Protein AF-0000000071357448 (afdb_homodimer)

InterPro domains:
  IPR003680 Flavodoxin-like fold [PF02525] (2-203)
  IPR023048 NADH:quinone oxidoreductase, FMN-dependent [MF_01216] (2-208)
  IPR029039 Flavoprotein-like superfamily [G3DSA:3.40.50.360] (1-208)
  IPR029039 Flavoprotein-like superfamily [SSF52218] (1-209)
  IPR050104 FMN-dependent NADH:quinone oxidoreductase, azoreductase type 1 [PTHR43741] (1-207)

Foldseek 3Di:
DFEEEEEEAALDDPPAPLVVLSVLLCVLCCVQPVVYYYDYHYQNVDPQDAQDPLLVQLQPDDPVRDDPVSNVSLVVLVVLLVVLQRGAEYEYRFEQDQLATDPSVVRSLNSPPGDPRLKHAPVRDPDPHMDADSANHAYEYEYEYQADQCDPPGPNVVSNRYVVVVQVSNVSSHHNHYDYQYQYNNNPDDPVSVVSVVVSSVVSSPCNVPCPPD/DFEEEEEEAALDDPPAPLVVLSVLLCVLCCVQPVVYYYDYHYQNVDPQDAQDPLLVQLQPDDPVRDDPVSNVSLVVLVVLLVVLQRGAEYEYRFEQDQLATDPSVVRSLNSPPGDPRLKHAPVNDPDPHMDADSANHAYEYEYEYQADQCDPPGPNVVSNHYVVVVQVSNVSSHHNHYDYQYQYNNNPDDPVSVVSVVVSSVVSSPCNVPCPPD

Secondary structure (DSSP, 8-state):
--EEEEEE--S-STT-HHHHHHHHHHHHHHHH-TT-EEEEEE-SSS--PPP-HHHHHHHTS-GGG--TGGGGGGHHHHHHHHHHHT-SEEEEEEE-BTTB--HHHHHHHHHH--BTTTEEETTSSSSS-EEES--S-EEEEEEE-SSS--STTSTTGGG--SHHHHHHHHHHTT--EEEEEEE--TTT-HHHHHHHHHHHHHHHHT--S-----/--EEEEEE--S-STT-HHHHHHHHHHHHHHHH-TT-EEEEEE-SSS--PPP-HHHHHHHTS-GGG--TGGGGGGHHHHHHHHHHHH-SEEEEEEE-BTTB--HHHHHHHHHH--BTTTEEETTSSSSS-EEES--S-EEEEEEE-SSS--STTSTTGGG--SHHHHHHHHHHTT--EEEEEEE--TTT-HHHHHHHHHHHHHHHHT--S-----

Sequence (428 aa):
MKKILIINASVRNERSHSRKLTKLFQENWQERFPLDSFSFREIGLDCIPAIDENWIASAFIAPELRTEKNQEGLRLSNVLVKELREHDIFVLGTPMYNWSIPSGLKAYIDQVMRINETWKFRSGKPDGDYIGLLSNKKLYLLSSRGDTGYGKDEKNEHMNFQTTYLKFVFSMMGVKDTIILSLDNEEFGGDLFEKSIQEIHKKINSIDGESQPMMKKILIINASVRNERSHSRKLTKLFQENWQERFPLDSFSFREIGLDCIPAIDENWIASAFIAPELRTEKNQEGLRLSNVLVKELREHDIFVLGTPMYNWSIPSGLKAYIDQVMRINETWKFRSGKPDGDYIGLLSNKKLYLLSSRGDTGYGKDEKNEHMNFQTTYLKFVFSMMGVKDTIILSLDNEEFGGDLFEKSIQEIHKKINSIDGESQPM

Radius of gyration: 22.07 Å; Cα contacts (8 Å, |Δi|>4): 791; chains: 2; bounding box: 60×62×52 Å

Nearest PDB structures (foldseek):
  3r6w-assembly1_A-2  TM=9.434E-01  e=1.675E-24  Pseudomonas aeruginosa
  3lt5-assembly1_A-2  TM=9.367E-01  e=4.317E-24  Pseudomonas aeruginosa PAO1
  3keg-assembly1_B  TM=9.362E-01  e=1.903E-22  Pseudomonas aeruginosa PAO1
  7n2x-assembly1_A  TM=9.030E-01  e=2.740E-20  Escherichia coli O157:H7
  4c0w-assembly1_A  TM=8.867E-01  e=6.717E-18  Pseudomonas putida

Solvent-accessible surface area (backbone atoms only — not comparable to full-atom values): 22412 Å² total; per-residue (Å²): 122,50,32,32,37,39,34,39,29,38,43,43,66,93,81,25,63,16,52,51,50,48,49,51,44,49,55,52,45,41,71,74,40,70,76,43,45,80,46,80,44,68,28,26,79,38,88,44,70,59,74,37,53,57,26,54,63,23,55,73,50,51,80,91,70,63,44,74,75,59,38,56,49,35,55,66,31,51,53,54,38,49,55,57,71,70,32,41,32,39,37,39,14,28,46,52,45,92,48,16,58,38,28,34,43,44,11,46,50,61,45,41,68,30,68,78,67,25,22,35,41,70,84,71,47,86,74,85,48,74,40,37,58,40,61,89,26,38,36,39,40,34,34,26,31,43,61,67,45,49,49,89,94,33,89,35,30,91,56,37,50,29,66,57,47,50,54,49,57,40,34,51,26,24,32,71,49,68,47,81,48,68,38,38,28,58,62,67,36,69,68,64,20,53,52,32,50,52,53,44,50,52,54,52,66,60,61,70,89,67,75,60,83,126,124,52,32,32,37,38,35,38,28,37,42,44,67,93,82,26,64,18,52,51,50,49,49,50,42,50,55,53,46,41,71,75,41,68,74,42,44,79,47,79,43,68,28,26,79,37,88,44,69,61,74,38,53,57,28,55,63,23,56,72,50,51,78,92,72,63,43,75,76,60,38,55,47,35,56,66,32,51,52,52,40,48,53,57,71,70,32,41,33,38,36,39,14,27,44,51,45,92,48,17,58,38,28,32,42,44,11,45,49,60,45,42,68,30,67,78,66,24,23,36,41,71,83,70,48,85,73,86,47,73,38,39,58,39,61,88,28,36,36,39,40,34,34,24,31,43,59,66,44,48,49,90,93,32,90,35,29,90,55,37,49,30,66,57,47,52,54,49,57,41,33,52,26,23,33,70,48,68,45,80,46,67,38,39,29,58,64,67,36,68,67,65,20,51,52,33,50,53,52,43,49,53,55,53,65,60,62,71,89,66,77,59,83,127

pLDDT: mean 94.09, std 9.24, range [27.72, 98.88]

Structure (mmCIF, N/CA/C/O backbone):
data_AF-0000000071357448-model_v1
#
loop_
_entity.id
_entity.type
_entity.pdbx_description
1 polymer 'FMN dependent NADH:quinone oxidoreductase'
#
loop_
_atom_site.group_PDB
_atom_site.id
_atom_site.type_symbol
_atom_site.label_atom_id
_atom_site.label_alt_id
_atom_site.label_comp_id
_atom_site.label_asym_id
_atom_site.label_entity_id
_atom_site.label_seq_id
_atom_site.pdbx_PDB_ins_code
_atom_site.Cartn_x
_atom_site.Cartn_y
_atom_site.Cartn_z
_atom_site.occupancy
_atom_site.B_iso_or_equiv
_atom_site.auth_seq_id
_atom_site.auth_comp_id
_atom_site.auth_asym_id
_atom_site.auth_atom_id
_atom_site.pdbx_PDB_model_num
ATOM 1 N N . MET A 1 1 ? 8.859 30.406 13.641 1 92.75 1 MET A N 1
ATOM 2 C CA . MET A 1 1 ? 9.516 29.109 13.789 1 92.75 1 MET A CA 1
ATOM 3 C C . MET A 1 1 ? 8.641 27.984 13.266 1 92.75 1 MET A C 1
ATOM 5 O O . MET A 1 1 ? 7.461 27.891 13.625 1 92.75 1 MET A O 1
ATOM 9 N N . LYS A 1 2 ? 9.203 27.156 12.359 1 96.38 2 LYS A N 1
ATOM 10 C CA . LYS A 1 2 ? 8.438 26.062 11.781 1 96.38 2 LYS A CA 1
ATOM 11 C C . LYS A 1 2 ? 8.727 24.75 12.508 1 96.38 2 LYS A C 1
ATOM 13 O O . LYS A 1 2 ? 9.812 24.562 13.047 1 96.38 2 LYS A O 1
ATOM 18 N N . LYS A 1 3 ? 7.715 24 12.586 1 98.38 3 LYS A N 1
ATOM 19 C CA . LYS A 1 3 ? 7.836 22.641 13.094 1 98.38 3 LYS A CA 1
ATOM 20 C C . LYS A 1 3 ? 7.863 21.625 11.953 1 98.38 3 LYS A C 1
ATOM 22 O O . LYS A 1 3 ? 6.93 21.562 11.148 1 98.38 3 LYS A O 1
ATOM 27 N N . ILE A 1 4 ? 8.914 20.797 11.898 1 98.56 4 ILE A N 1
ATOM 28 C CA . ILE A 1 4 ? 9.109 19.859 10.805 1 98.56 4 ILE A CA 1
ATOM 29 C C . ILE A 1 4 ? 9.008 18.422 11.336 1 98.56 4 ILE A C 1
ATOM 31 O O . ILE A 1 4 ? 9.664 18.062 12.312 1 98.56 4 ILE A O 1
ATOM 35 N N . LEU A 1 5 ? 8.156 17.656 10.719 1 98.88 5 LEU A N 1
ATOM 36 C CA . LEU A 1 5 ? 8.016 16.25 11.047 1 98.88 5 LEU A CA 1
ATOM 37 C C . LEU A 1 5 ? 8.719 15.375 10.008 1 98.88 5 LEU A C 1
ATOM 39 O O . LEU A 1 5 ? 8.328 15.367 8.836 1 98.88 5 LEU A O 1
ATOM 43 N N . ILE A 1 6 ? 9.758 14.672 10.414 1 98.81 6 ILE A N 1
ATOM 44 C CA . ILE A 1 6 ? 10.453 13.719 9.547 1 98.81 6 ILE A CA 1
ATOM 45 C C . ILE A 1 6 ? 9.883 12.312 9.766 1 98.81 6 ILE A C 1
ATOM 47 O O . ILE A 1 6 ? 9.867 11.812 10.898 1 98.81 6 ILE A O 1
ATOM 51 N N . ILE A 1 7 ? 9.43 11.742 8.711 1 98.81 7 ILE A N 1
ATOM 52 C CA . ILE A 1 7 ? 8.852 10.398 8.734 1 98.81 7 ILE A CA 1
ATOM 53 C C . ILE A 1 7 ? 9.703 9.453 7.891 1 98.81 7 ILE A C 1
ATOM 55 O O . ILE A 1 7 ? 9.883 9.672 6.691 1 98.81 7 ILE A O 1
ATOM 59 N N . ASN A 1 8 ? 10.242 8.383 8.477 1 98.56 8 ASN A N 1
ATOM 60 C CA . ASN A 1 8 ? 11.039 7.391 7.77 1 98.56 8 ASN A CA 1
ATOM 61 C C . ASN A 1 8 ? 10.281 6.078 7.602 1 98.56 8 ASN A C 1
ATOM 63 O O . ASN A 1 8 ? 9.859 5.469 8.586 1 98.56 8 ASN A O 1
ATOM 67 N N . ALA A 1 9 ? 10.227 5.605 6.359 1 98.31 9 ALA A N 1
ATOM 68 C CA . ALA A 1 9 ? 9.352 4.469 6.086 1 98.31 9 ALA A CA 1
ATOM 69 C C . ALA A 1 9 ? 10.156 3.242 5.68 1 98.31 9 ALA A C 1
ATOM 71 O O . ALA A 1 9 ? 9.602 2.158 5.488 1 98.31 9 ALA A O 1
ATOM 72 N N . SER A 1 10 ? 11.461 3.326 5.566 1 97.38 10 SER A N 1
ATOM 73 C CA . SER A 1 10 ? 12.281 2.199 5.129 1 97.38 10 SER A CA 1
ATOM 74 C C . SER A 1 10 ? 12.375 1.134 6.215 1 97.38 10 SER A C 1
ATOM 76 O O . SER A 1 10 ? 12.539 1.456 7.395 1 97.38 10 SER A O 1
ATOM 78 N N . VAL A 1 11 ? 12.367 -0.101 5.77 1 96.19 11 VAL A N 1
ATOM 79 C CA . VAL A 1 11 ? 12.5 -1.21 6.711 1 96.19 11 VAL A CA 1
ATOM 80 C C . VAL A 1 11 ? 13.977 -1.49 6.973 1 96.19 11 VAL A C 1
ATOM 82 O O . VAL A 1 11 ? 14.32 -2.365 7.77 1 96.19 11 VAL A O 1
ATOM 85 N N . ARG A 1 12 ? 14.828 -0.71 6.246 1 93.75 12 ARG A N 1
ATOM 86 C CA . ARG A 1 12 ? 16.281 -0.763 6.465 1 93.75 12 ARG A CA 1
ATOM 87 C C . ARG A 1 12 ? 16.75 0.43 7.285 1 93.75 12 ARG A C 1
ATOM 89 O O . ARG A 1 12 ? 16.172 1.521 7.191 1 93.75 12 ARG A O 1
ATOM 96 N N . ASN A 1 13 ? 17.781 0.192 8.016 1 91.94 13 ASN A N 1
ATOM 97 C CA . ASN A 1 13 ? 18.312 1.287 8.82 1 91.94 13 ASN A CA 1
ATOM 98 C C . ASN A 1 13 ? 19.484 1.969 8.125 1 91.94 13 ASN A C 1
ATOM 100 O O . ASN A 1 13 ? 19.297 2.824 7.262 1 91.94 13 ASN A O 1
ATOM 104 N N . GLU A 1 14 ? 20.734 1.418 8.305 1 84.56 14 GLU A N 1
ATOM 105 C CA . GLU A 1 14 ? 21.953 2.057 7.82 1 84.56 14 GLU A CA 1
ATOM 106 C C . GLU A 1 14 ? 22.047 1.989 6.301 1 84.56 14 GLU A C 1
ATOM 108 O O . GLU A 1 14 ? 22.641 2.859 5.668 1 84.56 14 GLU A O 1
ATOM 113 N N . ARG A 1 15 ? 21.438 1.076 5.73 1 88.38 15 ARG A N 1
ATOM 114 C CA . ARG A 1 15 ? 21.562 0.839 4.301 1 88.38 15 ARG A CA 1
ATOM 115 C C . ARG A 1 15 ? 20.453 1.521 3.521 1 88.38 15 ARG A C 1
ATOM 117 O O . ARG A 1 15 ? 20.359 1.373 2.301 1 88.38 15 ARG A O 1
ATOM 124 N N . SER A 1 16 ? 19.641 2.268 4.246 1 94.38 16 SER A N 1
ATOM 125 C CA . SER A 1 16 ? 18.5 2.91 3.6 1 94.38 16 SER A CA 1
ATOM 126 C C . SER A 1 16 ? 18.922 4.219 2.93 1 94.38 16 SER A C 1
ATOM 128 O O . SER A 1 16 ? 19.344 5.156 3.602 1 94.38 16 SER A O 1
ATOM 130 N N . HIS A 1 17 ? 18.688 4.297 1.628 1 96.06 17 HIS A N 1
ATOM 131 C CA . HIS A 1 17 ? 18.984 5.512 0.878 1 96.06 17 HIS A CA 1
ATOM 132 C C . HIS A 1 17 ? 17.984 6.617 1.204 1 96.06 17 HIS A C 1
ATOM 134 O O . HIS A 1 17 ? 18.344 7.789 1.28 1 96.06 17 HIS A O 1
ATOM 140 N N . SER A 1 18 ? 16.719 6.266 1.415 1 97.5 18 SER A N 1
ATOM 141 C CA . SER A 1 18 ? 15.719 7.273 1.738 1 97.5 18 SER A CA 1
ATOM 142 C C . SER A 1 18 ? 16 7.922 3.09 1 97.5 18 SER A C 1
ATOM 144 O O . SER A 1 18 ? 15.805 9.125 3.262 1 97.5 18 SER A O 1
ATOM 146 N N . ARG A 1 19 ? 16.516 7.184 4.051 1 97.5 19 ARG A N 1
ATOM 147 C CA . ARG A 1 19 ? 16.875 7.734 5.352 1 97.5 19 ARG A CA 1
ATOM 148 C C . ARG A 1 19 ? 18.047 8.711 5.227 1 97.5 19 ARG A C 1
ATOM 150 O O . ARG A 1 19 ? 18.094 9.719 5.93 1 97.5 19 ARG A O 1
ATOM 157 N N . LYS A 1 20 ? 18.953 8.344 4.355 1 97.44 20 LYS A N 1
ATOM 158 C CA . LYS A 1 20 ? 20.078 9.25 4.121 1 97.44 20 LYS A CA 1
ATOM 159 C C . LYS A 1 20 ? 19.594 10.578 3.547 1 97.44 20 LYS A C 1
ATOM 161 O O . LYS A 1 20 ? 20.141 11.641 3.883 1 97.44 20 LYS A O 1
ATOM 166 N N . LEU A 1 21 ? 18.609 10.484 2.713 1 98.06 21 LEU A N 1
ATOM 167 C CA . LEU A 1 21 ? 18.062 11.703 2.123 1 98.06 21 LEU A CA 1
ATOM 168 C C . LEU A 1 21 ? 17.391 12.57 3.186 1 98.06 21 LEU A C 1
ATOM 170 O O . LEU A 1 21 ? 17.547 13.789 3.189 1 98.06 21 LEU A O 1
ATOM 174 N N . THR A 1 22 ? 16.594 11.977 4.121 1 98.31 22 THR A N 1
ATOM 175 C CA . THR A 1 22 ? 15.93 12.758 5.156 1 98.31 22 THR A CA 1
ATOM 176 C C . THR A 1 22 ? 16.953 13.383 6.102 1 98.31 22 THR A C 1
ATOM 178 O O . THR A 1 22 ? 16.766 14.508 6.574 1 98.31 22 THR A O 1
ATOM 181 N N . LYS A 1 23 ? 18.016 12.641 6.344 1 97.88 23 LYS A N 1
ATOM 182 C CA . LYS A 1 23 ? 19.078 13.172 7.18 1 97.88 23 LYS A CA 1
ATOM 183 C C . LYS A 1 23 ? 19.734 14.383 6.52 1 97.88 23 LYS A C 1
ATOM 185 O O . LYS A 1 23 ? 19.969 15.406 7.168 1 97.88 23 LYS A O 1
ATOM 190 N N . LEU A 1 24 ? 20.031 14.211 5.266 1 97.56 24 LEU A N 1
ATOM 191 C CA . LEU A 1 24 ? 20.625 15.312 4.512 1 97.56 24 LEU A CA 1
ATOM 192 C C . LEU A 1 24 ? 19.703 16.531 4.52 1 97.56 24 LEU A C 1
ATOM 194 O O . LEU A 1 24 ? 20.172 17.656 4.703 1 97.56 24 LEU A O 1
ATOM 198 N N . PHE A 1 25 ? 18.438 16.328 4.297 1 98.06 25 PHE A N 1
ATOM 199 C CA . PHE A 1 25 ? 17.438 17.406 4.344 1 98.06 25 PHE A CA 1
ATOM 200 C C . PHE A 1 25 ? 17.484 18.125 5.688 1 98.06 25 PHE A C 1
ATOM 202 O O . PHE A 1 25 ? 17.547 19.359 5.734 1 98.06 25 PHE A O 1
ATOM 209 N N . GLN A 1 26 ? 17.438 17.344 6.738 1 97.94 26 GLN A N 1
ATOM 210 C CA . GLN A 1 26 ? 17.422 17.891 8.086 1 97.94 26 GLN A CA 1
ATOM 211 C C . GLN A 1 26 ? 18.656 18.75 8.336 1 97.94 26 GLN A C 1
ATOM 213 O O . GLN A 1 26 ? 18.547 19.875 8.859 1 97.94 26 GLN A O 1
ATOM 218 N N . GLU A 1 27 ? 19.797 18.219 8 1 97.12 27 GLU A N 1
ATOM 219 C CA . GLU A 1 27 ? 21.062 18.922 8.234 1 97.12 27 GLU A CA 1
ATOM 220 C C . GLU A 1 27 ? 21.094 20.25 7.469 1 97.12 27 GLU A C 1
ATOM 222 O O . GLU A 1 27 ? 21.438 21.297 8.039 1 97.12 27 GLU A O 1
ATOM 227 N N . ASN A 1 28 ? 20.734 20.172 6.25 1 96.12 28 ASN A N 1
ATOM 228 C CA . ASN A 1 28 ? 20.719 21.359 5.422 1 96.12 28 ASN A CA 1
ATOM 229 C C . ASN A 1 28 ? 19.719 22.391 5.949 1 96.12 28 ASN A C 1
ATOM 231 O O . ASN A 1 28 ? 20.047 23.578 6.051 1 96.12 28 ASN A O 1
ATOM 235 N N . TRP A 1 29 ? 18.547 21.953 6.297 1 96.56 29 TRP A N 1
ATOM 236 C CA . TRP A 1 29 ? 17.5 22.844 6.793 1 96.56 29 TRP A CA 1
ATOM 237 C C . TRP A 1 29 ? 17.906 23.469 8.117 1 96.56 29 TRP A C 1
ATOM 239 O O . TRP A 1 29 ? 17.703 24.672 8.328 1 96.56 29 TRP A O 1
ATOM 249 N N . GLN A 1 30 ? 18.469 22.656 8.961 1 95.5 30 GLN A N 1
ATOM 250 C CA . GLN A 1 30 ? 18.875 23.125 10.289 1 95.5 30 GLN A CA 1
ATOM 251 C C . GLN A 1 30 ? 19.953 24.203 10.195 1 95.5 30 GLN A C 1
ATOM 253 O O . GLN A 1 30 ? 19.984 25.125 11 1 95.5 30 GLN A O 1
ATOM 258 N N . GLU A 1 31 ? 20.781 24.047 9.289 1 94.62 31 GLU A N 1
ATOM 259 C CA . GLU A 1 31 ? 21.828 25.047 9.07 1 94.62 31 GLU A CA 1
ATOM 260 C C . GLU A 1 31 ? 21.234 26.375 8.617 1 94.62 31 GLU A C 1
ATOM 262 O O . GLU A 1 31 ? 21.703 27.438 9.039 1 94.62 31 GLU A O 1
ATOM 267 N N . ARG A 1 32 ? 20.25 26.328 7.879 1 93.5 32 ARG A N 1
ATOM 268 C CA . ARG A 1 32 ? 19.656 27.531 7.285 1 93.5 32 ARG A CA 1
ATOM 269 C C . ARG A 1 32 ? 18.609 28.141 8.211 1 93.5 32 ARG A C 1
ATOM 271 O O . ARG A 1 32 ? 18.453 29.359 8.258 1 93.5 32 ARG A O 1
ATOM 278 N N . PHE A 1 33 ? 17.922 27.297 8.844 1 95.06 33 PHE A N 1
ATOM 279 C CA . PHE A 1 33 ? 16.844 27.719 9.734 1 95.06 33 PHE A CA 1
ATOM 280 C C . PHE A 1 33 ? 17.031 27.109 11.125 1 95.06 33 PHE A C 1
ATOM 282 O O . PHE A 1 33 ? 16.234 26.281 11.555 1 95.06 33 PHE A O 1
ATOM 289 N N . PRO A 1 34 ? 17.906 27.625 11.875 1 95.19 34 PRO A N 1
ATOM 290 C CA . PRO A 1 34 ? 18.312 27 13.141 1 95.19 34 PRO A CA 1
ATOM 291 C C . PRO A 1 34 ? 17.234 27.062 14.211 1 95.19 34 PRO A C 1
ATOM 293 O O . PRO A 1 34 ? 17.281 26.328 15.195 1 95.19 34 PRO A O 1
ATOM 296 N N . LEU A 1 35 ? 16.25 27.906 14.023 1 96.69 35 LEU A N 1
ATOM 297 C CA . LEU A 1 35 ? 15.234 28.062 15.047 1 96.69 35 LEU A CA 1
ATOM 298 C C . LEU A 1 35 ? 14.086 27.094 14.836 1 96.69 35 LEU A C 1
ATOM 300 O O . LEU A 1 35 ? 13.25 26.891 15.727 1 96.69 35 LEU A O 1
ATOM 304 N N . ASP A 1 36 ? 14 26.484 13.656 1 97.12 36 ASP A N 1
ATOM 305 C CA . ASP A 1 36 ? 12.961 25.5 13.375 1 97.12 36 ASP A CA 1
ATOM 306 C C . ASP A 1 36 ? 13.203 24.219 14.172 1 97.12 36 ASP A C 1
ATOM 308 O O . ASP A 1 36 ? 14.328 23.922 14.57 1 97.12 36 ASP A O 1
ATOM 312 N N . SER A 1 37 ? 12.172 23.578 14.484 1 98 37 SER A N 1
ATOM 313 C CA . SER A 1 37 ? 12.281 22.359 15.297 1 98 37 SER A CA 1
ATOM 314 C C . SER A 1 37 ? 11.906 21.125 14.492 1 98 37 SER A C 1
ATOM 316 O O . SER A 1 37 ? 11.141 21.203 13.531 1 98 37 SER A O 1
ATOM 318 N N . PHE A 1 38 ? 12.484 20.016 14.938 1 98.25 38 PHE A N 1
ATOM 319 C CA . PHE A 1 38 ? 12.273 18.75 14.258 1 98.25 38 PHE A CA 1
ATOM 320 C C . PHE A 1 38 ? 11.656 17.734 15.203 1 98.25 38 PHE A C 1
ATOM 322 O O . PHE A 1 38 ? 12 17.688 16.391 1 98.25 38 PHE A O 1
ATOM 329 N N . SER A 1 39 ? 10.727 16.984 14.719 1 98.56 39 SER A N 1
ATOM 330 C CA . SER A 1 39 ? 10.219 15.75 15.312 1 98.56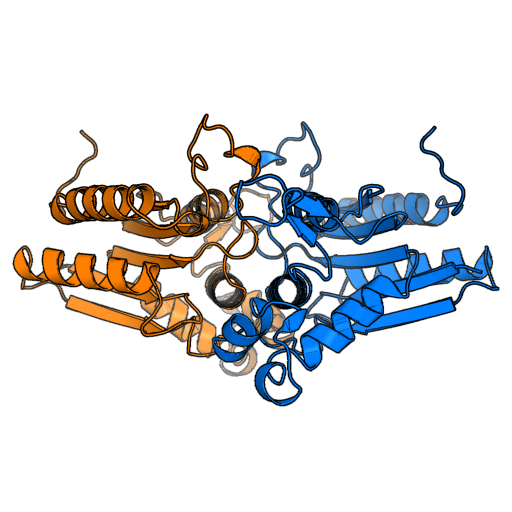 39 SER A CA 1
ATOM 331 C C . SER A 1 39 ? 10.391 14.562 14.367 1 98.56 39 SER A C 1
ATOM 333 O O . SER A 1 39 ? 10.523 14.75 13.148 1 98.56 39 SER A O 1
ATOM 335 N N . PHE A 1 40 ? 10.43 13.375 14.984 1 98.25 40 PHE A N 1
ATOM 336 C CA . PHE A 1 40 ? 10.727 12.18 14.195 1 98.25 40 PHE A CA 1
ATOM 337 C C . PHE A 1 40 ? 9.672 11.102 14.422 1 98.25 40 PHE A C 1
ATOM 339 O O . PHE A 1 40 ? 9.234 10.875 15.547 1 98.25 40 PHE A O 1
ATOM 346 N N . ARG A 1 41 ? 9.195 10.578 13.344 1 98.31 41 ARG A N 1
ATOM 347 C CA . ARG A 1 41 ? 8.297 9.43 13.359 1 98.31 41 ARG A CA 1
ATOM 348 C C . ARG A 1 41 ? 8.867 8.273 12.555 1 98.31 41 ARG A C 1
ATOM 350 O O . ARG A 1 41 ? 9.141 8.414 11.359 1 98.31 41 ARG A O 1
ATOM 357 N N . GLU A 1 42 ? 9.133 7.16 13.312 1 97.75 42 GLU A N 1
ATOM 358 C CA . GLU A 1 42 ? 9.625 5.941 12.672 1 97.75 42 GLU A CA 1
ATOM 359 C C . GLU A 1 42 ? 8.477 5 12.32 1 97.75 42 GLU A C 1
ATOM 361 O O . GLU A 1 42 ? 7.754 4.535 13.203 1 97.75 42 GLU A O 1
ATOM 366 N N . ILE A 1 43 ? 8.391 4.68 10.953 1 97 43 ILE A N 1
ATOM 367 C CA . ILE A 1 43 ? 7.285 3.787 10.617 1 97 43 ILE A CA 1
ATOM 368 C C . ILE A 1 43 ? 7.801 2.621 9.781 1 97 43 ILE A C 1
ATOM 370 O O . ILE A 1 43 ? 7.02 1.792 9.305 1 97 43 ILE A O 1
ATOM 374 N N . GLY A 1 44 ? 9.047 2.572 9.516 1 96.12 44 GLY A N 1
ATOM 375 C CA . GLY A 1 44 ? 9.672 1.449 8.844 1 96.12 44 GLY A CA 1
ATOM 376 C C . GLY A 1 44 ? 10.242 0.418 9.797 1 96.12 44 GLY A C 1
ATOM 377 O O . GLY A 1 44 ? 9.969 -0.777 9.664 1 96.12 44 GLY A O 1
ATOM 378 N N . LEU A 1 45 ? 10.953 0.92 10.812 1 94.56 45 LEU A N 1
ATOM 379 C CA . LEU A 1 45 ? 11.602 0.05 11.789 1 94.56 45 LEU A CA 1
ATOM 380 C C . LEU A 1 45 ? 10.672 -0.228 12.969 1 94.56 45 LEU A C 1
ATOM 382 O O . LEU A 1 45 ? 10.805 -1.255 13.641 1 94.56 45 LEU A O 1
ATOM 386 N N . ASP A 1 46 ? 9.758 0.697 13.25 1 93.56 46 ASP A N 1
ATOM 387 C CA . ASP A 1 46 ? 8.711 0.507 14.25 1 93.56 46 ASP A CA 1
ATOM 388 C C . ASP A 1 46 ? 7.391 0.105 13.602 1 93.56 46 ASP A C 1
ATOM 390 O O . ASP A 1 46 ? 6.98 0.696 12.602 1 93.56 46 ASP A O 1
ATOM 394 N N . CYS A 1 47 ? 6.797 -0.792 14.172 1 91.12 47 CYS A N 1
ATOM 395 C CA . CYS A 1 47 ? 5.562 -1.319 13.602 1 91.12 47 CYS A CA 1
ATOM 396 C C . CYS A 1 47 ? 4.406 -0.35 13.812 1 91.12 47 CYS A C 1
ATOM 398 O O . CYS A 1 47 ? 4.148 0.08 14.938 1 91.12 47 CYS A O 1
ATOM 400 N N . ILE A 1 48 ? 3.756 0.071 12.773 1 95.62 48 ILE A N 1
ATOM 401 C CA . ILE A 1 48 ? 2.418 0.655 12.805 1 95.62 48 ILE A CA 1
ATOM 402 C C . ILE A 1 48 ? 1.377 -0.429 12.531 1 95.62 48 ILE A C 1
ATOM 404 O O . ILE A 1 48 ? 1.357 -1.023 11.453 1 95.62 48 ILE A O 1
ATOM 408 N N . PRO A 1 49 ? 0.577 -0.656 13.523 1 95.12 49 PRO A N 1
ATOM 409 C CA . PRO A 1 49 ? -0.41 -1.713 13.281 1 95.12 49 PRO A CA 1
ATOM 410 C C . PRO A 1 49 ? -1.399 -1.356 12.18 1 95.12 49 PRO A C 1
ATOM 412 O O . PRO A 1 49 ? -1.787 -0.193 12.039 1 95.12 49 PRO A O 1
ATOM 415 N N . ALA A 1 50 ? -1.762 -2.371 11.406 1 95.69 50 ALA A N 1
ATOM 416 C CA . ALA A 1 50 ? -2.883 -2.191 10.492 1 95.69 50 ALA A CA 1
ATOM 417 C C . ALA A 1 50 ? -4.148 -1.791 11.242 1 95.69 50 ALA A C 1
ATOM 419 O O . ALA A 1 50 ? -4.324 -2.146 12.406 1 95.69 50 ALA A O 1
ATOM 420 N N . ILE A 1 51 ? -5 -1.04 10.562 1 96.69 51 ILE A N 1
ATOM 421 C CA . ILE A 1 51 ? -6.293 -0.773 11.18 1 96.69 51 ILE A CA 1
ATOM 422 C C . ILE A 1 51 ? -7.082 -2.074 11.312 1 96.69 51 ILE A C 1
ATOM 424 O O . ILE A 1 51 ? -6.797 -3.053 10.617 1 96.69 51 ILE A O 1
ATOM 428 N N . ASP A 1 52 ? -7.969 -2.086 12.242 1 95.06 52 ASP A N 1
ATOM 429 C CA . ASP A 1 52 ? -8.789 -3.268 12.477 1 95.06 52 ASP A CA 1
ATOM 430 C C . ASP A 1 52 ? -10.258 -2.885 12.688 1 95.06 52 ASP A C 1
ATOM 432 O O . ASP A 1 52 ? -10.633 -1.727 12.5 1 95.06 52 ASP A O 1
ATOM 436 N N . GLU A 1 53 ? -11.008 -3.834 12.984 1 93.31 53 GLU A N 1
ATOM 437 C CA . GLU A 1 53 ? -12.438 -3.604 13.133 1 93.31 53 GLU A CA 1
ATOM 438 C C . GLU A 1 53 ? -12.719 -2.584 14.234 1 93.31 53 GLU A C 1
ATOM 440 O O . GLU A 1 53 ? -13.625 -1.755 14.102 1 93.31 53 GLU A O 1
ATOM 445 N N . ASN A 1 54 ? -11.984 -2.682 15.312 1 94.69 54 ASN A N 1
ATOM 446 C CA . ASN A 1 54 ? -12.156 -1.731 16.406 1 94.69 54 ASN A CA 1
ATOM 447 C C . ASN A 1 54 ? -11.828 -0.307 15.961 1 94.69 54 ASN A C 1
ATOM 449 O O . ASN A 1 54 ? -12.539 0.635 16.328 1 94.69 54 ASN A O 1
ATOM 453 N N . TRP A 1 55 ? -10.773 -0.178 15.227 1 97.31 55 TRP A N 1
ATOM 454 C CA . TRP A 1 55 ? -10.406 1.116 14.656 1 97.31 55 TRP A CA 1
ATOM 455 C C . TRP A 1 55 ? -11.531 1.668 13.789 1 97.31 55 TRP A C 1
ATOM 457 O O . TRP A 1 55 ? -11.945 2.816 13.953 1 97.31 55 TRP A O 1
ATOM 467 N N . ILE A 1 56 ? -12.023 0.877 12.898 1 95.12 56 ILE A N 1
ATOM 468 C CA . ILE A 1 56 ? -13.055 1.294 11.945 1 95.12 56 ILE A CA 1
ATOM 469 C C . ILE A 1 56 ? -14.32 1.703 12.703 1 95.12 56 ILE A C 1
ATOM 471 O O . ILE A 1 56 ? -14.906 2.744 12.414 1 95.12 56 ILE A O 1
ATOM 475 N N . ALA A 1 57 ? -14.711 0.897 13.664 1 93 57 ALA A N 1
ATOM 476 C CA . ALA A 1 57 ? -15.906 1.189 14.445 1 93 57 ALA A CA 1
ATOM 477 C C . ALA A 1 57 ? -15.773 2.527 15.172 1 93 57 ALA A C 1
ATOM 479 O O . ALA A 1 57 ? -16.75 3.275 15.289 1 93 57 ALA A O 1
ATOM 480 N N . SER A 1 58 ? -14.602 2.812 15.617 1 96.5 58 SER A N 1
ATOM 481 C CA . SER A 1 58 ? -14.352 4.039 16.375 1 96.5 58 SER A CA 1
ATOM 482 C C . SER A 1 58 ? -14.25 5.242 15.438 1 96.5 58 SER A C 1
ATOM 484 O O . SER A 1 58 ? -14.742 6.324 15.758 1 96.5 58 SER A O 1
ATOM 486 N N . ALA A 1 59 ? -13.703 5.082 14.297 1 95.31 59 ALA A N 1
ATOM 487 C CA . ALA A 1 59 ? -13.328 6.168 13.398 1 95.31 59 ALA A CA 1
ATOM 488 C C . ALA A 1 59 ? -14.555 6.844 12.805 1 95.31 59 ALA A C 1
ATOM 490 O O . ALA A 1 59 ? -14.531 8.039 12.5 1 95.31 59 ALA A O 1
ATOM 491 N N . PHE A 1 60 ? -15.633 6.109 12.703 1 90.81 60 PHE A N 1
ATOM 492 C CA . PHE A 1 60 ? -16.781 6.621 11.961 1 90.81 60 PHE A CA 1
ATOM 493 C C . PHE A 1 60 ? -17.859 7.113 12.906 1 90.81 60 PHE A C 1
ATOM 495 O O . PHE A 1 60 ? -18.953 7.492 12.469 1 90.81 60 PHE A O 1
ATOM 502 N N . ILE A 1 61 ? -17.562 7.145 14.211 1 91.5 61 ILE A N 1
ATOM 503 C CA . ILE A 1 61 ? -18.484 7.715 15.18 1 91.5 61 ILE A CA 1
ATOM 504 C C . ILE A 1 61 ? -18.5 9.234 15.055 1 91.5 61 ILE A C 1
ATOM 506 O O . ILE A 1 61 ? -17.438 9.867 15.031 1 91.5 61 ILE A O 1
ATOM 510 N N . ALA A 1 62 ? -19.672 9.773 15 1 88.56 62 ALA A N 1
ATOM 511 C CA . ALA A 1 62 ? -19.812 11.227 14.891 1 88.56 62 ALA A CA 1
ATOM 512 C C . ALA A 1 62 ? -19.219 11.93 16.094 1 88.56 62 ALA A C 1
ATOM 514 O O . ALA A 1 62 ? -19.312 11.445 17.234 1 88.56 62 ALA A O 1
ATOM 515 N N . PRO A 1 63 ? -18.641 13.078 15.805 1 88.62 63 PRO A N 1
ATOM 516 C CA . PRO A 1 63 ? -17.969 13.789 16.891 1 88.62 63 PRO A CA 1
ATOM 517 C C . PRO A 1 63 ? -18.844 13.984 18.125 1 88.62 63 PRO A C 1
ATOM 519 O O . PRO A 1 63 ? -18.391 13.812 19.25 1 88.62 63 PRO A O 1
ATOM 522 N N . GLU A 1 64 ? -20.094 14.258 17.938 1 91.62 64 GLU A N 1
ATOM 523 C CA . GLU A 1 64 ? -21 14.57 19.031 1 91.62 64 GLU A CA 1
ATOM 524 C C . GLU A 1 64 ? -21.344 13.312 19.844 1 91.62 64 GLU A C 1
ATOM 526 O O . GLU A 1 64 ? -21.859 13.406 20.953 1 91.62 64 GLU A O 1
ATOM 531 N N . LEU A 1 65 ? -21.031 12.133 19.312 1 94.75 65 LEU A N 1
ATOM 532 C CA . LEU A 1 65 ? -21.406 10.875 19.953 1 94.75 65 LEU A CA 1
ATOM 533 C C . LEU A 1 65 ? -20.172 10.18 20.531 1 94.75 65 LEU A C 1
ATOM 535 O O . LEU A 1 65 ? -20.281 9.102 21.125 1 94.75 65 LEU A O 1
ATOM 539 N N . ARG A 1 66 ? -19.047 10.812 20.438 1 93.69 66 ARG A N 1
ATOM 540 C CA . ARG A 1 66 ? -17.797 10.172 20.844 1 93.69 66 ARG A CA 1
ATOM 541 C C . ARG A 1 66 ? -17.641 10.18 22.375 1 93.69 66 ARG A C 1
ATOM 543 O O . ARG A 1 66 ? -17.953 11.172 23.031 1 93.69 66 ARG A O 1
ATOM 550 N N . THR A 1 67 ? -17.281 9.062 22.891 1 95.81 67 THR A N 1
ATOM 551 C CA . THR A 1 67 ? -16.922 8.867 24.281 1 95.81 67 THR A CA 1
ATOM 552 C C . THR A 1 67 ? -15.523 8.25 24.391 1 95.81 67 THR A C 1
ATOM 554 O O . THR A 1 67 ? -14.992 7.723 23.422 1 95.81 67 THR A O 1
ATOM 557 N N . GLU A 1 68 ? -15.008 8.344 25.531 1 93.38 68 GLU A N 1
ATOM 558 C CA . GLU A 1 68 ? -13.703 7.723 25.734 1 93.38 68 GLU A CA 1
ATOM 559 C C . GLU A 1 68 ? -13.734 6.238 25.391 1 93.38 68 GLU A C 1
ATOM 561 O O . GLU A 1 68 ? -12.82 5.727 24.734 1 93.38 68 GLU A O 1
ATOM 566 N N . LYS A 1 69 ? -14.781 5.656 25.75 1 94.12 69 LYS A N 1
ATOM 567 C CA . LYS A 1 69 ? -14.922 4.215 25.562 1 94.12 69 LYS A CA 1
ATOM 568 C C . LYS A 1 69 ? -15.008 3.859 24.078 1 94.12 69 LYS A C 1
ATOM 570 O O . LYS A 1 69 ? -14.305 2.959 23.609 1 94.12 69 LYS A O 1
ATOM 575 N N . ASN A 1 70 ? -15.742 4.555 23.312 1 94.56 70 ASN A N 1
ATOM 576 C CA . ASN A 1 70 ? -15.961 4.16 21.922 1 94.56 70 ASN A CA 1
ATOM 577 C C . ASN A 1 70 ? -14.867 4.707 21.016 1 94.56 70 ASN A C 1
ATOM 579 O O . ASN A 1 70 ? -14.883 4.465 19.812 1 94.56 70 ASN A O 1
ATOM 583 N N . GLN A 1 71 ? -13.906 5.43 21.672 1 95.12 71 GLN A N 1
ATOM 584 C CA . GLN A 1 71 ? -12.789 5.965 20.891 1 95.12 71 GLN A CA 1
ATOM 585 C C . GLN A 1 71 ? -11.492 5.223 21.203 1 95.12 71 GLN A C 1
ATOM 587 O O . GLN A 1 71 ? -10.422 5.609 20.734 1 95.12 71 GLN A O 1
ATOM 592 N N . GLU A 1 72 ? -11.617 4.184 21.922 1 95.06 72 GLU A N 1
ATOM 593 C CA . GLU A 1 72 ? -10.445 3.436 22.344 1 95.06 72 GLU A CA 1
ATOM 594 C C . GLU A 1 72 ? -9.664 2.893 21.156 1 95.06 72 GLU A C 1
ATOM 596 O O . GLU A 1 72 ? -8.43 2.811 21.203 1 95.06 72 GLU A O 1
ATOM 601 N N . GLY A 1 73 ? -10.32 2.57 20.125 1 96.12 73 GLY A N 1
ATOM 602 C CA . GLY A 1 73 ? -9.688 2.014 18.938 1 96.12 73 GLY A CA 1
ATOM 603 C C . GLY A 1 73 ? -8.82 3.014 18.188 1 96.12 73 GLY A C 1
ATOM 604 O O . GLY A 1 73 ? -8.023 2.637 17.328 1 96.12 73 GLY A O 1
ATOM 605 N N . LEU A 1 74 ? -8.875 4.285 18.578 1 97.81 74 LEU A N 1
ATOM 606 C CA . LEU A 1 74 ? -8.211 5.344 17.828 1 97.81 74 LEU A CA 1
ATOM 607 C C . LEU A 1 74 ? -7.039 5.918 18.609 1 97.81 74 LEU A C 1
ATOM 609 O O . LEU A 1 74 ? -6.508 6.973 18.25 1 97.81 74 LEU A O 1
ATOM 613 N N . ARG A 1 75 ? -6.617 5.246 19.672 1 97 75 ARG A N 1
ATOM 614 C CA . ARG A 1 75 ? -5.59 5.789 20.547 1 97 75 ARG A CA 1
ATOM 615 C C . ARG A 1 75 ? -4.332 6.152 19.766 1 97 75 ARG A C 1
ATOM 617 O O . ARG A 1 75 ? -3.879 7.301 19.797 1 97 75 ARG A O 1
ATOM 624 N N . LEU A 1 76 ? -3.801 5.234 19.031 1 97.75 76 LEU A N 1
ATOM 625 C CA . LEU A 1 76 ? -2.607 5.512 18.234 1 97.75 76 LEU A CA 1
ATOM 626 C C . LEU A 1 76 ? -2.914 6.516 17.125 1 97.75 76 LEU A C 1
ATOM 628 O O . LEU A 1 76 ? -2.143 7.449 16.906 1 97.75 76 LEU A O 1
ATOM 632 N N . SER A 1 77 ? -4.016 6.289 16.453 1 98.44 77 SER A N 1
ATOM 633 C CA . SER A 1 77 ? -4.438 7.191 15.383 1 98.44 77 SER A CA 1
ATOM 634 C C . SER A 1 77 ? -4.496 8.633 15.867 1 98.44 77 SER A C 1
ATOM 636 O O . SER A 1 77 ? -4.035 9.547 15.18 1 98.44 77 SER A O 1
ATOM 638 N N . ASN A 1 78 ? -5.039 8.82 17.062 1 97.94 78 ASN A N 1
ATOM 639 C CA . ASN A 1 78 ? -5.121 10.156 17.641 1 97.94 78 ASN A CA 1
ATOM 640 C C . ASN A 1 78 ? -3.738 10.781 17.812 1 97.94 78 ASN A C 1
ATOM 642 O O . ASN A 1 78 ? -3.549 11.969 17.547 1 97.94 78 ASN A O 1
ATOM 646 N N . VAL A 1 79 ? -2.807 9.992 18.234 1 98.19 79 VAL A N 1
ATOM 647 C CA . VAL A 1 79 ? -1.438 10.469 18.422 1 98.19 79 VAL A CA 1
ATOM 648 C C . VAL A 1 79 ? -0.849 10.875 17.062 1 98.19 79 VAL A C 1
ATOM 650 O O . VAL A 1 79 ? -0.272 11.961 16.938 1 98.19 79 VAL A O 1
ATOM 653 N N . LEU A 1 80 ? -1.009 10.094 16.109 1 98.62 80 LEU A N 1
ATOM 654 C CA . LEU A 1 80 ? -0.432 10.328 14.789 1 98.62 80 LEU A CA 1
ATOM 655 C C . LEU A 1 80 ? -1.088 11.531 14.117 1 98.62 80 LEU A C 1
ATOM 657 O O . LEU A 1 80 ? -0.404 12.352 13.5 1 98.62 80 LEU A O 1
ATOM 661 N N . VAL A 1 81 ? -2.371 11.641 14.211 1 98.62 81 VAL A N 1
ATOM 662 C CA . VAL A 1 81 ? -3.104 12.758 13.633 1 98.62 81 VAL A CA 1
ATOM 663 C C . VAL A 1 81 ? -2.67 14.062 14.305 1 98.62 81 VAL A C 1
ATOM 665 O O . VAL A 1 81 ? -2.479 15.078 13.633 1 98.62 81 VAL A O 1
ATOM 668 N N . LYS A 1 82 ? -2.547 14.016 15.594 1 98.5 82 LYS A N 1
ATOM 669 C CA . LYS A 1 82 ? -2.08 15.188 16.328 1 98.5 82 LYS A CA 1
ATOM 670 C C . LYS A 1 82 ? -0.697 15.625 15.859 1 98.5 82 LYS A C 1
ATOM 672 O O . LYS A 1 82 ? -0.434 16.812 15.711 1 98.5 82 LYS A O 1
ATOM 677 N N . GLU A 1 83 ? 0.165 14.664 15.641 1 98.62 83 GLU A N 1
ATOM 678 C CA . GLU A 1 83 ? 1.499 14.945 15.125 1 98.62 83 GLU A CA 1
ATOM 679 C C . GLU A 1 83 ? 1.427 15.711 13.805 1 98.62 83 GLU A C 1
ATOM 681 O O . GLU A 1 83 ? 2.135 16.703 13.609 1 98.62 83 GLU A O 1
ATOM 686 N N . LEU A 1 84 ? 0.575 15.281 12.938 1 98.75 84 LEU A N 1
ATOM 687 C CA . LEU A 1 84 ? 0.423 15.945 11.648 1 98.75 84 LEU A CA 1
ATOM 688 C C . LEU A 1 84 ? -0.127 17.359 11.812 1 98.75 84 LEU A C 1
ATOM 690 O O . LEU A 1 84 ? 0.378 18.297 11.203 1 98.75 84 LEU A O 1
ATOM 694 N N . ARG A 1 85 ? -1.09 17.5 12.664 1 98.38 85 ARG A N 1
ATOM 695 C CA . ARG A 1 85 ? -1.744 18.781 12.867 1 98.38 85 ARG A CA 1
ATOM 696 C C . ARG A 1 85 ? -0.77 19.797 13.438 1 98.38 85 ARG A C 1
ATOM 698 O O . ARG A 1 85 ? -0.833 20.984 13.102 1 98.38 85 ARG A O 1
ATOM 705 N N . GLU A 1 86 ? 0.144 19.344 14.219 1 98.19 86 GLU A N 1
ATOM 706 C CA . GLU A 1 86 ? 0.997 20.234 15 1 98.19 86 GLU A CA 1
ATOM 707 C C . GLU A 1 86 ? 2.242 20.625 14.211 1 98.19 86 GLU A C 1
ATOM 709 O O . GLU A 1 86 ? 3.037 21.453 14.672 1 98.19 86 GLU A O 1
ATOM 714 N N . HIS A 1 87 ? 2.43 20.109 13.055 1 98.69 87 HIS A N 1
ATOM 715 C CA . HIS A 1 87 ? 3.631 20.391 12.281 1 98.69 87 HIS A CA 1
ATOM 716 C C . HIS A 1 87 ? 3.293 21.156 11.008 1 98.69 87 HIS A C 1
ATOM 718 O O . HIS A 1 87 ? 2.178 21.062 10.492 1 98.69 87 HIS A O 1
ATOM 724 N N . ASP A 1 88 ? 4.254 21.922 10.5 1 98.31 88 ASP A N 1
ATOM 725 C CA . ASP A 1 88 ? 4.074 22.781 9.336 1 98.31 88 ASP A CA 1
ATOM 726 C C . ASP A 1 88 ? 4.586 22.109 8.062 1 98.31 88 ASP A C 1
ATOM 728 O O . ASP A 1 88 ? 4.078 22.359 6.973 1 98.31 88 ASP A O 1
ATOM 732 N N . ILE A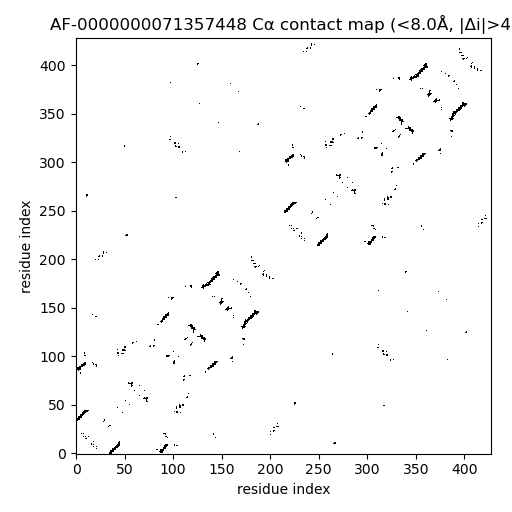 1 89 ? 5.625 21.344 8.219 1 98.44 89 ILE A N 1
ATOM 733 C CA . ILE A 1 89 ? 6.305 20.688 7.102 1 98.44 89 ILE A CA 1
ATOM 734 C C . ILE A 1 89 ? 6.461 19.188 7.395 1 98.44 89 ILE A C 1
ATOM 736 O O . ILE A 1 89 ? 6.832 18.812 8.508 1 98.44 89 ILE A O 1
ATOM 740 N N . PHE A 1 90 ? 6.066 18.438 6.441 1 98.81 90 PHE A N 1
ATOM 741 C CA . PHE A 1 90 ? 6.316 17 6.48 1 98.81 90 PHE A CA 1
ATOM 742 C C . PHE A 1 90 ? 7.457 16.625 5.543 1 98.81 90 PHE A C 1
ATOM 744 O O . PHE A 1 90 ? 7.508 17.094 4.402 1 98.81 90 PHE A O 1
ATOM 751 N N . VAL A 1 91 ? 8.398 15.859 6.023 1 98.81 91 VAL A N 1
ATOM 752 C CA . VAL A 1 91 ? 9.445 15.234 5.215 1 98.81 91 VAL A CA 1
ATOM 753 C C . VAL A 1 91 ? 9.32 13.719 5.289 1 98.81 91 VAL A C 1
ATOM 755 O O . VAL A 1 91 ? 9.641 13.109 6.312 1 98.81 91 VAL A O 1
ATOM 758 N N . LEU A 1 92 ? 8.867 13.18 4.23 1 98.88 92 LEU A N 1
ATOM 759 C CA . LEU A 1 92 ? 8.633 11.742 4.18 1 98.88 92 LEU A CA 1
ATOM 760 C C . LEU A 1 92 ? 9.695 11.047 3.33 1 98.88 92 LEU A C 1
ATOM 762 O O . LEU A 1 92 ? 9.75 11.242 2.115 1 98.88 92 LEU A O 1
ATOM 766 N N . GLY A 1 93 ? 10.609 10.289 3.98 1 98.75 93 GLY A N 1
ATOM 767 C CA . GLY A 1 93 ? 11.555 9.414 3.297 1 98.75 93 GLY A CA 1
ATOM 768 C C . GLY A 1 93 ? 11.023 8.008 3.088 1 98.75 93 GLY A C 1
ATOM 769 O O . GLY A 1 93 ? 10.688 7.316 4.055 1 98.75 93 GLY A O 1
ATOM 770 N N . THR A 1 94 ? 10.977 7.574 1.828 1 98.75 94 THR A N 1
ATOM 771 C CA . THR A 1 94 ? 10.391 6.258 1.605 1 98.75 94 THR A CA 1
ATOM 772 C C . THR A 1 94 ? 11.031 5.582 0.395 1 98.75 94 THR A C 1
ATOM 774 O O . THR A 1 94 ? 11.219 6.211 -0.647 1 98.75 94 THR A O 1
ATOM 777 N N . PRO A 1 95 ? 11.391 4.305 0.529 1 98.19 95 PRO A N 1
ATOM 778 C CA . PRO A 1 95 ? 11.727 3.52 -0.66 1 98.19 95 PRO A CA 1
ATOM 779 C C . PRO A 1 95 ? 10.492 3.102 -1.459 1 98.19 95 PRO A C 1
ATOM 781 O O . PRO A 1 95 ? 9.367 3.211 -0.966 1 98.19 95 PRO A O 1
ATOM 784 N N . MET A 1 96 ? 10.742 2.771 -2.721 1 98 96 MET A N 1
ATOM 785 C CA . MET A 1 96 ? 9.742 2.088 -3.533 1 98 96 MET A CA 1
ATOM 786 C C . MET A 1 96 ? 9.875 0.574 -3.402 1 98 96 MET A C 1
ATOM 788 O O . MET A 1 96 ? 10.914 0.008 -3.752 1 98 96 MET A O 1
ATOM 792 N N . TYR A 1 97 ? 8.875 -0.081 -2.812 1 97.56 97 TYR A N 1
ATOM 793 C CA . TYR A 1 97 ?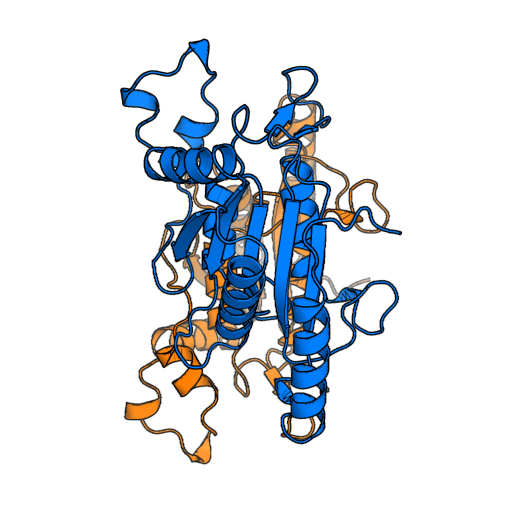 8.812 -1.537 -2.764 1 97.56 97 TYR A CA 1
ATOM 794 C C . TYR A 1 97 ? 7.746 -2.066 -3.715 1 97.56 97 TYR A C 1
ATOM 796 O O . TYR A 1 97 ? 6.562 -1.755 -3.566 1 97.56 97 TYR A O 1
ATOM 804 N N . ASN A 1 98 ? 8.273 -2.777 -4.715 1 97.81 98 ASN A N 1
ATOM 805 C CA . ASN A 1 98 ? 7.363 -3.387 -5.68 1 97.81 98 ASN A CA 1
ATOM 806 C C . ASN A 1 98 ? 6.406 -2.359 -6.281 1 97.81 98 ASN A C 1
ATOM 808 O O . ASN A 1 98 ? 5.191 -2.559 -6.273 1 97.81 98 ASN A O 1
ATOM 812 N N . TRP A 1 99 ? 6.977 -1.239 -6.742 1 98.06 99 TRP A N 1
ATOM 813 C CA . TRP A 1 99 ? 6.398 -0.137 -7.504 1 98.06 99 TRP A CA 1
ATOM 814 C C . TRP A 1 99 ? 5.402 0.649 -6.656 1 98.06 99 TRP A C 1
ATOM 816 O O . TRP A 1 99 ? 4.684 1.51 -7.172 1 98.06 99 TRP A O 1
ATOM 826 N N . SER A 1 100 ? 5.316 0.403 -5.34 1 98.56 100 SER A N 1
ATOM 827 C CA . SER A 1 100 ? 4.422 1.082 -4.41 1 98.56 100 SER A CA 1
ATOM 828 C C . SER A 1 100 ? 5.129 1.398 -3.096 1 98.56 100 SER A C 1
ATOM 830 O O . SER A 1 100 ? 6.359 1.377 -3.025 1 98.56 100 SER A O 1
ATOM 832 N N . ILE A 1 101 ? 4.371 1.807 -2.105 1 98.69 101 ILE A N 1
ATOM 833 C CA . ILE A 1 101 ? 4.906 2.211 -0.812 1 98.69 101 ILE A CA 1
ATOM 834 C C . ILE A 1 101 ? 5.074 0.987 0.084 1 98.69 101 ILE A C 1
ATOM 836 O O . ILE A 1 101 ? 4.422 -0.04 -0.131 1 98.69 101 ILE A O 1
ATOM 840 N N . PRO A 1 102 ? 5.992 1.095 1.08 1 98.31 102 PRO A N 1
ATOM 841 C CA . PRO A 1 102 ? 6.09 0.021 2.072 1 98.31 102 PRO A CA 1
ATOM 842 C C . PRO A 1 102 ? 4.777 -0.217 2.816 1 98.31 102 PRO A C 1
ATOM 844 O O . PRO A 1 102 ? 4 0.719 3.02 1 98.31 102 PRO A O 1
ATOM 847 N N . SER A 1 103 ? 4.574 -1.457 3.271 1 98.06 103 SER A N 1
ATOM 848 C CA . SER A 1 103 ? 3.34 -1.805 3.965 1 98.06 103 SER A CA 1
ATOM 849 C C . SER A 1 103 ? 3.176 -0.991 5.246 1 98.06 103 SER A C 1
ATOM 851 O O . SER A 1 103 ? 2.059 -0.619 5.609 1 98.06 103 SER A O 1
ATOM 853 N N . GLY A 1 104 ? 4.301 -0.755 5.914 1 97.75 104 GLY A N 1
ATOM 854 C CA . GLY A 1 104 ? 4.227 0.064 7.113 1 97.75 104 GLY A CA 1
ATOM 855 C C . GLY A 1 104 ? 3.729 1.472 6.844 1 97.75 104 GLY A C 1
ATOM 856 O O . GLY A 1 104 ? 2.975 2.031 7.641 1 97.75 104 GLY A O 1
ATOM 857 N N . LEU A 1 105 ? 4.184 2.043 5.777 1 98.75 105 LEU A N 1
ATOM 858 C CA . LEU A 1 105 ? 3.713 3.369 5.387 1 98.75 105 LEU A CA 1
ATOM 859 C C . LEU A 1 105 ? 2.229 3.338 5.039 1 98.75 105 LEU A C 1
ATOM 861 O O . LEU A 1 105 ? 1.495 4.281 5.348 1 98.75 105 LEU A O 1
ATOM 865 N N . LYS A 1 106 ? 1.76 2.279 4.383 1 98.69 106 LYS A N 1
ATOM 866 C CA . LYS A 1 106 ? 0.333 2.162 4.094 1 98.69 106 LYS A CA 1
ATOM 867 C C . LYS A 1 106 ? -0.484 2.084 5.379 1 98.69 106 LYS A C 1
ATOM 869 O O . LYS A 1 106 ? -1.577 2.648 5.461 1 98.69 106 LYS A O 1
ATOM 874 N N . ALA A 1 107 ? 0.014 1.334 6.332 1 98.44 107 ALA A N 1
ATOM 875 C CA . ALA A 1 107 ? -0.66 1.271 7.625 1 98.44 107 ALA A CA 1
ATOM 876 C C . ALA A 1 107 ? -0.742 2.652 8.266 1 98.44 107 ALA A C 1
ATOM 878 O O . ALA A 1 107 ? -1.778 3.023 8.828 1 98.44 107 ALA A O 1
ATOM 879 N N . TYR A 1 108 ? 0.341 3.41 8.203 1 98.81 108 TYR A N 1
ATOM 880 C CA . TYR A 1 108 ? 0.393 4.773 8.719 1 98.81 108 TYR A CA 1
ATOM 881 C C . TYR A 1 108 ? -0.663 5.648 8.055 1 98.81 108 TYR A C 1
ATOM 883 O O . TYR A 1 108 ? -1.415 6.352 8.734 1 98.81 108 TYR A O 1
ATOM 891 N N . ILE A 1 109 ? -0.738 5.57 6.711 1 98.81 109 ILE A N 1
ATOM 892 C CA . ILE A 1 109 ? -1.705 6.355 5.953 1 98.81 109 ILE A CA 1
ATOM 893 C C . ILE A 1 109 ? -3.123 5.984 6.383 1 98.81 109 ILE A C 1
ATOM 895 O O . ILE A 1 109 ? -3.965 6.863 6.59 1 98.81 109 ILE A O 1
ATOM 899 N N . ASP A 1 110 ? -3.369 4.719 6.578 1 98.56 110 ASP A N 1
ATOM 900 C CA . ASP A 1 110 ? -4.699 4.277 6.992 1 98.56 110 ASP A CA 1
ATOM 901 C C . ASP A 1 110 ? -5.035 4.785 8.391 1 98.56 110 ASP A C 1
ATOM 903 O O . ASP A 1 110 ? -6.203 5.047 8.695 1 98.56 110 ASP A O 1
ATOM 907 N N . GLN A 1 111 ? -4.043 4.914 9.203 1 98.56 111 GLN A N 1
ATOM 908 C CA . GLN A 1 111 ? -4.242 5.438 10.547 1 98.56 111 GLN A CA 1
ATOM 909 C C . GLN A 1 111 ? -4.605 6.918 10.516 1 98.56 111 GLN A C 1
ATOM 911 O O . GLN A 1 111 ? -5.426 7.379 11.312 1 98.56 111 GLN A O 1
ATOM 916 N N . VAL A 1 112 ? -4.055 7.684 9.562 1 98.75 112 VAL A N 1
ATOM 917 C CA . VAL A 1 112 ? -4.152 9.133 9.688 1 98.75 112 VAL A CA 1
ATOM 918 C C . VAL A 1 112 ? -5.238 9.656 8.742 1 98.75 112 VAL A C 1
ATOM 920 O O . VAL A 1 112 ? -5.652 10.812 8.852 1 98.75 112 VAL A O 1
ATOM 923 N N . MET A 1 113 ? -5.668 8.82 7.781 1 98.31 113 MET A N 1
ATOM 924 C CA . MET A 1 113 ? -6.844 9.172 6.988 1 98.31 113 MET A CA 1
ATOM 925 C C . MET A 1 113 ? -8.117 9.055 7.816 1 98.31 113 MET A C 1
ATOM 927 O O . MET A 1 113 ? -8.805 8.031 7.758 1 98.31 113 MET A O 1
ATOM 931 N N . ARG A 1 114 ? -8.438 10.109 8.555 1 97.44 114 ARG A N 1
ATOM 932 C CA . ARG A 1 114 ? -9.484 10.109 9.562 1 97.44 114 ARG A CA 1
ATOM 933 C C . ARG A 1 114 ? -10.586 11.109 9.211 1 97.44 114 ARG A C 1
ATOM 935 O O . ARG A 1 114 ? -10.336 12.312 9.164 1 97.44 114 ARG A O 1
ATOM 942 N N . ILE A 1 115 ? -11.766 10.609 9.039 1 95.62 115 ILE A N 1
ATOM 943 C CA . ILE A 1 115 ? -12.898 11.477 8.742 1 95.62 115 ILE A CA 1
ATOM 944 C C . ILE A 1 115 ? -13.102 12.469 9.883 1 95.62 115 ILE A C 1
ATOM 946 O O . ILE A 1 115 ? -13.016 12.102 11.055 1 95.62 115 ILE A O 1
ATOM 950 N N . ASN A 1 116 ? -13.266 13.688 9.578 1 95.19 116 ASN A N 1
ATOM 951 C CA . ASN A 1 116 ? -13.5 14.82 10.469 1 95.19 116 ASN A CA 1
ATOM 952 C C . ASN A 1 116 ? -12.242 15.188 11.242 1 95.19 116 ASN A C 1
ATOM 954 O O . ASN A 1 116 ? -12.297 16 12.172 1 95.19 116 ASN A O 1
ATOM 958 N N . GLU A 1 117 ? -11.148 14.539 10.977 1 97 117 GLU A N 1
ATOM 959 C CA . GLU A 1 117 ? -9.867 14.883 11.594 1 97 117 GLU A CA 1
ATOM 960 C C . GLU A 1 117 ? -8.875 15.383 10.555 1 97 117 GLU A C 1
ATOM 962 O O . GLU A 1 117 ? -8.32 16.484 10.688 1 97 117 GLU A O 1
ATOM 967 N N . THR A 1 118 ? -8.656 14.617 9.492 1 98.44 118 THR A N 1
ATOM 968 C CA . THR A 1 118 ? -7.719 15.031 8.453 1 98.44 118 THR A CA 1
ATOM 969 C C . THR A 1 118 ? -8.453 15.312 7.148 1 98.44 118 THR A C 1
ATOM 971 O O . THR A 1 118 ? -7.902 15.945 6.242 1 98.44 118 THR A O 1
ATOM 974 N N . TRP A 1 119 ? -9.633 14.852 7.02 1 97.44 119 TRP A N 1
ATOM 975 C CA . TRP A 1 119 ? -10.516 15.156 5.898 1 97.44 119 TRP A CA 1
ATOM 976 C C . TRP A 1 119 ? -11.977 15.086 6.32 1 97.44 119 TRP A C 1
ATOM 978 O O . TRP A 1 119 ? -12.289 14.633 7.426 1 97.44 119 TRP A O 1
ATOM 988 N N . LYS A 1 120 ? -12.898 15.547 5.496 1 95.81 120 LYS A N 1
ATOM 989 C CA . LYS A 1 120 ? -14.336 15.414 5.703 1 95.81 120 LYS A CA 1
ATOM 990 C C . LYS A 1 120 ? -15.102 15.578 4.391 1 95.81 120 LYS A C 1
ATOM 992 O O . LYS A 1 120 ? -14.531 16.016 3.387 1 95.81 120 LYS A O 1
ATOM 997 N N . PHE A 1 121 ? -16.375 15.188 4.426 1 92.81 121 PHE A N 1
ATOM 998 C CA . PHE A 1 121 ? -17.281 15.562 3.346 1 92.81 121 PHE A CA 1
ATOM 999 C C . PHE A 1 121 ? -17.672 17.031 3.447 1 92.81 121 PHE A C 1
ATOM 1001 O O . PHE A 1 121 ? -18.078 17.5 4.508 1 92.81 121 PHE A O 1
ATOM 1008 N N . ARG A 1 122 ? -17.5 17.703 2.354 1 93.56 122 ARG A N 1
ATOM 1009 C CA . ARG A 1 122 ? -17.812 19.125 2.373 1 93.56 122 ARG A CA 1
ATOM 1010 C C . ARG A 1 122 ? -19.234 19.375 2.873 1 93.56 122 ARG A C 1
ATOM 1012 O O . ARG A 1 122 ? -19.469 20.281 3.674 1 93.56 122 ARG A O 1
ATOM 1019 N N . SER A 1 123 ? -20.172 18.531 2.416 1 91.75 123 SER A N 1
ATOM 1020 C CA . SER A 1 123 ? -21.578 18.672 2.771 1 91.75 123 SER A CA 1
ATOM 1021 C C . SER A 1 123 ? -21.859 18.125 4.164 1 91.75 123 SER A C 1
ATOM 1023 O O . SER A 1 123 ? -22.922 18.391 4.742 1 91.75 123 SER A O 1
ATOM 1025 N N . GLY A 1 124 ? -20.953 17.297 4.633 1 86.94 124 GLY A N 1
ATOM 1026 C CA . GLY A 1 124 ? -21.172 16.625 5.902 1 86.94 124 GLY A CA 1
ATOM 1027 C C . GLY A 1 124 ? -21.812 15.25 5.754 1 86.94 124 GLY A C 1
ATOM 1028 O O . GLY A 1 124 ? -21.984 14.531 6.738 1 86.94 124 GLY A O 1
ATOM 1029 N N . LYS A 1 125 ? -22.141 14.953 4.547 1 85.94 125 LYS A N 1
ATOM 1030 C CA . LYS A 1 125 ? -22.703 13.641 4.234 1 85.94 125 LYS A CA 1
ATOM 1031 C C . LYS A 1 125 ? -21.953 12.969 3.094 1 85.94 125 LYS A C 1
ATOM 1033 O O . LYS A 1 125 ? -21.328 13.648 2.271 1 85.94 125 LYS A O 1
ATOM 1038 N N . PRO A 1 126 ? -22.016 11.68 3.062 1 83.88 126 PRO A N 1
ATOM 1039 C CA . PRO A 1 126 ? -21.297 10.969 1.996 1 83.88 126 PRO A CA 1
ATOM 1040 C C . PRO A 1 126 ? -21.844 11.305 0.605 1 83.88 126 PRO A C 1
ATOM 1042 O O . PRO A 1 126 ? -22.938 10.883 0.25 1 83.88 126 PRO A O 1
ATOM 1045 N N . ASP A 1 127 ? -21.094 12.172 -0.143 1 84.75 127 ASP A N 1
ATOM 1046 C CA . ASP A 1 127 ? -21.547 12.562 -1.476 1 84.75 127 ASP A CA 1
ATOM 1047 C C . ASP A 1 127 ? -20.375 12.555 -2.469 1 84.75 127 ASP A C 1
ATOM 1049 O O . ASP A 1 127 ? -20.531 12.992 -3.613 1 84.75 127 ASP A O 1
ATOM 1053 N N . GLY A 1 128 ? -19.25 12.18 -1.965 1 82.81 128 GLY A N 1
ATOM 1054 C CA . GLY A 1 128 ? -18.094 12.078 -2.84 1 82.81 128 GLY A CA 1
ATOM 1055 C C . GLY A 1 128 ? -17.328 13.383 -2.953 1 82.81 128 GLY A C 1
ATOM 1056 O O . GLY A 1 128 ? -16.312 13.453 -3.66 1 82.81 128 GLY A O 1
ATOM 1057 N N . ASP A 1 129 ? -17.797 14.383 -2.27 1 90.5 129 ASP A N 1
ATOM 1058 C CA . ASP A 1 129 ? -17.109 15.672 -2.27 1 90.5 129 ASP A CA 1
ATOM 1059 C C . ASP A 1 129 ? -16.281 15.859 -0.995 1 90.5 129 ASP A C 1
ATOM 1061 O O . ASP A 1 129 ? -16.812 16.281 0.034 1 90.5 129 ASP A O 1
ATOM 1065 N N . TYR A 1 130 ? -14.984 15.648 -1.129 1 92.56 130 TYR A N 1
ATOM 1066 C CA . TYR A 1 130 ? -14.078 15.633 0.011 1 92.56 130 TYR A CA 1
ATOM 1067 C C . TYR A 1 130 ? -13.359 16.969 0.162 1 92.56 130 TYR A C 1
ATOM 1069 O O . TYR A 1 130 ? -13.094 17.656 -0.83 1 92.56 130 TYR A O 1
ATOM 1077 N N . ILE A 1 131 ? -13.086 17.359 1.354 1 96.56 131 ILE A N 1
ATOM 1078 C CA . ILE A 1 131 ? -12.227 18.5 1.649 1 96.56 131 ILE A CA 1
ATOM 1079 C C . ILE A 1 131 ? -11.172 18.094 2.678 1 96.56 131 ILE A C 1
ATOM 1081 O O . ILE A 1 131 ? -11.484 17.422 3.67 1 96.56 131 ILE A O 1
ATOM 1085 N N . GLY A 1 132 ? -9.922 18.406 2.383 1 98.12 132 GLY A N 1
ATOM 1086 C CA . GLY A 1 132 ? -8.836 18.172 3.318 1 98.12 132 GLY A CA 1
ATOM 1087 C C . GLY A 1 132 ? -8.781 19.172 4.449 1 98.12 132 GLY A C 1
ATOM 1088 O O . GLY A 1 132 ? -9.125 20.344 4.262 1 98.12 132 GLY A O 1
ATOM 1089 N N . LEU A 1 133 ? -8.305 18.734 5.605 1 98.12 133 LEU A N 1
ATOM 1090 C CA . LEU A 1 133 ? -8.352 19.578 6.785 1 98.12 133 LEU A CA 1
ATOM 1091 C C . LEU A 1 133 ? -6.941 19.984 7.223 1 98.12 133 LEU A C 1
ATOM 1093 O O . LEU A 1 133 ? -6.777 20.766 8.156 1 98.12 133 LEU A O 1
ATOM 1097 N N . LEU A 1 134 ? -5.906 19.453 6.609 1 98.19 134 LEU A N 1
ATOM 1098 C CA . LEU A 1 134 ? -4.523 19.828 6.871 1 98.19 134 LEU A CA 1
ATOM 1099 C C . LEU A 1 134 ? -4.051 20.891 5.891 1 98.19 134 LEU A C 1
ATOM 1101 O O . LEU A 1 134 ? -3.135 20.656 5.102 1 98.19 134 LEU A O 1
ATOM 1105 N N . SER A 1 135 ? -4.574 22.047 6.047 1 94.81 135 SER A N 1
ATOM 1106 C CA . SER A 1 135 ? -4.25 23.141 5.133 1 94.81 135 SER A CA 1
ATOM 1107 C C . SER A 1 135 ? -2.943 23.828 5.523 1 94.81 135 SER A C 1
ATOM 1109 O O . SER A 1 135 ? -2.482 23.688 6.66 1 94.81 135 SER A O 1
ATOM 1111 N N . ASN A 1 136 ? -2.326 24.469 4.641 1 95.56 136 ASN A N 1
ATOM 1112 C CA . ASN A 1 136 ? -1.138 25.281 4.848 1 95.56 136 ASN A CA 1
ATOM 1113 C C . ASN A 1 136 ? 0.048 24.453 5.316 1 95.56 136 ASN A C 1
ATOM 1115 O O . ASN A 1 136 ? 0.79 24.859 6.211 1 95.56 136 ASN A O 1
ATOM 1119 N N . LYS A 1 137 ? 0.051 23.25 4.891 1 97.81 137 LYS A N 1
ATOM 1120 C CA . LYS A 1 137 ? 1.183 22.375 5.164 1 97.81 137 LYS A CA 1
ATOM 1121 C C . LYS A 1 137 ? 1.982 22.094 3.895 1 97.81 137 LYS A C 1
ATOM 1123 O O . LYS A 1 137 ? 1.451 22.188 2.785 1 97.81 137 LYS A O 1
ATOM 1128 N N . LYS A 1 138 ? 3.213 21.844 4.086 1 97.94 138 LYS A N 1
ATOM 1129 C CA . LYS A 1 138 ? 4.098 21.5 2.984 1 97.94 138 LYS A CA 1
ATOM 1130 C C . LYS A 1 138 ? 4.637 20.078 3.148 1 97.94 138 LYS A C 1
ATOM 1132 O O . LYS A 1 138 ? 4.961 19.656 4.262 1 97.94 138 LYS A O 1
ATOM 1137 N N . LEU A 1 139 ? 4.723 19.359 2.021 1 98.56 139 LEU A N 1
ATOM 1138 C CA . LEU A 1 139 ? 5.227 17.984 2.023 1 98.56 139 LEU A CA 1
ATOM 1139 C C . LEU A 1 139 ? 6.434 17.844 1.1 1 98.56 139 LEU A C 1
ATOM 1141 O O . LEU A 1 139 ? 6.359 18.203 -0.08 1 98.56 139 LEU A O 1
ATOM 1145 N N . TYR A 1 140 ? 7.559 17.438 1.612 1 98.44 140 TYR A N 1
ATOM 1146 C CA . TYR A 1 140 ? 8.688 16.938 0.832 1 98.44 140 TYR A CA 1
ATOM 1147 C C . TYR A 1 140 ? 8.695 15.422 0.787 1 98.44 140 TYR A C 1
ATOM 1149 O O . TYR A 1 140 ? 8.859 14.766 1.816 1 98.44 140 TYR A O 1
ATOM 1157 N N . LEU A 1 141 ? 8.469 14.891 -0.391 1 98.56 141 LEU A N 1
ATOM 1158 C CA . LEU A 1 141 ? 8.57 13.453 -0.604 1 98.56 141 LEU A CA 1
ATOM 1159 C C . LEU A 1 141 ? 9.961 13.078 -1.102 1 98.56 141 LEU A C 1
ATOM 1161 O O . LEU A 1 141 ? 10.312 13.367 -2.246 1 98.56 141 LEU A O 1
ATOM 1165 N N . LEU A 1 142 ? 10.711 12.453 -0.255 1 98.5 142 LEU A N 1
ATOM 1166 C CA . LEU A 1 142 ? 12.055 11.977 -0.589 1 98.5 142 LEU A CA 1
ATOM 1167 C C . LEU A 1 142 ? 12.039 10.477 -0.869 1 98.5 142 LEU A C 1
ATOM 1169 O O . LEU A 1 142 ? 12.102 9.672 0.059 1 98.5 142 LEU A O 1
ATOM 1173 N N . SER A 1 143 ? 11.992 10.141 -2.143 1 97.94 143 SER A N 1
ATOM 1174 C CA . SER A 1 143 ? 11.789 8.766 -2.586 1 97.94 143 SER A CA 1
ATOM 1175 C C . SER A 1 143 ? 13.086 8.148 -3.1 1 97.94 143 SER A C 1
ATOM 1177 O O . SER A 1 143 ? 13.906 8.836 -3.709 1 97.94 143 SER A O 1
ATOM 1179 N N . SER A 1 144 ? 13.336 6.891 -2.777 1 97.31 144 SER A N 1
ATOM 1180 C CA . SER A 1 144 ? 14.406 6.105 -3.373 1 97.31 144 SER A CA 1
ATOM 1181 C C . SER A 1 144 ? 13.852 4.953 -4.207 1 97.31 144 SER A C 1
ATOM 1183 O O . SER A 1 144 ? 12.945 4.242 -3.768 1 97.31 144 SER A O 1
ATOM 1185 N N . ARG A 1 145 ? 14.414 4.801 -5.426 1 96.31 145 ARG A N 1
ATOM 1186 C CA . ARG A 1 145 ? 13.844 3.84 -6.367 1 96.31 145 ARG A CA 1
ATOM 1187 C C . ARG A 1 145 ? 14.945 3.064 -7.09 1 96.31 145 ARG A C 1
ATOM 1189 O O . ARG A 1 145 ? 16.031 3.59 -7.316 1 96.31 145 ARG A O 1
ATOM 1196 N N . GLY A 1 146 ? 14.57 1.855 -7.426 1 92.38 146 GLY A N 1
ATOM 1197 C CA . GLY A 1 146 ? 15.523 1.02 -8.148 1 92.38 146 GLY A CA 1
ATOM 1198 C C . GLY A 1 146 ? 15.75 1.469 -9.578 1 92.38 146 GLY A C 1
ATOM 1199 O O . GLY A 1 146 ? 16.891 1.655 -10 1 92.38 146 GLY A O 1
ATOM 1200 N N . ASP A 1 147 ? 14.695 1.616 -10.258 1 92.25 147 ASP A N 1
ATOM 1201 C CA . ASP A 1 147 ? 14.75 2.051 -11.648 1 92.25 147 ASP A CA 1
ATOM 1202 C C . ASP A 1 147 ? 14.477 3.551 -11.766 1 92.25 147 ASP A C 1
ATOM 1204 O O . ASP A 1 147 ? 14.547 4.277 -10.773 1 92.25 147 ASP A O 1
ATOM 1208 N N . THR A 1 148 ? 14.344 4.074 -13.016 1 92.25 148 THR A N 1
ATOM 1209 C CA . THR A 1 148 ? 14.211 5.508 -13.266 1 92.25 148 THR A CA 1
ATOM 1210 C C . THR A 1 148 ? 13 5.789 -14.156 1 92.25 148 THR A C 1
ATOM 1212 O O . THR A 1 148 ? 12.32 4.863 -14.602 1 92.25 148 THR A O 1
ATOM 1215 N N . GLY A 1 149 ? 12.672 7.039 -14.25 1 93.31 149 GLY A N 1
ATOM 1216 C CA . GLY A 1 149 ? 11.688 7.449 -15.234 1 93.31 149 GLY A CA 1
ATOM 1217 C C . GLY A 1 149 ? 10.258 7.336 -14.727 1 93.31 149 GLY A C 1
ATOM 1218 O O . GLY A 1 149 ? 9.336 7.098 -15.508 1 93.31 149 GLY A O 1
ATOM 1219 N N . TYR A 1 150 ? 10.047 7.48 -13.477 1 95.06 150 TYR A N 1
ATOM 1220 C CA . TYR A 1 150 ? 8.727 7.297 -12.891 1 95.06 150 TYR A CA 1
ATOM 1221 C C . TYR A 1 150 ? 7.957 8.609 -12.852 1 95.06 150 TYR A C 1
ATOM 1223 O O . TYR A 1 150 ? 6.793 8.648 -12.453 1 95.06 150 TYR A O 1
ATOM 1231 N N . GLY A 1 151 ? 8.57 9.742 -13.219 1 93.06 151 GLY A N 1
ATOM 1232 C CA . GLY A 1 151 ? 7.918 11.039 -13.195 1 93.06 151 GLY A CA 1
ATOM 1233 C C . GLY A 1 151 ? 6.871 11.203 -14.281 1 93.06 151 GLY A C 1
ATOM 1234 O O . GLY A 1 151 ? 6.684 10.312 -15.109 1 93.06 151 GLY A O 1
ATOM 1235 N N . LYS A 1 152 ? 6.164 12.312 -14.219 1 90.44 152 LYS A N 1
ATOM 1236 C CA . LYS A 1 152 ? 5.117 12.617 -15.195 1 90.44 152 LYS A CA 1
ATOM 1237 C C . LYS A 1 152 ? 5.668 12.594 -16.609 1 90.44 152 LYS A C 1
ATOM 1239 O O . LYS A 1 152 ? 6.73 13.156 -16.891 1 90.44 152 LYS A O 1
ATOM 1244 N N . ASP A 1 153 ? 5.043 11.891 -17.516 1 91.81 153 ASP A N 1
ATOM 1245 C CA . ASP A 1 153 ? 5.324 11.812 -18.938 1 91.81 153 ASP A CA 1
ATOM 1246 C C . ASP A 1 153 ? 6.609 11.023 -19.203 1 91.81 153 ASP A C 1
ATOM 1248 O O . ASP A 1 153 ? 7.156 11.062 -20.297 1 91.81 153 ASP A O 1
ATOM 1252 N N . GLU A 1 154 ? 7.086 10.359 -18.156 1 94.62 154 GLU A N 1
ATOM 1253 C CA . GLU A 1 154 ? 8.266 9.523 -18.344 1 94.62 154 GLU A CA 1
ATOM 1254 C C . GLU A 1 154 ? 7.871 8.07 -18.625 1 94.62 154 GLU A C 1
ATOM 1256 O O . GLU A 1 154 ? 6.703 7.703 -18.484 1 94.62 154 GLU A O 1
ATOM 1261 N N . LYS A 1 155 ? 8.852 7.281 -19.047 1 92.69 155 LYS A N 1
ATOM 1262 C CA . LYS A 1 155 ? 8.641 5.934 -19.578 1 92.69 155 LYS A CA 1
ATOM 1263 C C . LYS A 1 155 ? 7.93 5.055 -18.547 1 92.69 155 LYS A C 1
ATOM 1265 O O . LYS A 1 155 ? 7.082 4.234 -18.906 1 92.69 155 LYS A O 1
ATOM 1270 N N . ASN A 1 156 ? 8.227 5.191 -17.297 1 94.19 156 ASN A N 1
ATOM 1271 C CA . ASN A 1 156 ? 7.723 4.285 -16.266 1 94.19 156 ASN A CA 1
ATOM 1272 C C . ASN A 1 156 ? 6.656 4.957 -15.414 1 94.19 156 ASN A C 1
ATOM 1274 O O . ASN A 1 156 ? 6.348 4.48 -14.32 1 94.19 156 ASN A O 1
ATOM 1278 N N . GLU A 1 157 ? 6.051 6.047 -15.938 1 94.56 157 GLU A N 1
ATOM 1279 C CA . GLU A 1 157 ? 5.039 6.781 -15.188 1 94.56 157 GLU A CA 1
ATOM 1280 C C . GLU A 1 157 ? 3.863 5.879 -14.812 1 94.56 157 GLU A C 1
ATOM 1282 O O . GLU A 1 157 ? 3.348 5.949 -13.695 1 94.56 157 GLU A O 1
ATOM 1287 N N . HIS A 1 158 ? 3.486 4.973 -15.719 1 92.25 158 HIS A N 1
ATOM 1288 C CA . HIS A 1 158 ? 2.291 4.148 -15.57 1 92.25 158 HIS A CA 1
ATOM 1289 C C . HIS A 1 158 ? 2.461 3.131 -14.453 1 92.25 158 HIS A C 1
ATOM 1291 O O . HIS A 1 158 ? 1.479 2.555 -13.977 1 92.25 158 HIS A O 1
ATOM 1297 N N . MET A 1 159 ? 3.707 2.955 -14.008 1 95 159 MET A N 1
ATOM 1298 C CA . MET A 1 159 ? 3.986 1.955 -12.984 1 95 159 MET A CA 1
ATOM 1299 C C . MET A 1 159 ? 4.309 2.619 -11.648 1 95 159 MET A C 1
ATOM 1301 O O . MET A 1 159 ? 4.723 1.95 -10.703 1 95 159 MET A O 1
ATOM 1305 N N . ASN A 1 160 ? 4.184 4.004 -11.617 1 97.69 160 ASN A N 1
ATOM 1306 C CA . ASN A 1 160 ? 4.504 4.73 -10.391 1 97.69 160 ASN A CA 1
ATOM 1307 C C . ASN A 1 160 ? 3.33 4.727 -9.422 1 97.69 160 ASN A C 1
ATOM 1309 O O . ASN A 1 160 ? 2.57 5.691 -9.352 1 97.69 160 ASN A O 1
ATOM 1313 N N . PHE A 1 161 ? 3.277 3.676 -8.594 1 98.25 161 PHE A N 1
ATOM 1314 C CA . PHE A 1 161 ? 2.244 3.568 -7.57 1 98.25 161 PHE A CA 1
ATOM 1315 C C . PHE A 1 161 ? 2.754 4.082 -6.23 1 98.25 161 PHE A C 1
ATOM 1317 O O . PHE A 1 161 ? 2.182 3.771 -5.184 1 98.25 161 PHE A O 1
ATOM 1324 N N . GLN A 1 162 ? 3.873 4.758 -6.238 1 98.44 162 GLN A N 1
ATOM 1325 C CA . GLN A 1 162 ? 4.465 5.262 -5.004 1 98.44 162 GLN A CA 1
ATOM 1326 C C . GLN A 1 162 ? 4.16 6.742 -4.816 1 98.44 162 GLN A C 1
ATOM 1328 O O . GLN A 1 162 ? 3.203 7.102 -4.125 1 98.44 162 GLN A O 1
ATOM 1333 N N . THR A 1 163 ? 4.859 7.633 -5.59 1 98.31 163 THR A N 1
ATOM 1334 C CA . THR A 1 163 ? 4.738 9.062 -5.332 1 98.31 163 THR A CA 1
ATOM 1335 C C . THR A 1 163 ? 3.402 9.594 -5.848 1 98.31 163 THR A C 1
ATOM 1337 O O . THR A 1 163 ? 2.846 10.539 -5.285 1 98.31 163 THR A O 1
ATOM 1340 N N . THR A 1 164 ? 2.83 8.977 -6.887 1 97.88 164 THR A N 1
ATOM 1341 C CA . THR A 1 164 ? 1.517 9.383 -7.375 1 97.88 164 THR A CA 1
ATOM 1342 C C . THR A 1 164 ? 0.45 9.156 -6.309 1 97.88 164 THR A C 1
ATOM 1344 O O . THR A 1 164 ? -0.383 10.023 -6.059 1 97.88 164 THR A O 1
ATOM 1347 N N . TYR A 1 165 ? 0.547 8.023 -5.699 1 98.62 165 TYR A N 1
ATOM 1348 C CA . TYR A 1 165 ? -0.398 7.73 -4.629 1 98.62 165 TYR A CA 1
ATOM 1349 C C . TYR A 1 165 ? -0.196 8.672 -3.449 1 98.62 165 TYR A C 1
ATOM 1351 O O . TYR A 1 165 ? -1.162 9.219 -2.906 1 98.62 165 TYR A O 1
ATOM 1359 N N . LEU A 1 166 ? 1.045 8.852 -3.033 1 98.81 166 LEU A N 1
ATOM 1360 C CA . LEU A 1 166 ? 1.343 9.664 -1.861 1 98.81 166 LEU A CA 1
ATOM 1361 C C . LEU A 1 166 ? 0.904 11.109 -2.08 1 98.81 166 LEU A C 1
ATOM 1363 O O . LEU A 1 166 ? 0.303 11.719 -1.193 1 98.81 166 LEU A O 1
ATOM 1367 N N . LYS A 1 167 ? 1.255 11.617 -3.238 1 98.31 167 LYS A N 1
ATOM 1368 C CA . LYS A 1 167 ? 0.801 12.977 -3.545 1 98.31 167 LYS A CA 1
ATOM 1369 C C . LYS A 1 167 ? -0.721 13.07 -3.492 1 98.31 167 LYS A C 1
ATOM 1371 O O . LYS A 1 167 ? -1.269 14.023 -2.934 1 98.31 167 LYS A O 1
ATOM 1376 N N . PHE A 1 168 ? -1.375 12.102 -4.031 1 98.06 168 PHE A N 1
ATOM 1377 C CA . PHE A 1 168 ? -2.832 12.07 -4.078 1 98.06 168 PHE A CA 1
ATOM 1378 C C . PHE A 1 168 ? -3.418 12.047 -2.672 1 98.06 168 PHE A C 1
ATOM 1380 O O . PHE A 1 168 ? -4.234 12.898 -2.32 1 98.06 168 PHE A O 1
ATOM 1387 N N . VAL A 1 169 ? -2.98 11.109 -1.831 1 98.5 169 VAL A N 1
ATOM 1388 C CA . VAL A 1 169 ? -3.629 10.883 -0.543 1 98.5 169 VAL A CA 1
ATOM 1389 C C . VAL A 1 169 ? -3.346 12.055 0.391 1 98.5 169 VAL A C 1
ATOM 1391 O O . VAL A 1 169 ? -4.211 12.461 1.172 1 98.5 169 VAL A O 1
ATOM 1394 N N . PHE A 1 170 ? -2.152 12.656 0.335 1 98.75 170 PHE A N 1
ATOM 1395 C CA . PHE A 1 170 ? -1.87 13.836 1.153 1 98.75 170 PHE A CA 1
ATOM 1396 C C . PHE A 1 170 ? -2.676 15.031 0.672 1 98.75 170 PHE A C 1
ATOM 1398 O O . PHE A 1 170 ? -3.111 15.859 1.479 1 98.75 170 PHE A O 1
ATOM 1405 N N . SER A 1 171 ? -2.844 15.109 -0.651 1 98.25 171 SER A N 1
ATOM 1406 C CA . SER A 1 171 ? -3.693 16.172 -1.172 1 98.25 171 SER A CA 1
ATOM 1407 C C . SER A 1 171 ? -5.129 16.031 -0.681 1 98.25 171 SER A C 1
ATOM 1409 O O . SER A 1 171 ? -5.801 17.031 -0.404 1 98.25 171 SER A O 1
ATOM 1411 N N . MET A 1 172 ? -5.598 14.836 -0.559 1 97.44 172 MET A N 1
ATOM 1412 C CA . MET A 1 172 ? -6.941 14.562 -0.054 1 97.44 172 MET A CA 1
ATOM 1413 C C . MET A 1 172 ? -7.082 15.023 1.396 1 97.44 172 MET A C 1
ATOM 1415 O O . MET A 1 172 ? -8.172 15.398 1.828 1 97.44 172 MET A O 1
ATOM 1419 N N . MET A 1 173 ? -5.965 14.992 2.102 1 98.56 173 MET A N 1
ATOM 1420 C CA . MET A 1 173 ? -5.992 15.438 3.492 1 98.56 173 MET A CA 1
ATOM 1421 C C . MET A 1 173 ? -5.789 16.953 3.58 1 98.56 173 MET A C 1
ATOM 1423 O O . MET A 1 173 ? -5.844 17.516 4.668 1 98.56 173 MET A O 1
ATOM 1427 N N . GLY A 1 174 ? -5.488 17.625 2.42 1 98.38 174 GLY A N 1
ATOM 1428 C CA . GLY A 1 174 ? -5.395 19.062 2.395 1 98.38 174 GLY A CA 1
ATOM 1429 C C . GLY A 1 174 ? -3.982 19.578 2.158 1 98.38 174 GLY A C 1
ATOM 1430 O O . GLY A 1 174 ? -3.754 20.781 2.072 1 98.38 174 GLY A O 1
ATOM 1431 N N . VAL A 1 175 ? -3.02 18.672 2.055 1 98.5 175 VAL A N 1
ATOM 1432 C CA . VAL A 1 175 ? -1.628 19.031 1.812 1 98.5 175 VAL A CA 1
ATOM 1433 C C . VAL A 1 175 ? -1.376 19.141 0.31 1 98.5 175 VAL A C 1
ATOM 1435 O O . VAL A 1 175 ? -1.058 18.141 -0.346 1 98.5 175 VAL A O 1
ATOM 1438 N N . LYS A 1 176 ? -1.437 20.328 -0.19 1 96.81 176 LYS A N 1
ATOM 1439 C CA . LYS A 1 176 ? -1.422 20.531 -1.636 1 96.81 176 LYS A CA 1
ATOM 1440 C C . LYS A 1 176 ? -0.04 20.953 -2.117 1 96.81 176 LYS A C 1
ATOM 1442 O O . LYS A 1 176 ? 0.271 20.859 -3.305 1 96.81 176 LYS A O 1
ATOM 1447 N N . ASP A 1 177 ? 0.735 21.516 -1.273 1 97.56 177 ASP A N 1
ATOM 1448 C CA . ASP A 1 177 ? 2.098 21.922 -1.599 1 97.56 177 ASP A CA 1
ATOM 1449 C C . ASP A 1 177 ? 3.078 20.766 -1.402 1 97.56 177 ASP A C 1
ATOM 1451 O O . ASP A 1 177 ? 3.576 20.547 -0.296 1 97.56 177 ASP A O 1
ATOM 1455 N N . THR A 1 178 ? 3.346 20.062 -2.479 1 97.69 178 THR A N 1
ATOM 1456 C CA . THR A 1 178 ? 4.184 18.875 -2.416 1 97.69 178 THR A CA 1
ATOM 1457 C C . THR A 1 178 ? 5.371 19 -3.367 1 97.69 178 THR A C 1
ATOM 1459 O O . THR A 1 178 ? 5.207 19.391 -4.527 1 97.69 178 THR A O 1
ATOM 1462 N N . ILE A 1 179 ? 6.539 18.75 -2.871 1 97.31 179 ILE A N 1
ATOM 1463 C CA . ILE A 1 179 ? 7.75 18.656 -3.678 1 97.31 179 ILE A CA 1
ATOM 1464 C C . ILE A 1 179 ? 8.273 17.219 -3.643 1 97.31 179 ILE A C 1
ATOM 1466 O O . ILE A 1 179 ? 8.477 16.656 -2.566 1 97.31 179 ILE A O 1
ATOM 1470 N N . ILE A 1 180 ? 8.445 16.688 -4.77 1 97.5 180 ILE A N 1
ATOM 1471 C CA . ILE A 1 180 ? 8.922 15.32 -4.887 1 97.5 180 ILE A CA 1
ATOM 1472 C C . ILE A 1 180 ? 10.383 15.32 -5.332 1 97.5 180 ILE A C 1
ATOM 1474 O O . ILE A 1 180 ? 10.727 15.922 -6.352 1 97.5 180 ILE A O 1
ATOM 1478 N N . LEU A 1 181 ? 11.227 14.68 -4.586 1 97.31 181 LEU A N 1
ATOM 1479 C CA . LEU A 1 181 ? 12.641 14.469 -4.898 1 97.31 181 LEU A CA 1
ATOM 1480 C C . LEU A 1 181 ? 12.992 12.984 -4.848 1 97.31 181 LEU A C 1
ATOM 1482 O O . LEU A 1 181 ? 12.945 12.375 -3.779 1 97.31 181 LEU A O 1
ATOM 1486 N N . SER A 1 182 ? 13.398 12.477 -5.984 1 96.81 182 SER A N 1
ATOM 1487 C CA . SER A 1 182 ? 13.594 11.031 -6.051 1 96.81 182 SER A CA 1
ATOM 1488 C C . SER A 1 182 ? 15.039 10.68 -6.395 1 96.81 182 SER A C 1
ATOM 1490 O O . SER A 1 182 ? 15.641 11.297 -7.273 1 96.81 182 SER A O 1
ATOM 1492 N N . LEU A 1 183 ? 15.586 9.758 -5.617 1 96.81 183 LEU A N 1
ATOM 1493 C CA . LEU A 1 183 ? 16.844 9.102 -5.953 1 96.81 183 LEU A CA 1
ATOM 1494 C C . LEU A 1 183 ? 16.594 7.828 -6.754 1 96.81 183 LEU A C 1
ATOM 1496 O O . LEU A 1 183 ? 16.078 6.84 -6.219 1 96.81 183 LEU A O 1
ATOM 1500 N N . ASP A 1 184 ? 17.016 7.809 -7.992 1 95.12 184 ASP A N 1
ATOM 1501 C CA . ASP A 1 184 ? 16.75 6.699 -8.906 1 95.12 184 ASP A CA 1
ATOM 1502 C C . ASP A 1 184 ? 18.016 5.859 -9.125 1 95.12 184 ASP A C 1
ATOM 1504 O O . ASP A 1 184 ? 19.094 6.203 -8.633 1 95.12 184 ASP A O 1
ATOM 1508 N N . ASN A 1 185 ? 17.875 4.727 -9.766 1 91.94 185 ASN A N 1
ATOM 1509 C CA . ASN A 1 185 ? 18.922 3.912 -10.359 1 91.94 185 ASN A CA 1
ATOM 1510 C C . ASN A 1 185 ? 19.688 3.115 -9.297 1 91.94 185 ASN A C 1
ATOM 1512 O O . ASN A 1 185 ? 20.828 2.725 -9.516 1 91.94 185 ASN A O 1
ATOM 1516 N N . GLU A 1 186 ? 19.047 2.893 -8.18 1 89.31 186 GLU A N 1
ATOM 1517 C CA . GLU A 1 186 ? 19.688 2.09 -7.145 1 89.31 186 GLU A CA 1
ATOM 1518 C C . GLU A 1 186 ? 20.016 0.692 -7.656 1 89.31 186 GLU A C 1
ATOM 1520 O O . GLU A 1 186 ? 21.062 0.133 -7.316 1 89.31 186 GLU A O 1
ATOM 1525 N N . GLU A 1 187 ? 19.156 0.153 -8.453 1 85.19 187 GLU A N 1
ATOM 1526 C CA . GLU A 1 187 ? 19.266 -1.221 -8.93 1 85.19 187 GLU A CA 1
ATOM 1527 C C . GLU A 1 187 ? 20.469 -1.391 -9.852 1 85.19 187 GLU A C 1
ATOM 1529 O O . GLU A 1 187 ? 21 -2.494 -9.992 1 85.19 187 GLU A O 1
ATOM 1534 N N . PHE A 1 188 ? 20.922 -0.373 -10.445 1 83.75 188 PHE A N 1
ATOM 1535 C CA . PHE A 1 188 ? 21.969 -0.466 -11.453 1 83.75 188 PHE A CA 1
ATOM 1536 C C . PHE A 1 188 ? 23.344 -0.262 -10.82 1 83.75 188 PHE A C 1
ATOM 1538 O O . PHE A 1 188 ? 24.344 -0.765 -11.328 1 83.75 188 PHE A O 1
ATOM 1545 N N . GLY A 1 189 ? 23.375 0.465 -9.773 1 86.56 189 GLY A N 1
ATOM 1546 C CA . GLY A 1 189 ? 24.625 0.75 -9.086 1 86.56 189 GLY A CA 1
ATOM 1547 C C . GLY A 1 189 ? 25.609 1.513 -9.945 1 86.56 189 GLY A C 1
ATOM 1548 O O . GLY A 1 189 ? 25.219 2.262 -10.844 1 86.56 189 GLY A O 1
ATOM 1549 N N . GLY A 1 190 ? 26.906 1.59 -9.492 1 89.56 190 GLY A N 1
ATOM 1550 C CA . GLY A 1 190 ? 27.984 2.133 -10.289 1 89.56 190 GLY A CA 1
ATOM 1551 C C . GLY A 1 190 ? 27.906 3.639 -10.453 1 89.56 190 GLY A C 1
ATOM 1552 O O . GLY A 1 190 ? 27.406 4.34 -9.578 1 89.56 190 GLY A O 1
ATOM 1553 N N . ASP A 1 191 ? 28.406 4.043 -11.648 1 91.12 191 ASP A N 1
ATOM 1554 C CA . ASP A 1 191 ? 28.531 5.469 -11.93 1 91.12 191 ASP A CA 1
ATOM 1555 C C . ASP A 1 191 ? 27.156 6.117 -12.07 1 91.12 191 ASP A C 1
ATOM 1557 O O . ASP A 1 191 ? 26.953 7.262 -11.648 1 91.12 191 ASP A O 1
ATOM 1561 N N . LEU A 1 192 ? 26.359 5.359 -12.617 1 90.06 192 LEU A N 1
ATOM 1562 C CA . LEU A 1 192 ? 25.016 5.887 -12.828 1 90.06 192 LEU A CA 1
ATOM 1563 C C . LEU A 1 192 ? 24.359 6.223 -11.5 1 90.06 192 LEU A C 1
ATOM 1565 O O . LEU A 1 192 ? 23.766 7.293 -11.352 1 90.06 192 LEU A O 1
ATOM 1569 N N . PHE A 1 193 ? 24.438 5.391 -10.609 1 92.69 193 PHE A N 1
ATOM 1570 C CA . PHE A 1 193 ? 23.844 5.605 -9.297 1 92.69 193 PHE A CA 1
ATOM 1571 C C . PHE A 1 193 ? 24.578 6.73 -8.555 1 92.69 193 PHE A C 1
ATOM 1573 O O . PHE A 1 193 ? 23.938 7.57 -7.922 1 92.69 193 PHE A O 1
ATOM 1580 N N . GLU A 1 194 ? 25.844 6.75 -8.633 1 93.94 194 GLU A N 1
ATOM 1581 C CA . GLU A 1 194 ? 26.625 7.812 -8 1 93.94 194 GLU A CA 1
ATOM 1582 C C . GLU A 1 194 ? 26.234 9.18 -8.547 1 93.94 194 GLU A C 1
ATOM 1584 O O . GLU A 1 194 ? 26.125 10.148 -7.793 1 93.94 194 GLU A O 1
ATOM 1589 N N . LYS A 1 195 ? 26.109 9.242 -9.797 1 94.25 195 LYS A N 1
ATOM 1590 C CA . LYS A 1 195 ? 25.656 10.484 -10.414 1 94.25 195 LYS A CA 1
ATOM 1591 C C . LYS A 1 195 ? 24.281 10.883 -9.898 1 94.25 195 LYS A C 1
ATOM 1593 O O . LYS A 1 195 ? 24.031 12.062 -9.641 1 94.25 195 LYS A O 1
ATOM 1598 N N . SER A 1 196 ? 23.391 9.906 -9.773 1 94.5 196 SER A N 1
ATOM 1599 C CA . SER A 1 196 ? 22.062 10.148 -9.234 1 94.5 196 SER A CA 1
ATOM 1600 C C . SER A 1 196 ? 22.125 10.703 -7.816 1 94.5 196 SER A C 1
ATOM 1602 O O . SER A 1 196 ? 21.344 11.586 -7.445 1 94.5 196 SER A O 1
ATOM 1604 N N . ILE A 1 197 ? 23.016 10.219 -7.051 1 95.12 197 ILE A N 1
ATOM 1605 C CA . ILE A 1 197 ? 23.219 10.672 -5.676 1 95.12 197 ILE A CA 1
ATOM 1606 C C . ILE A 1 197 ? 23.641 12.141 -5.672 1 95.12 197 ILE A C 1
ATOM 1608 O O . ILE A 1 197 ? 23.094 12.953 -4.922 1 95.12 197 ILE A O 1
ATOM 1612 N N . GLN A 1 198 ? 24.562 12.445 -6.488 1 95.38 198 GLN A N 1
ATOM 1613 C CA . GLN A 1 198 ? 25.047 13.812 -6.559 1 95.38 198 GLN A CA 1
ATOM 1614 C C . GLN A 1 198 ? 23.938 14.773 -6.965 1 95.38 198 GLN A C 1
ATOM 1616 O O . GLN A 1 198 ? 23.812 15.859 -6.395 1 95.38 198 GLN A O 1
ATOM 1621 N N . GLU A 1 199 ? 23.203 14.359 -7.883 1 95 199 GLU A N 1
ATOM 1622 C CA . GLU A 1 199 ? 22.125 15.203 -8.383 1 95 199 GLU A CA 1
ATOM 1623 C C . GLU A 1 199 ? 21.078 15.461 -7.301 1 95 199 GLU A C 1
ATOM 1625 O O . GLU A 1 199 ? 20.625 16.594 -7.129 1 95 199 GLU A O 1
ATOM 1630 N N . ILE A 1 200 ? 20.688 14.461 -6.625 1 95.31 200 ILE A N 1
ATOM 1631 C CA . ILE A 1 200 ? 19.656 14.625 -5.617 1 95.31 200 ILE A CA 1
ATOM 1632 C C . ILE A 1 200 ? 20.188 15.43 -4.441 1 95.31 200 ILE A C 1
ATOM 1634 O O . ILE A 1 200 ? 19.453 16.203 -3.816 1 95.31 200 ILE A O 1
ATOM 1638 N N . HIS A 1 201 ? 21.438 15.258 -4.109 1 95.31 201 HIS A N 1
ATOM 1639 C CA . HIS A 1 201 ? 22.062 16.062 -3.064 1 95.31 201 HIS A CA 1
ATOM 1640 C C . HIS A 1 201 ? 22.016 17.547 -3.414 1 95.31 201 HIS A C 1
ATOM 1642 O O . HIS A 1 201 ? 21.703 18.375 -2.562 1 95.31 201 HIS A O 1
ATOM 1648 N N . LYS A 1 202 ? 22.328 17.828 -4.617 1 95.44 202 LYS A N 1
ATOM 1649 C CA . LYS A 1 202 ? 22.281 19.219 -5.07 1 95.44 202 LYS A CA 1
ATOM 1650 C C . LYS A 1 202 ? 20.875 19.781 -4.934 1 95.44 202 LYS A C 1
ATOM 1652 O O . LYS A 1 202 ? 20.703 20.922 -4.488 1 95.44 202 LYS A O 1
ATOM 1657 N N . LYS A 1 203 ? 19.922 19.016 -5.32 1 95.19 203 LYS A N 1
ATOM 1658 C CA . LYS A 1 203 ? 18.531 19.453 -5.242 1 95.19 203 LYS A CA 1
ATOM 1659 C C . LYS A 1 203 ? 18.125 19.719 -3.795 1 95.19 203 LYS A C 1
ATOM 1661 O O . LYS A 1 203 ? 17.5 20.75 -3.5 1 95.19 203 LYS A O 1
ATOM 1666 N N . ILE A 1 204 ? 18.469 18.859 -2.945 1 95.06 204 ILE A N 1
ATOM 1667 C CA . ILE A 1 204 ? 18.094 19 -1.539 1 95.06 204 ILE A CA 1
ATOM 1668 C C . ILE A 1 204 ? 18.828 20.188 -0.936 1 95.06 204 ILE A C 1
ATOM 1670 O O . ILE A 1 204 ? 18.234 20.969 -0.179 1 95.06 204 ILE A O 1
ATOM 1674 N N . ASN A 1 205 ? 20.047 20.359 -1.297 1 92.94 205 ASN A N 1
ATOM 1675 C CA . ASN A 1 205 ? 20.844 21.469 -0.793 1 92.94 205 ASN A CA 1
ATOM 1676 C C . ASN A 1 205 ? 20.312 22.812 -1.29 1 92.94 205 ASN A C 1
ATOM 1678 O O . ASN A 1 205 ? 20.578 23.844 -0.688 1 92.94 205 ASN A O 1
ATOM 1682 N N . SER A 1 206 ? 19.578 22.766 -2.318 1 91.75 206 SER A N 1
ATOM 1683 C CA . SER A 1 206 ? 19.078 24 -2.906 1 91.75 206 SER A CA 1
ATOM 1684 C C . SER A 1 206 ? 17.75 24.406 -2.277 1 91.75 206 SER A C 1
ATOM 1686 O O . SER A 1 206 ? 17.234 25.5 -2.535 1 91.75 206 SER A O 1
ATOM 1688 N N . ILE A 1 207 ? 17.188 23.562 -1.467 1 89.69 207 ILE A N 1
ATOM 1689 C CA . ILE A 1 207 ? 15.922 23.891 -0.818 1 89.69 207 ILE A CA 1
ATOM 1690 C C . ILE A 1 207 ? 16.109 25.078 0.119 1 89.69 207 ILE A C 1
ATOM 1692 O O . ILE A 1 207 ? 16.969 25.062 0.995 1 89.69 207 ILE A O 1
ATOM 1696 N N . ASP A 1 208 ? 15.547 26.25 -0.195 1 76.81 208 ASP A N 1
ATOM 1697 C CA . ASP A 1 208 ? 15.727 27.469 0.579 1 76.81 208 ASP A CA 1
ATOM 1698 C C . ASP A 1 208 ? 14.477 27.797 1.397 1 76.81 208 ASP A C 1
ATOM 1700 O O . ASP A 1 208 ? 14.398 28.844 2.033 1 76.81 208 ASP A O 1
ATOM 1704 N N . GLY A 1 209 ? 13.703 26.766 1.684 1 65.19 209 GLY A N 1
ATOM 1705 C CA . GLY A 1 209 ? 12.562 26.969 2.566 1 65.19 209 GLY A CA 1
ATOM 1706 C C . GLY A 1 209 ? 11.523 27.906 1.984 1 65.19 209 GLY A C 1
ATOM 1707 O O . GLY A 1 209 ? 10.359 27.891 2.387 1 65.19 209 GLY A O 1
ATOM 1708 N N . GLU A 1 210 ? 12.055 29.047 1.193 1 57.66 210 GLU A N 1
ATOM 1709 C CA . GLU A 1 210 ? 11.211 30.125 0.671 1 57.66 210 GLU A CA 1
ATOM 1710 C C . GLU A 1 210 ? 10.477 29.672 -0.592 1 57.66 210 GLU A C 1
ATOM 1712 O O . GLU A 1 210 ? 9.852 30.5 -1.271 1 57.66 210 GLU A O 1
ATOM 1717 N N . SER A 1 211 ? 10.648 28.562 -1.19 1 46.88 211 SER A N 1
ATOM 1718 C CA . SER A 1 211 ? 10.297 28.406 -2.598 1 46.88 211 SER A CA 1
ATOM 1719 C C . SER A 1 211 ? 8.797 28.625 -2.816 1 46.88 211 SER A C 1
ATOM 1721 O O . SER A 1 211 ? 7.977 27.859 -2.32 1 46.88 211 SER A O 1
ATOM 1723 N N . GLN A 1 212 ? 8.258 29.781 -2.908 1 39.94 212 GLN A N 1
ATOM 1724 C CA . GLN A 1 212 ? 7.16 29.875 -3.867 1 39.94 212 GLN A CA 1
ATOM 1725 C C . GLN A 1 212 ? 7.543 29.25 -5.203 1 39.94 212 GLN A C 1
ATOM 1727 O O . GLN A 1 212 ? 8.688 29.375 -5.648 1 39.94 212 GLN A O 1
ATOM 1732 N N . PRO A 1 213 ? 6.949 28.109 -5.625 1 36.72 213 PRO A N 1
ATOM 1733 C CA . PRO A 1 213 ? 7.434 27.781 -6.969 1 36.72 213 PRO A CA 1
ATOM 1734 C C . PRO A 1 213 ? 7.613 29.031 -7.848 1 36.72 213 PRO A C 1
ATOM 1736 O O . PRO A 1 213 ? 6.816 29.969 -7.77 1 36.72 213 PRO A O 1
ATOM 1739 N N . MET A 1 214 ? 8.906 29.328 -8.289 1 28.05 214 MET A N 1
ATOM 1740 C CA . MET A 1 214 ? 8.922 30.219 -9.453 1 28.05 214 MET A CA 1
ATOM 1741 C C . MET A 1 214 ? 8.039 29.656 -10.57 1 28.05 214 MET A C 1
ATOM 1743 O O . MET A 1 214 ? 7.953 28.438 -10.75 1 28.05 214 MET A O 1
ATOM 1747 N N . MET B 1 1 ? -8.359 -31.625 -12.266 1 92.81 1 MET B N 1
ATOM 1748 C CA . MET B 1 1 ? -8.773 -30.984 -11.016 1 92.81 1 MET B CA 1
ATOM 1749 C C . MET B 1 1 ? -7.938 -29.75 -10.742 1 92.81 1 MET B C 1
ATOM 1751 O O . MET B 1 1 ? -6.707 -29.797 -10.797 1 92.81 1 MET B O 1
ATOM 1755 N N . LYS B 1 2 ? -8.625 -28.609 -10.508 1 96.31 2 LYS B N 1
ATOM 1756 C CA . LYS B 1 2 ? -7.918 -27.359 -10.25 1 96.31 2 LYS B CA 1
ATOM 1757 C C . LYS B 1 2 ? -7.809 -27.078 -8.75 1 96.31 2 LYS B C 1
ATOM 1759 O O . LYS B 1 2 ? -8.664 -27.516 -7.973 1 96.31 2 LYS B O 1
ATOM 1764 N N . LYS B 1 3 ? -6.727 -26.516 -8.43 1 98.38 3 LYS B N 1
ATOM 1765 C CA . LYS B 1 3 ? -6.516 -26.031 -7.07 1 98.38 3 LYS B CA 1
ATOM 1766 C C . LYS B 1 3 ? -6.73 -24.516 -6.992 1 98.38 3 LYS B C 1
ATOM 1768 O O . LYS B 1 3 ? -6.07 -23.75 -7.695 1 98.38 3 LYS B O 1
ATOM 1773 N N . ILE B 1 4 ? -7.645 -24.094 -6.105 1 98.56 4 ILE B N 1
ATOM 1774 C CA . ILE B 1 4 ? -8.016 -22.688 -6 1 98.56 4 ILE B CA 1
ATOM 1775 C C . ILE B 1 4 ? -7.578 -22.125 -4.645 1 98.56 4 ILE B C 1
ATOM 1777 O O . ILE B 1 4 ? -7.867 -22.719 -3.602 1 98.56 4 ILE B O 1
ATOM 1781 N N . LEU B 1 5 ? -6.832 -21.062 -4.688 1 98.88 5 LEU B N 1
ATOM 1782 C CA . LEU B 1 5 ? -6.414 -20.375 -3.479 1 98.88 5 LEU B CA 1
ATOM 1783 C C . LEU B 1 5 ? -7.266 -19.125 -3.244 1 98.88 5 LEU B C 1
ATOM 1785 O O . LEU B 1 5 ? -7.238 -18.188 -4.047 1 98.88 5 LEU B O 1
ATOM 1789 N N . ILE B 1 6 ? -8.047 -19.109 -2.174 1 98.81 6 ILE B N 1
ATOM 1790 C CA . ILE B 1 6 ? -8.828 -17.938 -1.78 1 98.81 6 ILE B CA 1
ATOM 1791 C C . ILE B 1 6 ? -8.039 -17.109 -0.762 1 98.81 6 ILE B C 1
ATOM 1793 O O . ILE B 1 6 ? -7.633 -17.625 0.281 1 98.81 6 ILE B O 1
ATOM 1797 N N . ILE B 1 7 ? -7.828 -15.883 -1.101 1 98.75 7 ILE B N 1
ATOM 1798 C CA . ILE B 1 7 ? -7.09 -14.953 -0.25 1 98.75 7 ILE B CA 1
ATOM 1799 C C . ILE B 1 7 ? -8.016 -13.828 0.201 1 98.75 7 ILE B C 1
ATOM 1801 O O . ILE B 1 7 ? -8.555 -13.094 -0.628 1 98.75 7 ILE B O 1
ATOM 1805 N N . ASN B 1 8 ? -8.219 -13.633 1.506 1 98.56 8 ASN B N 1
ATOM 1806 C CA . ASN B 1 8 ? -9.047 -12.57 2.055 1 98.56 8 ASN B CA 1
ATOM 1807 C C . ASN B 1 8 ? -8.203 -11.492 2.723 1 98.56 8 ASN B C 1
ATOM 1809 O O . ASN B 1 8 ? -7.438 -11.773 3.645 1 98.56 8 ASN B O 1
ATOM 1813 N N . ALA B 1 9 ? -8.445 -10.25 2.307 1 98.31 9 ALA B N 1
ATOM 1814 C CA . ALA B 1 9 ? -7.539 -9.195 2.746 1 98.31 9 ALA B CA 1
ATOM 1815 C C . ALA B 1 9 ? -8.258 -8.203 3.658 1 98.31 9 ALA B C 1
ATOM 1817 O O . ALA B 1 9 ? -7.637 -7.289 4.207 1 98.31 9 ALA B O 1
ATOM 1818 N N . SER B 1 10 ? -9.547 -8.336 3.896 1 97.31 10 SER B N 1
ATOM 1819 C CA . SER B 1 10 ? -10.297 -7.387 4.715 1 97.31 10 SER B CA 1
ATOM 1820 C C . SER B 1 10 ? -9.93 -7.52 6.191 1 97.31 10 SER B C 1
ATOM 1822 O O . SER B 1 10 ? -9.797 -8.633 6.699 1 97.31 10 SER B O 1
ATOM 1824 N N . VAL B 1 11 ? -9.875 -6.387 6.836 1 96.12 11 VAL B N 1
ATOM 1825 C CA . VAL B 1 11 ? -9.578 -6.391 8.266 1 96.12 11 VAL B CA 1
ATOM 1826 C C . VAL B 1 11 ? -10.867 -6.605 9.055 1 96.12 11 VAL B C 1
ATOM 1828 O O . VAL B 1 11 ? -10.836 -6.691 10.289 1 96.12 11 VAL B O 1
ATOM 1831 N N . ARG B 1 12 ? -11.992 -6.672 8.281 1 93.56 12 ARG B N 1
ATOM 1832 C CA . ARG B 1 12 ? -13.289 -6.996 8.867 1 93.56 12 ARG B CA 1
ATOM 1833 C C . ARG B 1 12 ? -13.656 -8.453 8.609 1 93.56 12 ARG B C 1
ATOM 1835 O O . ARG B 1 12 ? -13.297 -9.016 7.574 1 93.56 12 ARG B O 1
ATOM 1842 N N . ASN B 1 13 ? -14.391 -8.977 9.539 1 91.88 13 ASN B N 1
ATOM 1843 C CA . ASN B 1 13 ? -14.812 -10.367 9.367 1 91.88 13 ASN B CA 1
ATOM 1844 C C . ASN B 1 13 ? -16.219 -10.453 8.773 1 91.88 13 ASN B C 1
ATOM 1846 O O . ASN B 1 13 ? -16.391 -10.352 7.559 1 91.88 13 ASN B O 1
ATOM 1850 N N . GLU B 1 14 ? -17.266 -10.391 9.633 1 84.5 14 GLU B N 1
ATOM 1851 C CA . GLU B 1 14 ? -18.641 -10.617 9.219 1 84.5 14 GLU B CA 1
ATOM 1852 C C . GLU B 1 14 ? -19.172 -9.453 8.391 1 84.5 14 GLU B C 1
ATOM 1854 O O . GLU B 1 14 ? -20.031 -9.633 7.535 1 84.5 14 GLU B O 1
ATOM 1859 N N . ARG B 1 15 ? -18.625 -8.359 8.547 1 88.31 15 ARG B N 1
ATOM 1860 C CA . ARG B 1 15 ? -19.141 -7.152 7.906 1 88.31 15 ARG B CA 1
ATOM 1861 C C . ARG B 1 15 ? -18.406 -6.867 6.602 1 88.31 15 ARG B C 1
ATOM 1863 O O . ARG B 1 15 ? -18.656 -5.859 5.945 1 88.31 15 ARG B O 1
ATOM 1870 N N . SER B 1 16 ? -17.531 -7.77 6.258 1 94.12 16 SER B N 1
ATOM 1871 C CA . SER B 1 16 ? -16.719 -7.555 5.062 1 94.12 16 SER B CA 1
ATOM 1872 C C . SER B 1 16 ? -17.484 -7.961 3.805 1 94.12 16 SER B C 1
ATOM 1874 O O . SER B 1 16 ? -17.828 -9.133 3.633 1 94.12 16 SER B O 1
ATOM 1876 N N . HIS B 1 17 ? -17.641 -7.008 2.896 1 95.88 17 HIS B N 1
ATOM 1877 C CA . HIS B 1 17 ? -18.312 -7.281 1.626 1 95.88 17 HIS B CA 1
ATOM 1878 C C . HIS B 1 17 ? -17.406 -8.109 0.707 1 95.88 17 HIS B C 1
ATOM 1880 O O . HIS B 1 17 ? -17.906 -8.977 -0.02 1 95.88 17 HIS B O 1
ATOM 1886 N N . SER B 1 18 ? -16.125 -7.867 0.724 1 97.38 18 SER B N 1
ATOM 1887 C CA . SER B 1 18 ? -15.211 -8.633 -0.128 1 97.38 18 SER B CA 1
ATOM 1888 C C . SER B 1 18 ? -15.172 -10.102 0.282 1 97.38 18 SER B C 1
ATOM 1890 O O . SER B 1 18 ? -15.102 -10.984 -0.572 1 97.38 18 SER B O 1
ATOM 1892 N N . ARG B 1 19 ? -15.281 -10.406 1.557 1 97.44 19 ARG B N 1
ATOM 1893 C CA . ARG B 1 19 ? -15.328 -11.781 2.033 1 97.44 19 ARG B CA 1
ATOM 1894 C C . ARG B 1 19 ? -16.594 -12.484 1.562 1 97.44 19 ARG B C 1
ATOM 1896 O O . ARG B 1 19 ? -16.562 -13.672 1.239 1 97.44 19 ARG B O 1
ATOM 1903 N N . LYS B 1 20 ? -17.672 -11.727 1.588 1 97.25 20 LYS B N 1
ATOM 1904 C CA . LYS B 1 20 ? -18.922 -12.289 1.092 1 97.25 20 LYS B CA 1
ATOM 1905 C C . LYS B 1 20 ? -18.812 -12.664 -0.384 1 97.25 20 LYS B C 1
ATOM 1907 O O . LYS B 1 20 ? -19.359 -13.672 -0.819 1 97.25 20 LYS B O 1
ATOM 1912 N N . LEU B 1 21 ? -18.109 -11.836 -1.099 1 97.94 21 LEU B N 1
ATOM 1913 C CA . LEU B 1 21 ? -17.922 -12.109 -2.52 1 97.94 21 LEU B CA 1
ATOM 1914 C C . LEU B 1 21 ? -17.094 -13.375 -2.727 1 97.94 21 LEU B C 1
ATOM 1916 O O . LEU B 1 21 ? -17.406 -14.195 -3.59 1 97.94 21 LEU B O 1
ATOM 1920 N N . THR B 1 22 ? -15.984 -13.586 -1.959 1 98.25 22 THR B N 1
ATOM 1921 C CA . THR B 1 22 ? -15.164 -14.781 -2.119 1 98.25 22 THR B CA 1
ATOM 1922 C C . THR B 1 22 ? -15.945 -16.031 -1.724 1 98.25 22 THR B C 1
ATOM 1924 O O . THR B 1 22 ? -15.781 -17.094 -2.336 1 98.25 22 THR B O 1
ATOM 1927 N N . LYS B 1 23 ? -16.781 -15.875 -0.709 1 97.81 23 LYS B N 1
ATOM 1928 C CA . LYS B 1 23 ? -17.625 -17 -0.301 1 97.81 23 LYS B CA 1
ATOM 1929 C C . LYS B 1 23 ? -18.594 -17.375 -1.407 1 97.81 23 LYS B C 1
ATOM 1931 O O . LYS B 1 23 ? -18.766 -18.562 -1.719 1 97.81 23 LYS B O 1
ATOM 1936 N N . LEU B 1 24 ? -19.219 -16.359 -1.944 1 97.38 24 LEU B N 1
ATOM 1937 C CA . LEU B 1 24 ? -20.141 -16.594 -3.049 1 97.38 24 LEU B CA 1
ATOM 1938 C C . LEU B 1 24 ? -19.438 -17.266 -4.219 1 97.38 24 LEU B C 1
ATOM 1940 O O . LEU B 1 24 ? -19.969 -18.203 -4.82 1 97.38 24 LEU B O 1
ATOM 1944 N N . PHE B 1 25 ? -18.266 -16.812 -4.574 1 98 25 PHE B N 1
ATOM 1945 C CA . PHE B 1 25 ? -17.453 -17.406 -5.633 1 98 25 PHE B CA 1
ATOM 1946 C C . PHE B 1 25 ? -17.203 -18.891 -5.359 1 98 25 PHE B C 1
ATOM 1948 O O . PHE B 1 25 ? -17.406 -19.734 -6.234 1 98 25 PHE B O 1
ATOM 1955 N N . GLN B 1 26 ? -16.75 -19.156 -4.16 1 97.88 26 GLN B N 1
ATOM 1956 C CA . GLN B 1 26 ? -16.422 -20.516 -3.773 1 97.88 26 GLN B CA 1
ATOM 1957 C C . GLN B 1 26 ? -17.625 -21.438 -3.914 1 97.88 26 GLN B C 1
ATOM 1959 O O . GLN B 1 26 ? -17.531 -22.531 -4.469 1 97.88 26 GLN B O 1
ATOM 1964 N N . GLU B 1 27 ? -18.75 -21 -3.381 1 97.06 27 GLU B N 1
ATOM 1965 C CA . GLU B 1 27 ? -19.969 -21.797 -3.408 1 97.06 27 GLU B CA 1
ATOM 1966 C C . GLU B 1 27 ? -20.406 -22.094 -4.84 1 97.06 27 GLU B C 1
ATOM 1968 O O . GLU B 1 27 ? -20.703 -23.234 -5.18 1 97.06 27 GLU B O 1
ATOM 1973 N N . ASN B 1 28 ? -20.391 -21.062 -5.605 1 95.94 28 ASN B N 1
ATOM 1974 C CA . ASN B 1 28 ? -20.781 -21.219 -7.004 1 95.94 28 ASN B CA 1
ATOM 1975 C C . ASN B 1 28 ? -19.812 -22.156 -7.746 1 95.94 28 ASN B C 1
ATOM 1977 O O . ASN B 1 28 ? -20.25 -23.047 -8.477 1 95.94 28 ASN B O 1
ATOM 1981 N N . TRP B 1 29 ? -18.531 -21.969 -7.551 1 96.44 29 TRP B N 1
ATOM 1982 C CA . TRP B 1 29 ? -17.531 -22.766 -8.219 1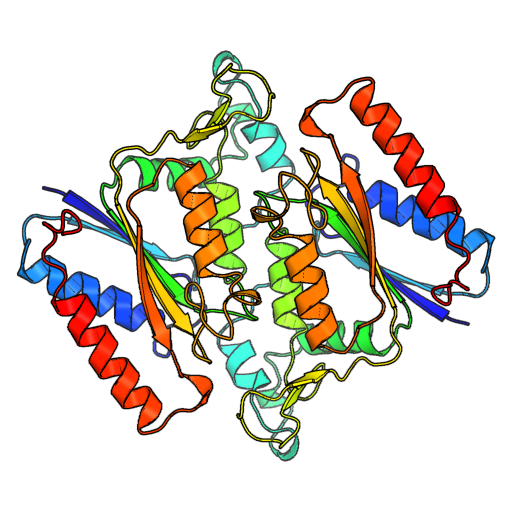 96.44 29 TRP B CA 1
ATOM 1983 C C . TRP B 1 29 ? -17.609 -24.234 -7.781 1 96.44 29 TRP B C 1
ATOM 1985 O O . TRP B 1 29 ? -17.531 -25.141 -8.609 1 96.44 29 TRP B O 1
ATOM 1995 N N . GLN B 1 30 ? -17.797 -24.406 -6.5 1 95.38 30 GLN B N 1
ATOM 1996 C CA . GLN B 1 30 ? -17.844 -25.766 -5.945 1 95.38 30 GLN B CA 1
ATOM 1997 C C . GLN B 1 30 ? -19.047 -26.531 -6.496 1 95.38 30 GLN B C 1
ATOM 1999 O O . GLN B 1 30 ? -18.969 -27.75 -6.695 1 95.38 30 GLN B O 1
ATOM 2004 N N . GLU B 1 31 ? -20.078 -25.875 -6.691 1 94.44 31 GLU B N 1
ATOM 2005 C CA . GLU B 1 31 ? -21.266 -26.5 -7.266 1 94.44 31 GLU B CA 1
ATOM 2006 C C . GLU B 1 31 ? -21.016 -26.953 -8.703 1 94.44 31 GLU B C 1
ATOM 2008 O O . GLU B 1 31 ? -21.484 -28.016 -9.109 1 94.44 31 GLU B O 1
ATOM 2013 N N . ARG B 1 32 ? -20.281 -26.234 -9.391 1 93.31 32 ARG B N 1
ATOM 2014 C CA . ARG B 1 32 ? -20.047 -26.5 -10.812 1 93.31 32 ARG B CA 1
ATOM 2015 C C . ARG B 1 32 ? -18.875 -27.438 -11.016 1 93.31 32 ARG B C 1
ATOM 2017 O O . ARG B 1 32 ? -18.875 -28.25 -11.945 1 93.31 32 ARG B O 1
ATOM 2024 N N . PHE B 1 33 ? -17.922 -27.266 -10.203 1 95 33 PHE B N 1
ATOM 2025 C CA . PHE B 1 33 ? -16.703 -28.062 -10.289 1 95 33 PHE B CA 1
ATOM 2026 C C . PHE B 1 33 ? -16.406 -28.719 -8.953 1 95 33 PHE B C 1
ATOM 2028 O O . PHE B 1 33 ? -15.406 -28.391 -8.305 1 95 33 PHE B O 1
ATOM 2035 N N . PRO B 1 34 ? -17.078 -29.734 -8.625 1 95.06 34 PRO B N 1
ATOM 2036 C CA . PRO B 1 34 ? -17.016 -30.328 -7.285 1 95.06 34 PRO B CA 1
ATOM 2037 C C . PRO B 1 34 ? -15.688 -31.016 -7.004 1 95.06 34 PRO B C 1
ATOM 2039 O O . PRO B 1 34 ? -15.359 -31.281 -5.844 1 95.06 34 PRO B O 1
ATOM 2042 N N . LEU B 1 35 ? -14.922 -31.297 -8.023 1 96.62 35 LEU B N 1
ATOM 2043 C CA . LEU B 1 35 ? -13.68 -32.031 -7.824 1 96.62 35 LEU B CA 1
ATOM 2044 C C . LEU B 1 35 ? -12.523 -31.078 -7.551 1 96.62 35 LEU B C 1
ATOM 2046 O O . LEU B 1 35 ? -11.453 -31.5 -7.109 1 96.62 35 LEU B O 1
ATOM 2050 N N . ASP B 1 36 ? -12.711 -29.797 -7.832 1 97.06 36 ASP B N 1
ATOM 2051 C CA . ASP B 1 36 ? -11.68 -28.797 -7.559 1 97.06 36 ASP B CA 1
ATOM 2052 C C . ASP B 1 36 ? -11.5 -28.594 -6.055 1 97.06 36 ASP B C 1
ATOM 2054 O O . ASP B 1 36 ? -12.422 -28.844 -5.273 1 97.06 36 ASP B O 1
ATOM 2058 N N . SER B 1 37 ? -10.344 -28.281 -5.68 1 97.94 37 SER B N 1
ATOM 2059 C CA . SER B 1 37 ? -10.055 -28.109 -4.262 1 97.94 37 SER B CA 1
ATOM 2060 C C . SER B 1 37 ? -9.766 -26.656 -3.922 1 97.94 37 SER B C 1
ATOM 2062 O O . SER B 1 37 ? -9.32 -25.891 -4.781 1 97.94 37 SER B O 1
ATOM 2064 N N . PHE B 1 38 ? -10.031 -26.344 -2.674 1 98.25 38 PHE B N 1
ATOM 2065 C CA . PHE B 1 38 ? -9.852 -24.969 -2.193 1 98.25 38 PHE B CA 1
ATOM 2066 C C . PHE B 1 38 ? -8.859 -24.938 -1.039 1 98.25 38 PHE B C 1
ATOM 2068 O O . PHE B 1 38 ? -8.836 -25.828 -0.199 1 98.25 38 PHE B O 1
ATOM 2075 N N . SER B 1 39 ? -8.016 -23.953 -1.045 1 98.56 39 SER B N 1
ATOM 2076 C CA . SER B 1 39 ? -7.203 -23.531 0.089 1 98.56 39 SER B CA 1
ATOM 2077 C C . SER B 1 39 ? -7.477 -22.078 0.455 1 98.56 39 SER B C 1
ATOM 2079 O O . SER B 1 39 ? -7.977 -21.312 -0.369 1 98.56 39 SER B 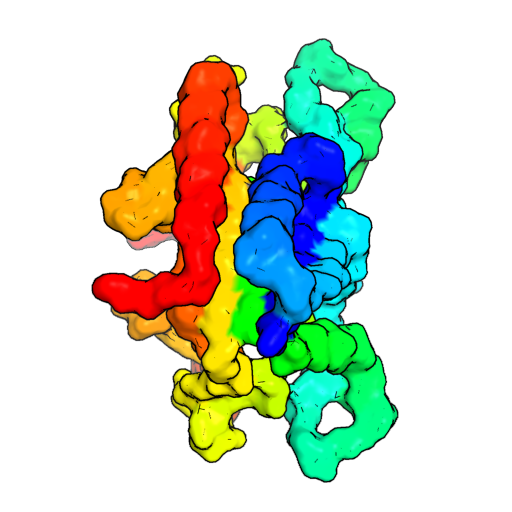O 1
ATOM 2081 N N . PHE B 1 40 ? -7.168 -21.781 1.723 1 98.25 40 PHE B N 1
ATOM 2082 C CA . PHE B 1 40 ? -7.523 -20.453 2.227 1 98.25 40 PHE B CA 1
ATOM 2083 C C . PHE B 1 40 ? -6.316 -19.781 2.861 1 98.25 40 PHE B C 1
ATOM 2085 O O . PHE B 1 40 ? -5.543 -20.422 3.578 1 98.25 40 PHE B O 1
ATOM 2092 N N . ARG B 1 41 ? -6.109 -18.562 2.479 1 98.31 41 ARG B N 1
ATOM 2093 C CA . ARG B 1 41 ? -5.098 -17.703 3.088 1 98.31 41 ARG B CA 1
ATOM 2094 C C . ARG B 1 41 ? -5.723 -16.422 3.643 1 98.31 41 ARG B C 1
ATOM 2096 O O . ARG B 1 41 ? -6.355 -15.664 2.904 1 98.31 41 ARG B O 1
ATOM 2103 N N . GLU B 1 42 ? -5.605 -16.297 4.996 1 97.75 42 GLU B N 1
ATOM 2104 C CA . GLU B 1 42 ? -6.098 -15.102 5.672 1 97.75 42 GLU B CA 1
ATOM 2105 C C . GLU B 1 42 ? -4.992 -14.07 5.836 1 97.75 42 GLU B C 1
ATOM 2107 O O . GLU B 1 42 ? -3.988 -14.328 6.504 1 97.75 42 GLU B O 1
ATOM 2112 N N . ILE B 1 43 ? -5.254 -12.828 5.23 1 96.94 43 ILE B N 1
ATOM 2113 C CA . ILE B 1 43 ? -4.184 -11.844 5.379 1 96.94 43 ILE B CA 1
ATOM 2114 C C . ILE B 1 43 ? -4.766 -10.531 5.895 1 96.94 43 ILE B C 1
ATOM 2116 O O . ILE B 1 43 ? -4.051 -9.531 6 1 96.94 43 ILE B O 1
ATOM 2120 N N . GLY B 1 44 ? -6.02 -10.484 6.141 1 96 44 GLY B N 1
ATOM 2121 C CA . GLY B 1 44 ? -6.664 -9.336 6.754 1 96 44 GLY B CA 1
ATOM 2122 C C . GLY B 1 44 ? -6.789 -9.453 8.258 1 96 44 GLY B C 1
ATOM 2123 O O . GLY B 1 44 ? -6.422 -8.531 8.992 1 96 44 GLY B O 1
ATOM 2124 N N . LEU B 1 45 ? -7.223 -10.633 8.703 1 94.5 45 LEU B N 1
ATOM 2125 C CA . LEU B 1 45 ? -7.434 -10.883 10.125 1 94.5 45 LEU B CA 1
ATOM 2126 C C . LEU B 1 45 ? -6.176 -11.461 10.766 1 94.5 45 LEU B C 1
ATOM 2128 O O . LEU B 1 45 ? -5.965 -11.305 11.977 1 94.5 45 LEU B O 1
ATOM 2132 N N . ASP B 1 46 ? -5.352 -12.148 9.977 1 93.25 46 ASP B N 1
ATOM 2133 C CA . ASP B 1 46 ? -4.043 -12.633 10.414 1 93.25 46 ASP B CA 1
ATOM 2134 C C . ASP B 1 46 ? -2.928 -11.695 9.945 1 93.25 46 ASP B C 1
ATOM 2136 O O . ASP B 1 46 ? -2.92 -11.258 8.797 1 93.25 46 ASP B O 1
ATOM 2140 N N . CYS B 1 47 ? -2.072 -11.469 10.789 1 91.06 47 CYS B N 1
ATOM 2141 C CA . CYS B 1 47 ? -0.997 -10.531 10.484 1 91.06 47 CYS B CA 1
ATOM 2142 C C . CYS B 1 47 ? 0.03 -11.164 9.547 1 91.06 47 CYS B C 1
ATOM 2144 O O . CYS B 1 47 ? 0.544 -12.25 9.828 1 91.06 47 CYS B O 1
ATOM 2146 N N . ILE B 1 48 ? 0.287 -10.586 8.438 1 95.62 48 ILE B N 1
ATOM 2147 C CA . ILE B 1 48 ? 1.483 -10.805 7.629 1 95.62 48 ILE B CA 1
ATOM 2148 C C . ILE B 1 48 ? 2.535 -9.75 7.973 1 95.62 48 ILE B C 1
ATOM 2150 O O . ILE B 1 48 ? 2.318 -8.555 7.762 1 95.62 48 ILE B O 1
ATOM 2154 N N . PRO B 1 49 ? 3.609 -10.234 8.5 1 95.12 49 PRO B N 1
ATOM 2155 C CA . PRO B 1 49 ? 4.613 -9.234 8.859 1 95.12 49 PRO B CA 1
ATOM 2156 C C . PRO B 1 49 ? 5.184 -8.5 7.648 1 95.12 49 PRO B C 1
ATOM 2158 O O . PRO B 1 49 ? 5.355 -9.109 6.586 1 95.12 49 PRO B O 1
ATOM 2161 N N . ALA B 1 50 ? 5.441 -7.223 7.836 1 95.81 50 ALA B N 1
ATOM 2162 C CA . ALA B 1 50 ? 6.215 -6.5 6.828 1 95.81 50 ALA B CA 1
ATOM 2163 C C . ALA B 1 50 ? 7.578 -7.152 6.609 1 95.81 50 ALA B C 1
ATOM 2165 O O . ALA B 1 50 ? 8.125 -7.773 7.523 1 95.81 50 ALA B O 1
ATOM 2166 N N . ILE B 1 51 ? 8.094 -7.02 5.41 1 96.75 51 ILE B N 1
ATOM 2167 C CA . ILE B 1 51 ? 9.461 -7.48 5.207 1 96.75 51 ILE B CA 1
ATOM 2168 C C . ILE B 1 51 ? 10.422 -6.625 6.035 1 96.75 51 ILE B C 1
ATOM 2170 O O . ILE B 1 51 ? 10.078 -5.512 6.438 1 96.75 51 ILE B O 1
ATOM 2174 N N . ASP B 1 52 ? 11.531 -7.188 6.34 1 95.19 52 ASP B N 1
ATOM 2175 C CA . ASP B 1 52 ? 12.531 -6.484 7.133 1 95.19 52 ASP B CA 1
ATOM 2176 C C . ASP B 1 52 ? 13.93 -6.684 6.547 1 95.19 52 ASP B C 1
ATOM 2178 O O . ASP B 1 52 ? 14.078 -7.246 5.461 1 95.19 52 ASP B O 1
ATOM 2182 N N . GLU B 1 53 ? 14.852 -6.18 7.219 1 93.44 53 GLU B N 1
ATOM 2183 C CA . GLU B 1 53 ? 16.219 -6.242 6.719 1 93.44 53 GLU B CA 1
ATOM 2184 C C . GLU B 1 53 ? 16.672 -7.688 6.531 1 93.44 53 GLU B C 1
ATOM 2186 O O . GLU B 1 53 ? 17.391 -8 5.57 1 93.44 53 GLU B O 1
ATOM 2191 N N . ASN B 1 54 ? 16.312 -8.531 7.461 1 94.75 54 ASN B N 1
ATOM 2192 C CA . ASN B 1 54 ? 16.672 -9.945 7.355 1 94.75 54 ASN B CA 1
ATOM 2193 C C . ASN B 1 54 ? 16.047 -10.586 6.125 1 94.75 54 ASN B C 1
ATOM 2195 O O . ASN B 1 54 ? 16.688 -11.367 5.43 1 94.75 54 ASN B O 1
ATOM 2199 N N . TRP B 1 55 ? 14.812 -10.266 5.887 1 97.38 55 TRP B N 1
ATOM 2200 C CA . TRP B 1 55 ? 14.125 -10.734 4.688 1 97.38 55 TRP B CA 1
ATOM 2201 C C . TRP B 1 55 ? 14.867 -10.289 3.43 1 97.38 55 TRP B C 1
ATOM 2203 O O . TRP B 1 55 ? 15.156 -11.102 2.549 1 97.38 55 TRP B O 1
ATOM 2213 N N . ILE B 1 56 ? 15.172 -9.039 3.346 1 95.19 56 ILE B N 1
ATOM 2214 C CA . ILE B 1 56 ? 15.812 -8.453 2.17 1 95.19 56 ILE B CA 1
ATOM 2215 C C . ILE B 1 56 ? 17.172 -9.109 1.949 1 95.19 56 ILE B C 1
ATOM 2217 O O . ILE B 1 56 ? 17.516 -9.484 0.825 1 95.19 56 ILE B O 1
ATOM 2221 N N . ALA B 1 57 ? 17.938 -9.258 3.012 1 93 57 ALA B N 1
ATOM 2222 C CA . ALA B 1 57 ? 19.25 -9.867 2.918 1 93 57 ALA B CA 1
ATOM 2223 C C . ALA B 1 57 ? 19.172 -11.297 2.385 1 93 57 ALA B C 1
ATOM 2225 O O . ALA B 1 57 ? 20.016 -11.734 1.614 1 93 57 ALA B O 1
ATOM 2226 N N . SER B 1 58 ? 18.156 -11.984 2.781 1 96.5 58 SER B N 1
ATOM 2227 C CA . SER B 1 58 ? 17.969 -13.375 2.385 1 96.5 58 SER B CA 1
ATOM 2228 C C . SER B 1 58 ? 17.438 -13.477 0.956 1 96.5 58 SER B C 1
ATOM 2230 O O . SER B 1 58 ? 17.859 -14.352 0.196 1 96.5 58 SER B O 1
ATOM 2232 N N . ALA B 1 59 ? 16.625 -12.602 0.547 1 95.25 59 ALA B N 1
ATOM 2233 C CA . ALA B 1 59 ? 15.859 -12.688 -0.695 1 95.25 59 ALA B CA 1
ATOM 2234 C C . ALA B 1 59 ? 16.766 -12.508 -1.909 1 95.25 59 ALA B C 1
ATOM 2236 O O . ALA B 1 59 ? 16.5 -13.062 -2.98 1 95.25 59 ALA B O 1
ATOM 2237 N N . PHE B 1 60 ? 17.844 -11.805 -1.719 1 90.75 60 PHE B N 1
ATOM 2238 C CA . PHE B 1 60 ? 18.656 -11.414 -2.871 1 90.75 60 PHE B CA 1
ATOM 2239 C C . PHE B 1 60 ? 19.891 -12.297 -2.982 1 90.75 60 PHE B C 1
ATOM 2241 O O . PHE B 1 60 ? 20.75 -12.062 -3.84 1 90.75 60 PHE B O 1
ATOM 2248 N N . ILE B 1 61 ? 19.969 -13.336 -2.146 1 91.38 61 ILE B N 1
ATOM 2249 C CA . ILE B 1 61 ? 21.062 -14.297 -2.26 1 91.38 61 ILE B CA 1
ATOM 2250 C C . ILE B 1 61 ? 20.828 -15.195 -3.475 1 91.38 61 ILE B C 1
ATOM 2252 O O . ILE B 1 61 ? 19.734 -15.734 -3.656 1 91.38 61 ILE B O 1
ATOM 2256 N N . ALA B 1 62 ? 21.875 -15.375 -4.242 1 88.06 62 ALA B N 1
ATOM 2257 C CA . ALA B 1 62 ? 21.797 -16.219 -5.434 1 88.06 62 ALA B CA 1
ATOM 2258 C C . ALA B 1 62 ? 21.5 -17.656 -5.062 1 88.06 62 ALA B C 1
ATOM 2260 O O . ALA B 1 62 ? 21.984 -18.172 -4.051 1 88.06 62 ALA B O 1
ATOM 2261 N N . PRO B 1 63 ? 20.703 -18.25 -5.926 1 87.88 63 PRO B N 1
ATOM 2262 C CA . PRO B 1 63 ? 20.281 -19.625 -5.613 1 87.88 63 PRO B CA 1
ATOM 2263 C C . PRO B 1 63 ? 21.469 -20.531 -5.27 1 87.88 63 PRO B C 1
ATOM 2265 O O . PRO B 1 63 ? 21.375 -21.328 -4.332 1 87.88 63 PRO B O 1
ATOM 2268 N N . GLU B 1 64 ? 22.547 -20.406 -5.945 1 91.25 64 GLU B N 1
ATOM 2269 C CA . GLU B 1 64 ? 23.688 -21.297 -5.781 1 91.25 64 GLU B CA 1
ATOM 2270 C C . GLU B 1 64 ? 24.406 -21.031 -4.461 1 91.25 64 GLU B C 1
ATOM 2272 O O . GLU B 1 64 ? 25.219 -21.844 -4.012 1 91.25 64 GLU B O 1
ATOM 2277 N N . LEU B 1 65 ? 24.141 -19.891 -3.807 1 94.56 65 LEU B N 1
ATOM 2278 C CA . LEU B 1 65 ? 24.828 -19.5 -2.586 1 94.56 65 LEU B CA 1
ATOM 2279 C C . LEU B 1 65 ? 23.922 -19.656 -1.369 1 94.56 65 LEU B C 1
ATOM 2281 O O . LEU B 1 65 ? 24.344 -19.375 -0.241 1 94.56 65 LEU B O 1
ATOM 2285 N N . ARG B 1 66 ? 22.734 -20.172 -1.583 1 93.62 66 ARG B N 1
ATOM 2286 C CA . ARG B 1 66 ? 21.75 -20.234 -0.506 1 93.62 66 ARG B CA 1
ATOM 2287 C C . ARG B 1 66 ? 22.062 -21.391 0.446 1 93.62 66 ARG B C 1
ATOM 2289 O O . ARG B 1 66 ? 22.406 -22.484 0.009 1 93.62 66 ARG B O 1
ATOM 2296 N N . THR B 1 67 ? 22 -21.078 1.704 1 95.69 67 THR B N 1
ATOM 2297 C CA . THR B 1 67 ? 22.078 -22.047 2.799 1 95.69 67 THR B CA 1
ATOM 2298 C C . THR B 1 67 ? 20.859 -21.922 3.717 1 95.69 67 THR B C 1
ATOM 2300 O O . THR B 1 67 ? 20.141 -20.922 3.67 1 95.69 67 THR B O 1
ATOM 2303 N N . GLU B 1 68 ? 20.688 -22.922 4.477 1 93.31 68 GLU B N 1
ATOM 2304 C CA . GLU B 1 68 ? 19.594 -22.844 5.426 1 93.31 68 GLU B CA 1
ATOM 2305 C C . GLU B 1 68 ? 19.703 -21.609 6.316 1 93.31 68 GLU B C 1
ATOM 2307 O O . GLU B 1 68 ? 18.719 -20.922 6.566 1 93.31 68 GLU B O 1
ATOM 2312 N N . LYS B 1 69 ? 20.875 -21.344 6.688 1 94 69 LYS B N 1
ATOM 2313 C CA . LYS B 1 69 ? 21.125 -20.25 7.613 1 94 69 LYS B CA 1
ATOM 2314 C C . LYS B 1 69 ? 20.828 -18.906 6.965 1 94 69 LYS B C 1
ATOM 2316 O O . LYS B 1 69 ? 20.141 -18.062 7.555 1 94 69 LYS B O 1
ATOM 2321 N N . ASN B 1 70 ? 21.219 -18.688 5.766 1 94.44 70 ASN B N 1
ATOM 2322 C CA . ASN B 1 70 ? 21.062 -17.359 5.16 1 94.44 70 ASN B CA 1
ATOM 2323 C C . ASN B 1 70 ? 19.703 -17.203 4.504 1 94.44 70 ASN B C 1
ATOM 2325 O O . ASN B 1 70 ? 19.406 -16.156 3.926 1 94.44 70 ASN B O 1
ATOM 2329 N N . GLN B 1 71 ? 18.891 -18.297 4.641 1 95.19 71 GLN B N 1
ATOM 2330 C CA . GLN B 1 71 ? 17.547 -18.234 4.094 1 95.19 71 GLN B CA 1
ATOM 2331 C C . GLN B 1 71 ? 16.5 -18.156 5.203 1 95.19 71 GLN B C 1
ATOM 2333 O O . GLN B 1 71 ? 15.297 -18.203 4.934 1 95.19 71 GLN B O 1
ATOM 2338 N N . GLU B 1 72 ? 16.953 -18 6.375 1 95.06 72 GLU B N 1
ATOM 2339 C CA . GLU B 1 72 ? 16.062 -18 7.531 1 95.06 72 GLU B CA 1
ATOM 2340 C C . GLU B 1 72 ? 15.047 -16.859 7.441 1 95.06 72 GLU B C 1
ATOM 2342 O O . GLU B 1 72 ? 13.898 -17 7.879 1 95.06 72 GLU B O 1
ATOM 2347 N N . GLY B 1 73 ? 15.422 -15.773 6.875 1 96.12 73 GLY B N 1
ATOM 2348 C CA . GLY B 1 73 ? 14.555 -14.609 6.762 1 96.12 73 GLY B CA 1
ATOM 2349 C C . GLY B 1 73 ? 13.383 -14.828 5.82 1 96.12 73 GLY B C 1
ATOM 2350 O O . GLY B 1 73 ? 12.43 -14.047 5.816 1 96.12 73 GLY B O 1
ATOM 2351 N N . LEU B 1 74 ? 13.375 -15.938 5.086 1 97.81 74 LEU B N 1
ATOM 2352 C CA . LEU B 1 74 ? 12.391 -16.156 4.031 1 97.81 74 LEU B CA 1
ATOM 2353 C C . LEU B 1 74 ? 11.43 -17.281 4.406 1 97.81 74 LEU B C 1
ATOM 2355 O O . LEU B 1 74 ? 10.68 -17.766 3.561 1 97.81 74 LEU B O 1
ATOM 2359 N N . ARG B 1 75 ? 11.43 -17.688 5.664 1 97.06 75 ARG B N 1
ATOM 2360 C CA . ARG B 1 75 ? 10.633 -18.844 6.078 1 97.06 75 ARG B CA 1
ATOM 2361 C C . ARG B 1 75 ? 9.164 -18.672 5.699 1 97.06 75 ARG B C 1
ATOM 2363 O O . ARG B 1 75 ? 8.594 -19.5 4.996 1 97.06 75 ARG B O 1
ATOM 2370 N N . LEU B 1 76 ? 8.578 -17.578 6.105 1 97.69 76 LEU B N 1
ATOM 2371 C CA . LEU B 1 76 ? 7.18 -17.328 5.77 1 97.69 76 LEU B CA 1
ATOM 2372 C C . LEU B 1 76 ? 7.012 -17.109 4.27 1 97.69 76 LEU B C 1
ATOM 2374 O O . LEU B 1 76 ? 6.082 -17.656 3.66 1 97.69 76 LEU B O 1
ATOM 2378 N N . SER B 1 77 ? 7.891 -16.328 3.719 1 98.44 77 SER B N 1
ATOM 2379 C CA . SER B 1 77 ? 7.855 -16.062 2.283 1 98.44 77 SER B CA 1
ATOM 2380 C C . SER B 1 77 ? 7.859 -17.359 1.48 1 98.44 77 SER B C 1
ATOM 2382 O O . SER B 1 77 ? 7.094 -17.5 0.523 1 98.44 77 SER B O 1
ATOM 2384 N N . ASN B 1 78 ? 8.688 -18.281 1.898 1 97.94 78 ASN B N 1
ATOM 2385 C CA . ASN B 1 78 ? 8.75 -19.578 1.223 1 97.94 78 ASN B CA 1
ATOM 2386 C C . ASN B 1 78 ? 7.41 -20.297 1.262 1 97.94 78 ASN B C 1
ATOM 2388 O O . ASN B 1 78 ? 6.988 -20.891 0.267 1 97.94 78 ASN B O 1
ATOM 2392 N N . VAL B 1 79 ? 6.758 -20.234 2.369 1 98.25 79 VAL B N 1
ATOM 2393 C CA . VAL B 1 79 ? 5.453 -20.859 2.521 1 98.25 79 VAL B CA 1
ATOM 2394 C C . VAL B 1 79 ? 4.449 -20.203 1.576 1 98.25 79 VAL B C 1
ATOM 2396 O O . VAL B 1 79 ? 3.721 -20.891 0.857 1 98.25 79 VAL B O 1
ATOM 2399 N N . LEU B 1 80 ? 4.418 -18.953 1.537 1 98.62 80 LEU B N 1
ATOM 2400 C CA . LEU B 1 80 ? 3.457 -18.203 0.739 1 98.62 80 LEU B CA 1
ATOM 2401 C C . LEU B 1 80 ? 3.721 -18.391 -0.751 1 98.62 80 LEU B C 1
ATOM 2403 O O . LEU B 1 80 ? 2.785 -18.547 -1.536 1 98.62 80 LEU B O 1
ATOM 2407 N N . VAL B 1 81 ? 4.957 -18.344 -1.143 1 98.62 81 VAL B N 1
ATOM 2408 C CA . VAL B 1 81 ? 5.332 -18.547 -2.539 1 98.62 81 VAL B CA 1
ATOM 2409 C C . VAL B 1 81 ? 4.941 -19.953 -2.986 1 98.62 81 VAL B C 1
ATOM 2411 O O . VAL B 1 81 ? 4.43 -20.141 -4.094 1 98.62 81 VAL B O 1
ATOM 2414 N N . LYS B 1 82 ? 5.203 -20.906 -2.143 1 98.5 82 LYS B N 1
ATOM 2415 C CA . LYS B 1 82 ? 4.816 -22.281 -2.441 1 98.5 82 LYS B CA 1
ATOM 2416 C C . LYS B 1 82 ? 3.311 -22.391 -2.654 1 98.5 82 LYS B C 1
ATOM 2418 O O . LYS B 1 82 ? 2.855 -23.094 -3.561 1 98.5 82 LYS B O 1
ATOM 2423 N N . GLU B 1 83 ? 2.557 -21.719 -1.814 1 98.56 83 GLU B N 1
ATOM 2424 C CA . GLU B 1 83 ? 1.104 -21.703 -1.954 1 98.56 83 GLU B CA 1
ATOM 2425 C C . GLU B 1 83 ? 0.69 -21.203 -3.334 1 98.56 83 GLU B C 1
ATOM 2427 O O . GLU B 1 83 ? -0.167 -21.797 -3.988 1 98.56 83 GLU B O 1
ATOM 2432 N N . LEU B 1 84 ? 1.307 -20.156 -3.781 1 98.75 84 LEU B N 1
ATOM 2433 C CA . LEU B 1 84 ? 0.99 -19.594 -5.09 1 98.75 84 LEU B CA 1
ATOM 2434 C C . LEU B 1 84 ? 1.369 -20.562 -6.203 1 98.75 84 LEU B C 1
ATOM 2436 O O . LEU B 1 84 ? 0.586 -20.781 -7.129 1 98.75 84 LEU B O 1
ATOM 2440 N N . ARG B 1 85 ? 2.508 -21.156 -6.074 1 98.31 85 ARG B N 1
ATOM 2441 C CA . ARG B 1 85 ? 3.014 -22.062 -7.105 1 98.31 85 ARG B CA 1
ATOM 2442 C C . ARG B 1 85 ? 2.117 -23.297 -7.25 1 98.31 85 ARG B C 1
ATOM 2444 O O . ARG B 1 85 ? 1.921 -23.797 -8.359 1 98.31 85 ARG B O 1
ATOM 2451 N N . GLU B 1 86 ? 1.541 -23.703 -6.168 1 98.19 86 GLU B N 1
ATOM 2452 C CA . GLU B 1 86 ? 0.836 -24.969 -6.129 1 98.19 86 GLU B CA 1
ATOM 2453 C C . GLU B 1 86 ? -0.626 -24.812 -6.531 1 98.19 86 GLU B C 1
ATOM 2455 O O . GLU B 1 86 ? -1.357 -25.797 -6.648 1 98.19 86 GLU B O 1
ATOM 2460 N N . HIS B 1 87 ? -1.067 -23.641 -6.773 1 98.69 87 HIS B N 1
ATOM 2461 C CA . HIS B 1 87 ? -2.469 -23.406 -7.105 1 98.69 87 HIS B CA 1
ATOM 2462 C C . HIS B 1 87 ? -2.621 -22.906 -8.539 1 98.69 87 HIS B C 1
ATOM 2464 O O . HIS B 1 87 ? -1.699 -22.297 -9.094 1 98.69 87 HIS B O 1
ATOM 2470 N N . ASP B 1 88 ? -3.781 -23.141 -9.133 1 98.25 88 ASP B N 1
ATOM 2471 C CA . ASP B 1 88 ? -4.066 -22.812 -10.523 1 98.25 88 ASP B CA 1
ATOM 2472 C C . ASP B 1 88 ? -4.824 -21.5 -10.633 1 98.25 88 ASP B C 1
ATOM 2474 O O . ASP B 1 88 ? -4.691 -20.781 -11.625 1 98.25 88 ASP B O 1
ATOM 2478 N N . ILE B 1 89 ? -5.66 -21.25 -9.664 1 98.38 89 ILE B N 1
ATOM 2479 C CA . ILE B 1 89 ? -6.535 -20.078 -9.648 1 98.38 89 ILE B CA 1
ATOM 2480 C C . ILE B 1 89 ? -6.402 -19.344 -8.312 1 98.38 89 ILE B C 1
ATOM 2482 O O . ILE B 1 89 ? -6.379 -19.984 -7.254 1 98.38 89 ILE B O 1
ATOM 2486 N N . PHE B 1 90 ? -6.207 -18.094 -8.438 1 98.81 90 PHE B N 1
ATOM 2487 C CA . PHE B 1 90 ? -6.238 -17.219 -7.266 1 98.81 90 PHE B CA 1
ATOM 2488 C C . PHE B 1 90 ? -7.539 -16.438 -7.219 1 98.81 90 PHE B C 1
ATOM 2490 O O . PHE B 1 90 ? -7.977 -15.891 -8.234 1 98.81 90 PHE B O 1
ATOM 2497 N N . VAL B 1 91 ? -8.188 -16.422 -6.086 1 98.81 91 VAL B N 1
ATOM 2498 C CA . VAL B 1 91 ? -9.328 -15.547 -5.805 1 98.81 91 VAL B CA 1
ATOM 2499 C C . VAL B 1 91 ? -8.984 -14.602 -4.66 1 98.81 91 VAL B C 1
ATOM 2501 O O . VAL B 1 91 ? -8.906 -15.016 -3.5 1 98.81 91 VAL B O 1
ATOM 2504 N N . LEU B 1 92 ? -8.789 -13.391 -5.016 1 98.88 92 LEU B N 1
ATOM 2505 C CA . LEU B 1 92 ? -8.391 -12.383 -4.035 1 98.88 92 LEU B CA 1
ATOM 2506 C C . LEU B 1 92 ? -9.547 -11.445 -3.717 1 98.88 92 LEU B C 1
ATOM 2508 O O . LEU B 1 92 ? -9.977 -10.672 -4.574 1 98.88 92 LEU B O 1
ATOM 2512 N N . GLY B 1 93 ? -10.125 -11.562 -2.504 1 98.69 93 GLY B N 1
ATOM 2513 C CA . GLY B 1 93 ? -11.102 -10.609 -1.988 1 98.69 93 GLY B CA 1
ATOM 2514 C C . GLY B 1 93 ? -10.469 -9.469 -1.209 1 98.69 93 GLY B C 1
ATOM 2515 O O . GLY B 1 93 ? -9.781 -9.703 -0.211 1 98.69 93 GLY B O 1
ATOM 2516 N N . THR B 1 94 ? -10.727 -8.242 -1.66 1 98.75 94 THR B N 1
ATOM 2517 C CA . THR B 1 94 ? -10.07 -7.141 -0.97 1 98.75 94 THR B CA 1
ATOM 2518 C C . THR B 1 94 ? -10.93 -5.883 -1.003 1 98.75 94 THR B C 1
ATOM 2520 O O . THR B 1 94 ? -11.5 -5.539 -2.041 1 98.75 94 THR B O 1
ATOM 2523 N N . PRO B 1 95 ? -11.055 -5.199 0.129 1 98.12 95 PRO B N 1
ATOM 2524 C CA . PRO B 1 95 ? -11.609 -3.844 0.105 1 98.12 95 PRO B CA 1
ATOM 2525 C C . PRO B 1 95 ? -10.617 -2.807 -0.417 1 98.12 95 PRO B C 1
ATOM 2527 O O . PRO B 1 95 ? -9.422 -3.088 -0.521 1 98.12 95 PRO B O 1
ATOM 2530 N N . MET B 1 96 ? -11.172 -1.688 -0.855 1 97.94 96 MET B N 1
ATOM 2531 C CA . MET B 1 96 ? -10.367 -0.5 -1.115 1 97.94 96 MET B CA 1
ATOM 2532 C C . MET B 1 96 ? -10.258 0.367 0.134 1 97.94 96 MET B C 1
ATOM 2534 O O . MET B 1 96 ? -11.266 0.85 0.651 1 97.94 96 MET B O 1
ATOM 2538 N N . TYR B 1 97 ? -9.055 0.496 0.682 1 97.5 97 TYR B N 1
ATOM 2539 C CA . TYR B 1 97 ? -8.789 1.416 1.781 1 97.5 97 TYR B CA 1
ATOM 2540 C C . TYR B 1 97 ? -7.977 2.615 1.302 1 97.5 97 TYR B C 1
ATOM 2542 O O . TYR B 1 97 ? -6.852 2.463 0.82 1 97.5 97 TYR B O 1
ATOM 2550 N N . ASN B 1 98 ? -8.664 3.75 1.395 1 97.75 98 ASN B N 1
ATOM 2551 C CA . ASN B 1 98 ? -7.996 4.988 1.015 1 97.75 98 ASN B CA 1
ATOM 2552 C C . ASN B 1 98 ? -7.398 4.898 -0.387 1 97.75 98 ASN B C 1
ATOM 2554 O O . ASN B 1 98 ? -6.219 5.188 -0.583 1 97.75 98 ASN B O 1
ATOM 2558 N N . TRP B 1 99 ? -8.219 4.441 -1.335 1 98 99 TRP B N 1
ATOM 2559 C CA . TRP B 1 99 ? -8.047 4.371 -2.781 1 98 99 TRP B CA 1
ATOM 2560 C C . TRP B 1 99 ? -6.961 3.365 -3.152 1 98 99 TRP B C 1
ATOM 2562 O O . TRP B 1 99 ? -6.535 3.297 -4.309 1 98 99 TRP B O 1
ATOM 2572 N N . SER B 1 100 ? -6.465 2.549 -2.211 1 98.5 100 SER B N 1
ATOM 2573 C CA . SER B 1 100 ? -5.441 1.531 -2.42 1 98.5 100 SER B CA 1
ATOM 2574 C C . SER B 1 100 ? -5.773 0.246 -1.67 1 98.5 100 SER B C 1
ATOM 2576 O O . SER B 1 100 ? -6.922 0.036 -1.271 1 98.5 100 SER B O 1
ATOM 2578 N N . ILE B 1 101 ? -4.816 -0.65 -1.586 1 98.69 101 ILE B N 1
ATOM 2579 C CA . ILE B 1 101 ? -5.008 -1.954 -0.961 1 98.69 101 ILE B CA 1
ATOM 2580 C C . ILE B 1 101 ? -4.738 -1.853 0.538 1 98.69 101 ILE B C 1
ATOM 2582 O O . ILE B 1 101 ? -4.047 -0.937 0.991 1 98.69 101 ILE B O 1
ATOM 2586 N N . PRO B 1 102 ? -5.336 -2.797 1.312 1 98.31 102 PRO B N 1
ATOM 2587 C CA . PRO B 1 102 ? -4.996 -2.855 2.736 1 98.31 102 PRO B CA 1
ATOM 2588 C C . PRO B 1 102 ? -3.506 -3.078 2.979 1 98.31 102 PRO B C 1
ATOM 2590 O O . PRO B 1 102 ? -2.838 -3.734 2.176 1 98.31 102 PRO B O 1
ATOM 2593 N N . SER B 1 103 ? -3.014 -2.578 4.117 1 98.06 103 SER B N 1
ATOM 2594 C CA . SER B 1 103 ? -1.596 -2.705 4.434 1 98.06 103 SER B CA 1
ATOM 2595 C C . SER B 1 103 ? -1.182 -4.168 4.543 1 98.06 103 SER B C 1
ATOM 2597 O O . SER B 1 103 ? -0.067 -4.535 4.164 1 98.06 103 SER B O 1
ATOM 2599 N N . GLY B 1 104 ? -2.09 -4.969 5.094 1 97.75 104 GLY B N 1
ATOM 2600 C CA . GLY B 1 104 ? -1.784 -6.391 5.18 1 97.75 104 GLY B CA 1
ATOM 2601 C C . GLY B 1 104 ? -1.581 -7.039 3.822 1 97.75 104 GLY B C 1
ATOM 2602 O O . GLY B 1 104 ? -0.713 -7.898 3.664 1 97.75 104 GLY B O 1
ATOM 2603 N N . LEU B 1 105 ? -2.404 -6.676 2.893 1 98.69 105 LEU B N 1
ATOM 2604 C CA . LEU B 1 105 ? -2.252 -7.188 1.535 1 98.69 105 LEU B CA 1
ATOM 2605 C C . LEU B 1 105 ? -0.942 -6.707 0.918 1 98.69 105 LEU B C 1
ATOM 2607 O O . LEU B 1 105 ? -0.285 -7.453 0.187 1 98.69 105 LEU B O 1
ATOM 2611 N N . LYS B 1 106 ? -0.536 -5.461 1.169 1 98.69 106 LYS B N 1
ATOM 2612 C CA . LYS B 1 106 ? 0.748 -4.973 0.67 1 98.69 106 LYS B CA 1
ATOM 2613 C C . LYS B 1 106 ? 1.905 -5.773 1.264 1 98.69 106 LYS B C 1
ATOM 2615 O O . LYS B 1 106 ? 2.891 -6.051 0.577 1 98.69 106 LYS B O 1
ATOM 2620 N N . ALA B 1 107 ? 1.808 -6.07 2.541 1 98.44 107 ALA B N 1
ATOM 2621 C CA . ALA B 1 107 ? 2.828 -6.906 3.168 1 98.44 107 ALA B CA 1
ATOM 2622 C C . ALA B 1 107 ? 2.904 -8.273 2.498 1 98.44 107 ALA B C 1
ATOM 2624 O O . ALA B 1 107 ? 3.996 -8.797 2.252 1 98.44 107 ALA B O 1
ATOM 2625 N N . TYR B 1 108 ? 1.753 -8.859 2.207 1 98.81 108 TYR B N 1
ATOM 2626 C CA . TYR B 1 108 ? 1.668 -10.141 1.514 1 98.81 108 TYR B CA 1
ATOM 2627 C C . TYR B 1 108 ? 2.357 -10.07 0.157 1 98.81 108 TYR B C 1
ATOM 2629 O O . TYR B 1 108 ? 3.172 -10.938 -0.177 1 98.81 108 TYR B O 1
ATOM 2637 N N . ILE B 1 109 ? 2.053 -9.008 -0.606 1 98.81 109 ILE B N 1
ATOM 2638 C CA . ILE B 1 109 ? 2.645 -8.828 -1.927 1 98.81 109 ILE B CA 1
ATOM 2639 C C . ILE B 1 109 ? 4.16 -8.719 -1.802 1 98.81 109 ILE B C 1
ATOM 2641 O O . ILE B 1 109 ? 4.902 -9.328 -2.576 1 98.81 109 ILE B O 1
ATOM 2645 N N . ASP B 1 110 ? 4.625 -8 -0.814 1 98.62 110 ASP B N 1
ATOM 2646 C CA . ASP B 1 110 ? 6.062 -7.844 -0.622 1 98.62 110 ASP B CA 1
ATOM 2647 C C . ASP B 1 110 ? 6.719 -9.18 -0.264 1 98.62 110 ASP B C 1
ATOM 2649 O O . ASP B 1 110 ? 7.871 -9.422 -0.618 1 98.62 110 ASP B O 1
ATOM 2653 N N . GLN B 1 111 ? 5.992 -10 0.417 1 98.56 111 GLN B N 1
ATOM 2654 C CA . GLN B 1 111 ? 6.5 -11.32 0.774 1 98.56 111 GLN B CA 1
ATOM 2655 C C . GLN B 1 111 ? 6.633 -12.211 -0.459 1 98.56 111 GLN B C 1
ATOM 2657 O O . GLN B 1 111 ? 7.578 -12.992 -0.564 1 98.56 111 GLN B O 1
ATOM 2662 N N . VAL B 1 112 ? 5.738 -12.07 -1.436 1 98.75 112 VAL B N 1
ATOM 2663 C CA . VAL B 1 112 ? 5.672 -13.086 -2.479 1 98.75 112 VAL B CA 1
ATOM 2664 C C . VAL B 1 112 ? 6.355 -12.578 -3.744 1 98.75 112 VAL B C 1
ATOM 2666 O O . VAL B 1 112 ? 6.625 -13.352 -4.668 1 98.75 112 VAL B O 1
ATOM 2669 N N . MET B 1 113 ? 6.602 -11.25 -3.818 1 98.31 113 MET B N 1
ATOM 2670 C CA . MET B 1 113 ? 7.434 -10.734 -4.898 1 98.31 113 MET B CA 1
ATOM 2671 C C . MET B 1 113 ? 8.898 -11.094 -4.68 1 98.31 113 MET B C 1
ATOM 2673 O O . MET B 1 113 ? 9.672 -10.297 -4.156 1 98.31 113 MET B O 1
ATOM 2677 N N . ARG B 1 114 ? 9.273 -12.297 -5.109 1 97.44 114 ARG B N 1
ATOM 2678 C CA . ARG B 1 114 ? 10.562 -12.914 -4.812 1 97.44 114 ARG B CA 1
ATOM 2679 C C . ARG B 1 114 ? 11.367 -13.141 -6.09 1 97.44 114 ARG B C 1
ATOM 2681 O O . ARG B 1 114 ? 10.961 -13.93 -6.949 1 97.44 114 ARG B O 1
ATOM 2688 N N . ILE B 1 115 ? 12.5 -12.523 -6.156 1 95.5 115 ILE B N 1
ATOM 2689 C CA . ILE B 1 115 ? 13.367 -12.703 -7.312 1 95.5 115 ILE B CA 1
ATOM 2690 C C . ILE B 1 115 ? 13.75 -14.18 -7.438 1 95.5 115 ILE B C 1
ATOM 2692 O O . ILE B 1 115 ? 14.062 -14.836 -6.441 1 95.5 115 ILE B O 1
ATOM 2696 N N . ASN B 1 116 ? 13.656 -14.711 -8.586 1 95.06 116 ASN B N 1
ATOM 2697 C CA . ASN B 1 116 ? 13.984 -16.078 -8.984 1 95.06 116 ASN B CA 1
ATOM 2698 C C . ASN B 1 116 ? 12.969 -17.078 -8.438 1 95.06 116 ASN B C 1
ATOM 2700 O O . ASN B 1 116 ? 13.18 -18.297 -8.516 1 95.06 116 ASN B O 1
ATOM 2704 N N . GLU B 1 117 ? 11.953 -16.609 -7.777 1 96.88 117 GLU B N 1
ATOM 2705 C CA . GLU B 1 117 ? 10.875 -17.469 -7.297 1 96.88 117 GLU B CA 1
ATOM 2706 C C . GLU B 1 117 ? 9.562 -17.156 -8.008 1 96.88 117 GLU B C 1
ATOM 2708 O O . GLU B 1 117 ? 8.922 -18.047 -8.57 1 96.88 117 GLU B O 1
ATOM 2713 N N . THR B 1 118 ? 9.148 -15.883 -8.008 1 98.44 118 THR B N 1
ATOM 2714 C CA . THR B 1 118 ? 7.906 -15.508 -8.672 1 98.44 118 THR B CA 1
ATOM 2715 C C . THR B 1 118 ? 8.188 -14.609 -9.875 1 98.44 118 THR B C 1
ATOM 2717 O O . THR B 1 118 ? 7.316 -14.414 -10.727 1 98.44 118 THR B O 1
ATOM 2720 N N . TRP B 1 119 ? 9.328 -14.055 -9.945 1 97.38 119 TRP B N 1
ATOM 2721 C CA . TRP B 1 119 ? 9.805 -13.289 -11.094 1 97.38 119 TRP B CA 1
ATOM 2722 C C . TRP B 1 119 ? 11.32 -13.367 -11.211 1 97.38 119 TRP B C 1
ATOM 2724 O O . TRP B 1 119 ? 12 -13.859 -10.305 1 97.38 119 TRP B O 1
ATOM 2734 N N . LYS B 1 120 ? 11.898 -12.922 -12.32 1 95.69 120 LYS B N 1
ATOM 2735 C CA . LYS B 1 120 ? 13.344 -12.789 -12.508 1 95.69 120 LYS B CA 1
ATOM 2736 C C . LYS B 1 120 ? 13.664 -11.812 -13.633 1 95.69 120 LYS B C 1
ATOM 2738 O O . LYS B 1 120 ? 12.773 -11.422 -14.391 1 95.69 120 LYS B O 1
ATOM 2743 N N . PHE B 1 121 ? 14.93 -11.406 -13.68 1 92.94 121 PHE B N 1
ATOM 2744 C CA . PHE B 1 121 ? 15.43 -10.711 -14.867 1 92.94 121 PHE B CA 1
ATOM 2745 C C . PHE B 1 121 ? 15.625 -11.688 -16.016 1 92.94 121 PHE B C 1
ATOM 2747 O O . PHE B 1 121 ? 16.266 -12.727 -15.859 1 92.94 121 PHE B O 1
ATOM 2754 N N . ARG B 1 122 ? 15.07 -11.328 -17.125 1 93.56 122 ARG B N 1
ATOM 2755 C CA . ARG B 1 122 ? 15.188 -12.219 -18.281 1 93.56 122 ARG B CA 1
ATOM 2756 C C . ARG B 1 122 ? 16.641 -12.547 -18.562 1 93.56 122 ARG B C 1
ATOM 2758 O O . ARG B 1 122 ? 16.984 -13.703 -18.828 1 93.56 122 ARG B O 1
ATOM 2765 N N . SER B 1 123 ? 17.516 -11.523 -18.484 1 91.75 123 SER B N 1
ATOM 2766 C CA . SER B 1 123 ? 18.938 -11.68 -18.781 1 91.75 123 SER B CA 1
ATOM 2767 C C . SER B 1 123 ? 19.672 -12.336 -17.625 1 91.75 123 SER B C 1
ATOM 2769 O O . SER B 1 123 ? 20.812 -12.797 -17.781 1 91.75 123 SER B O 1
ATOM 2771 N N . GLY B 1 124 ? 19.062 -12.297 -16.453 1 86.88 124 GLY B N 1
ATOM 2772 C CA . GLY B 1 124 ? 19.734 -12.797 -15.258 1 86.88 124 GLY B CA 1
ATOM 2773 C C . GLY B 1 124 ? 20.484 -11.711 -14.508 1 86.88 124 GLY B C 1
ATOM 2774 O O . GLY B 1 124 ? 21.031 -11.969 -13.43 1 86.88 124 GLY B O 1
ATOM 2775 N N . LYS B 1 125 ? 20.5 -10.547 -15.078 1 86.31 125 LYS B N 1
ATOM 2776 C CA . LYS B 1 125 ? 21.125 -9.391 -14.43 1 86.31 125 LYS B CA 1
ATOM 2777 C C . LYS B 1 125 ? 20.156 -8.211 -14.398 1 86.31 125 LYS B C 1
ATOM 2779 O O . LYS B 1 125 ? 19.25 -8.117 -15.219 1 86.31 125 LYS B O 1
ATOM 2784 N N . PRO B 1 126 ? 20.375 -7.34 -13.484 1 84.44 126 PRO B N 1
ATOM 2785 C CA . PRO B 1 126 ? 19.484 -6.184 -13.391 1 84.44 126 PRO B CA 1
ATOM 2786 C C . PRO B 1 126 ? 19.547 -5.289 -14.625 1 84.44 126 PRO B C 1
ATOM 2788 O O . PRO B 1 126 ? 20.547 -4.609 -14.852 1 84.44 126 PRO B O 1
ATOM 2791 N N . ASP B 1 127 ? 18.5 -5.379 -15.492 1 84.94 127 ASP B N 1
ATOM 2792 C CA . ASP B 1 127 ? 18.484 -4.574 -16.719 1 84.94 127 ASP B CA 1
ATOM 2793 C C . ASP B 1 127 ? 17.094 -3.988 -16.969 1 84.94 127 ASP B C 1
ATOM 2795 O O . ASP B 1 127 ? 16.859 -3.4 -18.031 1 84.94 127 ASP B O 1
ATOM 2799 N N . GLY B 1 128 ? 16.219 -4.277 -16.062 1 83.06 128 GLY B N 1
ATOM 2800 C CA . GLY B 1 128 ? 14.883 -3.719 -16.188 1 83.06 128 GLY B CA 1
ATOM 2801 C C . GLY B 1 128 ? 13.945 -4.582 -17 1 83.06 128 GLY B C 1
ATOM 2802 O O . GLY B 1 128 ? 12.773 -4.23 -17.188 1 83.06 128 GLY B O 1
ATOM 2803 N N . ASP B 1 129 ? 14.453 -5.668 -17.484 1 90.56 129 ASP B N 1
ATOM 2804 C CA . ASP B 1 129 ? 13.633 -6.602 -18.25 1 90.56 129 ASP B CA 1
ATOM 2805 C C . ASP B 1 129 ? 13.203 -7.789 -17.406 1 90.56 129 ASP B C 1
ATOM 2807 O O . ASP B 1 129 ? 13.953 -8.758 -17.25 1 90.56 129 ASP B O 1
ATOM 2811 N N . TYR B 1 130 ? 11.938 -7.746 -16.969 1 92.62 130 TYR B N 1
ATOM 2812 C CA . TYR B 1 130 ? 11.406 -8.711 -16 1 92.62 130 TYR B CA 1
ATOM 2813 C C . TYR B 1 130 ? 10.602 -9.789 -16.719 1 92.62 130 TYR B C 1
ATOM 2815 O O . TYR B 1 130 ? 9.969 -9.531 -17.734 1 92.62 130 TYR B O 1
ATOM 2823 N N . ILE B 1 131 ? 10.641 -10.969 -16.203 1 96.56 131 ILE B N 1
ATOM 2824 C CA . ILE B 1 131 ? 9.758 -12.047 -16.625 1 96.56 131 ILE B CA 1
ATOM 2825 C C . ILE B 1 131 ? 9.109 -12.695 -15.406 1 96.56 131 ILE B C 1
ATOM 2827 O O . ILE B 1 131 ? 9.773 -12.961 -14.406 1 96.56 131 ILE B O 1
ATOM 2831 N N . GLY B 1 132 ? 7.785 -12.859 -15.469 1 98.12 132 GLY B N 1
ATOM 2832 C CA . GLY B 1 132 ? 7.059 -13.547 -14.414 1 98.12 132 GLY B CA 1
ATOM 2833 C C . GLY B 1 132 ? 7.195 -15.055 -14.477 1 98.12 132 GLY B C 1
ATOM 2834 O O . GLY B 1 132 ? 7.312 -15.625 -15.562 1 98.12 132 GLY B O 1
ATOM 2835 N N . LEU B 1 133 ? 7.137 -15.695 -13.305 1 98.12 133 LEU B N 1
ATOM 2836 C CA . LEU B 1 133 ? 7.406 -17.125 -13.25 1 98.12 133 LEU B CA 1
ATOM 2837 C C . LEU B 1 133 ? 6.148 -17.906 -12.883 1 98.12 133 LEU B C 1
ATOM 2839 O O . LEU B 1 133 ? 6.156 -19.141 -12.875 1 98.12 133 LEU B O 1
ATOM 2843 N N . LEU B 1 134 ? 5.059 -17.234 -12.555 1 98.12 134 LEU B N 1
ATOM 2844 C CA . LEU B 1 134 ? 3.775 -17.875 -12.273 1 98.12 134 LEU B CA 1
ATOM 2845 C C . LEU B 1 134 ? 2.9 -17.906 -13.523 1 98.12 134 LEU B C 1
ATOM 2847 O O . LEU B 1 134 ? 1.835 -17.281 -13.562 1 98.12 134 LEU B O 1
ATOM 2851 N N . SER B 1 135 ? 3.287 -18.719 -14.445 1 94.81 135 SER B N 1
ATOM 2852 C CA . SER B 1 135 ? 2.57 -18.797 -15.711 1 94.81 135 SER B CA 1
ATOM 2853 C C . SER B 1 135 ? 1.35 -19.703 -15.609 1 94.81 135 SER B C 1
ATOM 2855 O O . SER B 1 135 ? 1.257 -20.516 -14.688 1 94.81 135 SER B O 1
ATOM 2857 N N . ASN B 1 136 ? 0.427 -19.531 -16.438 1 95.56 136 ASN B N 1
ATOM 2858 C CA . ASN B 1 136 ? -0.752 -20.391 -16.578 1 95.56 136 ASN B CA 1
ATOM 2859 C C . ASN B 1 136 ? -1.625 -20.344 -15.336 1 95.56 136 ASN B C 1
ATOM 2861 O O . ASN B 1 136 ? -2.125 -21.391 -14.891 1 95.56 136 ASN B O 1
ATOM 2865 N N . LYS B 1 137 ? -1.595 -19.25 -14.703 1 97.75 137 LYS B N 1
ATOM 2866 C CA . LYS B 1 137 ? -2.469 -19.031 -13.555 1 97.75 137 LYS B CA 1
ATOM 2867 C C . LYS B 1 137 ? -3.555 -18 -13.875 1 97.75 137 LYS B C 1
ATOM 2869 O O . LYS B 1 137 ? -3.383 -17.172 -14.766 1 97.75 137 LYS B O 1
ATOM 2874 N N . LYS B 1 138 ? -4.633 -18.156 -13.211 1 97.94 138 LYS B N 1
ATOM 2875 C CA . LYS B 1 138 ? -5.742 -17.219 -13.352 1 97.94 138 LYS B CA 1
ATOM 2876 C C . LYS B 1 138 ? -6.016 -16.484 -12.039 1 97.94 138 LYS B C 1
ATOM 2878 O O . LYS B 1 138 ? -5.949 -17.094 -10.961 1 97.94 138 LYS B O 1
ATOM 2883 N N . LEU B 1 139 ? -6.328 -15.188 -12.156 1 98.56 139 LEU B N 1
ATOM 2884 C CA . LEU B 1 139 ? -6.621 -14.375 -10.984 1 98.56 139 LEU B CA 1
ATOM 2885 C C . LEU B 1 139 ? -8.008 -13.75 -11.086 1 98.56 139 LEU B C 1
ATOM 2887 O O . LEU B 1 139 ? -8.328 -13.086 -12.07 1 98.56 139 LEU B O 1
ATOM 2891 N N . TYR B 1 140 ? -8.875 -14.016 -10.141 1 98.38 140 TYR B N 1
ATOM 2892 C CA . TYR B 1 140 ? -10.102 -13.266 -9.914 1 98.38 140 TYR B CA 1
ATOM 2893 C C . TYR B 1 140 ? -9.914 -12.242 -8.805 1 98.38 140 TYR B C 1
ATOM 2895 O O . TYR B 1 140 ? -9.688 -12.602 -7.645 1 98.38 140 TYR B O 1
ATOM 2903 N N . LEU B 1 141 ? -9.977 -10.992 -9.18 1 98.5 141 LEU B N 1
ATOM 2904 C CA . LEU B 1 141 ? -9.938 -9.914 -8.203 1 98.5 141 LEU B CA 1
ATOM 2905 C C . LEU B 1 141 ? -11.352 -9.484 -7.82 1 98.5 141 LEU B C 1
ATOM 2907 O O . LEU B 1 141 ? -12.055 -8.867 -8.617 1 98.5 141 LEU B O 1
ATOM 2911 N N . LEU B 1 142 ? -11.734 -9.805 -6.629 1 98.44 142 LEU B N 1
ATOM 2912 C CA . LEU B 1 142 ? -13.031 -9.43 -6.086 1 98.44 142 LEU B CA 1
ATOM 2913 C C . LEU B 1 142 ? -12.898 -8.242 -5.133 1 98.44 142 LEU B C 1
ATOM 2915 O O . LEU B 1 142 ? -12.578 -8.422 -3.957 1 98.44 142 LEU B O 1
ATOM 2919 N N . SER B 1 143 ? -13.188 -7.07 -5.652 1 97.88 143 SER B N 1
ATOM 2920 C CA . SER B 1 143 ? -12.938 -5.816 -4.949 1 97.88 143 SER B CA 1
ATOM 2921 C C . SER B 1 143 ? -14.227 -5.207 -4.422 1 97.88 143 SER B C 1
ATOM 2923 O O . SER B 1 143 ? -15.273 -5.293 -5.07 1 97.88 143 SER B O 1
ATOM 2925 N N . SER B 1 144 ? -14.203 -4.676 -3.215 1 97.19 144 SER B N 1
ATOM 2926 C CA . SER B 1 144 ? -15.289 -3.863 -2.674 1 97.19 144 SER B CA 1
ATOM 2927 C C . SER B 1 144 ? -14.852 -2.418 -2.473 1 97.19 144 SER B C 1
ATOM 2929 O O . SER B 1 144 ? -13.766 -2.162 -1.94 1 97.19 144 SER B O 1
ATOM 2931 N N . ARG B 1 145 ? -15.711 -1.478 -2.92 1 96.12 145 ARG B N 1
ATOM 2932 C CA . ARG B 1 145 ? -15.32 -0.073 -2.928 1 96.12 145 ARG B CA 1
ATOM 2933 C C . ARG B 1 145 ? -16.469 0.821 -2.465 1 96.12 145 ARG B C 1
ATOM 2935 O O . ARG B 1 145 ? -17.625 0.499 -2.678 1 96.12 145 ARG B O 1
ATOM 2942 N N . GLY B 1 146 ? -16.047 1.913 -1.871 1 91.94 146 GLY B N 1
ATOM 2943 C CA . GLY B 1 146 ? -17.047 2.861 -1.397 1 91.94 146 GLY B CA 1
ATOM 2944 C C . GLY B 1 146 ? -17.734 3.611 -2.521 1 91.94 146 GLY B C 1
ATOM 2945 O O . GLY B 1 146 ? -18.969 3.652 -2.584 1 91.94 146 GLY B O 1
ATOM 2946 N N . ASP B 1 147 ? -16.953 4.172 -3.348 1 91.81 147 ASP B N 1
ATOM 2947 C CA . ASP B 1 147 ? -17.469 4.922 -4.488 1 91.81 147 ASP B CA 1
ATOM 2948 C C . ASP B 1 147 ? -17.438 4.074 -5.758 1 91.81 147 ASP B C 1
ATOM 2950 O O . ASP B 1 147 ? -17.297 2.852 -5.691 1 91.81 147 ASP B O 1
ATOM 2954 N N . THR B 1 148 ? -17.766 4.691 -6.941 1 91.94 148 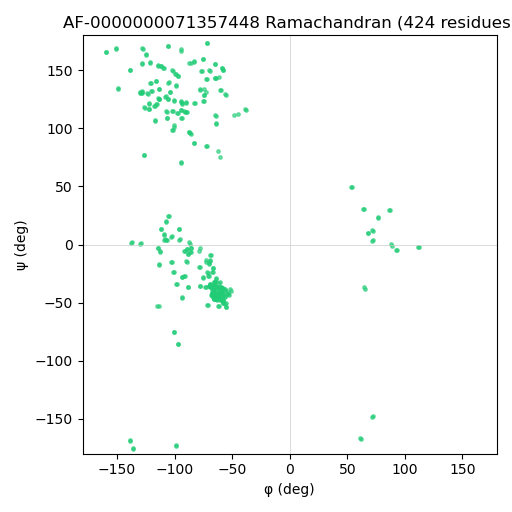THR B N 1
ATOM 2955 C CA . THR B 1 148 ? -17.906 3.965 -8.203 1 91.94 148 THR B CA 1
ATOM 2956 C C . THR B 1 148 ? -17.047 4.613 -9.289 1 91.94 148 THR B C 1
ATOM 2958 O O . THR B 1 148 ? -16.406 5.641 -9.055 1 91.94 148 THR B O 1
ATOM 2961 N N . GLY B 1 149 ? -16.922 3.91 -10.367 1 92.94 149 GLY B N 1
ATOM 2962 C CA . GLY B 1 149 ? -16.328 4.516 -11.547 1 92.94 149 GLY B CA 1
ATOM 2963 C C . GLY B 1 149 ? -14.812 4.406 -11.57 1 92.94 149 GLY B C 1
ATOM 2964 O O . GLY B 1 149 ? -14.133 5.273 -12.133 1 92.94 149 GLY B O 1
ATOM 2965 N N . TYR B 1 150 ? -14.273 3.402 -11 1 94.75 150 TYR B N 1
ATOM 2966 C CA . TYR B 1 150 ? -12.828 3.266 -10.891 1 94.75 150 TYR B CA 1
ATOM 2967 C C . TYR B 1 150 ? -12.266 2.484 -12.07 1 94.75 150 TYR B C 1
ATOM 2969 O O . TYR B 1 150 ? -11.047 2.316 -12.195 1 94.75 150 TYR B O 1
ATOM 2977 N N . GLY B 1 151 ? -13.102 1.939 -12.961 1 92.75 151 GLY B N 1
ATOM 2978 C CA . GLY B 1 151 ? -12.656 1.165 -14.102 1 92.75 151 GLY B CA 1
ATOM 2979 C C . GLY B 1 151 ? -12 2.014 -15.18 1 92.75 151 GLY B C 1
ATOM 2980 O O . GLY B 1 151 ? -11.945 3.238 -15.062 1 92.75 151 GLY B O 1
ATOM 2981 N N . LYS B 1 152 ? -11.461 1.345 -16.172 1 90.19 152 LYS B N 1
ATOM 2982 C CA . LYS B 1 152 ? -10.797 2.014 -17.297 1 90.19 152 LYS B CA 1
ATOM 2983 C C . LYS B 1 152 ? -11.727 3.021 -17.953 1 90.19 152 LYS B C 1
ATOM 2985 O O . LYS B 1 152 ? -12.883 2.717 -18.234 1 90.19 152 LYS B O 1
ATOM 2990 N N . ASP B 1 153 ? -11.297 4.242 -18.141 1 91.56 153 ASP B N 1
ATOM 2991 C CA . ASP B 1 153 ? -11.961 5.332 -18.844 1 91.56 153 ASP B CA 1
ATOM 2992 C C . ASP B 1 153 ? -13.148 5.863 -18.047 1 91.56 153 ASP B C 1
ATOM 2994 O O . ASP B 1 153 ? -13.992 6.586 -18.578 1 91.56 153 ASP B O 1
ATOM 2998 N N . GLU B 1 154 ? -13.211 5.445 -16.797 1 94.38 154 GLU B N 1
ATOM 2999 C CA . GLU B 1 154 ? -14.266 5.965 -15.922 1 94.38 154 GLU B CA 1
ATOM 3000 C C . GLU B 1 154 ? -13.773 7.164 -15.117 1 94.38 154 GLU B C 1
ATOM 3002 O O . GLU B 1 154 ? -12.578 7.453 -15.094 1 94.38 154 GLU B O 1
ATOM 3007 N N . LYS B 1 155 ? -14.719 7.871 -14.516 1 92.44 155 LYS B N 1
ATOM 3008 C CA . LYS B 1 155 ? -14.484 9.164 -13.875 1 92.44 155 LYS B CA 1
ATOM 3009 C C . LYS B 1 155 ? -13.391 9.062 -12.812 1 92.44 155 LYS B C 1
ATOM 3011 O O . LYS B 1 155 ? -12.578 9.977 -12.664 1 92.44 155 LYS B O 1
ATOM 3016 N N . ASN B 1 156 ? -13.336 7.996 -12.078 1 94 156 ASN B N 1
ATOM 3017 C CA . ASN B 1 156 ? -12.438 7.883 -10.93 1 94 156 ASN B CA 1
ATOM 3018 C C . ASN B 1 156 ? -11.273 6.941 -11.227 1 94 156 ASN B C 1
ATOM 3020 O O . ASN B 1 156 ? -10.594 6.477 -10.305 1 94 156 ASN B O 1
ATOM 3024 N N . GLU B 1 157 ? -11.008 6.715 -12.531 1 94.38 157 GLU B N 1
ATOM 3025 C CA . GLU B 1 157 ? -9.93 5.809 -12.93 1 94.38 157 GLU B CA 1
ATOM 3026 C C . GLU B 1 157 ? -8.586 6.273 -12.375 1 94.38 157 GLU B C 1
ATOM 3028 O O . GLU B 1 157 ? -7.785 5.457 -11.906 1 94.38 157 GLU B O 1
ATOM 3033 N N . HIS B 1 158 ? -8.352 7.582 -12.352 1 92.06 158 HIS B N 1
ATOM 3034 C CA . HIS B 1 158 ? -7.066 8.164 -11.984 1 92.06 158 HIS B CA 1
ATOM 3035 C C . HIS B 1 158 ? -6.773 7.969 -10.508 1 92.06 158 HIS B C 1
ATOM 3037 O O . HIS B 1 158 ? -5.629 8.125 -10.07 1 92.06 158 HIS B O 1
ATOM 3043 N N . MET B 1 159 ? -7.809 7.582 -9.758 1 94.88 159 MET B N 1
ATOM 3044 C CA . MET B 1 159 ? -7.652 7.426 -8.312 1 94.88 159 MET B CA 1
ATOM 3045 C C . MET B 1 159 ? -7.656 5.953 -7.922 1 94.88 159 MET B C 1
ATOM 3047 O O . MET B 1 159 ? -7.688 5.621 -6.738 1 94.88 159 MET B O 1
ATOM 3051 N N . ASN B 1 160 ? -7.711 5.055 -8.977 1 97.56 160 ASN B N 1
ATOM 3052 C CA . ASN B 1 160 ? -7.754 3.623 -8.695 1 97.56 160 ASN B CA 1
ATOM 3053 C C . ASN B 1 160 ? -6.359 3.057 -8.445 1 97.56 160 ASN B C 1
ATOM 3055 O O . ASN B 1 160 ? -5.75 2.484 -9.352 1 97.56 160 ASN B O 1
ATOM 3059 N N . PHE B 1 161 ? -5.922 3.121 -7.188 1 98.25 161 PHE B N 1
ATOM 3060 C CA . PHE B 1 161 ? -4.633 2.564 -6.797 1 98.25 161 PHE B CA 1
ATOM 3061 C C . PHE B 1 161 ? -4.797 1.16 -6.23 1 98.25 161 PHE B C 1
ATOM 3063 O O . PHE B 1 161 ? -3.908 0.654 -5.543 1 98.25 161 PHE B O 1
ATOM 3070 N N . GLN B 1 162 ? -5.949 0.576 -6.414 1 98.44 162 GLN B N 1
ATOM 3071 C CA . GLN B 1 162 ? -6.223 -0.755 -5.883 1 98.44 162 GLN B CA 1
ATOM 3072 C C . GLN B 1 162 ? -6.078 -1.819 -6.969 1 98.44 162 GLN B C 1
ATOM 3074 O O . GLN B 1 162 ? -5.016 -2.43 -7.109 1 98.44 162 GLN B O 1
ATOM 3079 N N . THR B 1 163 ? -7.09 -1.914 -7.891 1 98.25 163 THR B N 1
ATOM 3080 C CA . THR B 1 163 ? -7.09 -3.02 -8.844 1 98.25 163 THR B CA 1
ATOM 3081 C C . THR B 1 163 ? -6.047 -2.797 -9.938 1 98.25 163 THR B C 1
ATOM 3083 O O . THR B 1 163 ? -5.488 -3.756 -10.469 1 98.25 163 THR B O 1
ATOM 3086 N N . THR B 1 164 ? -5.715 -1.543 -10.258 1 97.81 164 THR B N 1
ATOM 3087 C CA . THR B 1 164 ? -4.668 -1.265 -11.234 1 97.81 164 THR B CA 1
ATOM 3088 C C . THR B 1 164 ? -3.316 -1.763 -10.734 1 97.81 164 THR B C 1
ATOM 3090 O O . THR B 1 164 ? -2.566 -2.396 -11.484 1 97.81 164 THR B O 1
ATOM 3093 N N . TYR B 1 165 ? -3.082 -1.499 -9.492 1 98.62 165 TYR B N 1
ATOM 3094 C CA . TYR B 1 165 ? -1.835 -1.979 -8.906 1 98.62 165 TYR B CA 1
ATOM 3095 C C . TYR B 1 165 ? -1.811 -3.502 -8.852 1 98.62 165 TYR B C 1
ATOM 3097 O O . TYR B 1 165 ? -0.811 -4.129 -9.211 1 98.62 165 TYR B O 1
ATOM 3105 N N . LEU B 1 166 ? -2.896 -4.094 -8.375 1 98.81 166 LEU B N 1
ATOM 3106 C CA . LEU B 1 166 ? -2.947 -5.539 -8.195 1 98.81 166 LEU B CA 1
ATOM 3107 C C . LEU B 1 166 ? -2.791 -6.258 -9.531 1 98.81 166 LEU B C 1
ATOM 3109 O O . LEU B 1 166 ? -2.043 -7.234 -9.633 1 98.81 166 LEU B O 1
ATOM 3113 N N . LYS B 1 167 ? -3.523 -5.77 -10.508 1 98.31 167 LYS B N 1
ATOM 3114 C CA . LYS B 1 167 ? -3.365 -6.355 -11.836 1 98.31 167 LYS B CA 1
ATOM 3115 C C . LYS B 1 167 ? -1.919 -6.25 -12.312 1 98.31 167 LYS B C 1
ATOM 3117 O O . LYS B 1 167 ? -1.365 -7.211 -12.852 1 98.31 167 LYS B O 1
ATOM 3122 N N . PHE B 1 168 ? -1.318 -5.133 -12.102 1 98.06 168 PHE B N 1
ATOM 3123 C CA . PHE B 1 168 ? 0.054 -4.875 -12.523 1 98.06 168 PHE B CA 1
ATOM 3124 C C . PHE B 1 168 ? 1.021 -5.832 -11.836 1 98.06 168 PHE B C 1
ATOM 3126 O O . PHE B 1 168 ? 1.779 -6.539 -12.5 1 98.06 168 PHE B O 1
ATOM 3133 N N . VAL B 1 169 ? 0.974 -5.906 -10.508 1 98.5 169 VAL B N 1
ATOM 3134 C CA . VAL B 1 169 ? 1.992 -6.633 -9.758 1 98.5 169 VAL B CA 1
ATOM 3135 C C . VAL B 1 169 ? 1.837 -8.133 -9.992 1 98.5 169 VAL B C 1
ATOM 3137 O O . VAL B 1 169 ? 2.83 -8.859 -10.078 1 98.5 169 VAL B O 1
ATOM 3140 N N . PHE B 1 170 ? 0.602 -8.648 -10.133 1 98.75 170 PHE B N 1
ATOM 3141 C CA . PHE B 1 170 ? 0.414 -10.062 -10.438 1 98.75 170 PHE B CA 1
ATOM 3142 C C . PHE B 1 170 ? 0.875 -10.375 -11.859 1 98.75 170 PHE B C 1
ATOM 3144 O O . PHE B 1 170 ? 1.409 -11.453 -12.117 1 98.75 170 PHE B O 1
ATOM 3151 N N . SER B 1 171 ? 0.643 -9.406 -12.758 1 98.25 171 SER B N 1
ATOM 3152 C CA . SER B 1 171 ? 1.153 -9.594 -14.109 1 98.25 171 SER B CA 1
ATOM 3153 C C . SER B 1 171 ? 2.676 -9.672 -14.125 1 98.25 171 SER B C 1
ATOM 3155 O O . SER B 1 171 ? 3.26 -10.43 -14.898 1 98.25 171 SER B O 1
ATOM 3157 N N . MET B 1 172 ? 3.316 -8.93 -13.305 1 97.5 172 MET B N 1
ATOM 3158 C CA . MET B 1 172 ? 4.773 -8.945 -13.188 1 97.5 172 MET B CA 1
ATOM 3159 C C . MET B 1 172 ? 5.262 -10.305 -12.695 1 97.5 172 MET B C 1
ATOM 3161 O O . MET B 1 172 ? 6.367 -10.727 -13.039 1 97.5 172 MET B O 1
ATOM 3165 N N . MET B 1 173 ? 4.414 -10.969 -11.922 1 98.56 173 MET B N 1
ATOM 3166 C CA . MET B 1 173 ? 4.781 -12.297 -11.438 1 98.56 173 MET B CA 1
ATOM 3167 C C . MET B 1 173 ? 4.41 -13.367 -12.453 1 98.56 173 MET B C 1
ATOM 3169 O O . MET B 1 173 ? 4.699 -14.547 -12.25 1 98.56 173 MET B O 1
ATOM 3173 N N . GLY B 1 174 ? 3.701 -12.977 -13.562 1 98.38 174 GLY B N 1
ATOM 3174 C CA . GLY B 1 174 ? 3.406 -13.914 -14.633 1 98.38 174 GLY B CA 1
ATOM 3175 C C . GLY B 1 174 ? 1.932 -14.258 -14.742 1 98.38 174 GLY B C 1
ATOM 3176 O O . GLY B 1 174 ? 1.526 -15.016 -15.625 1 98.38 174 GLY B O 1
ATOM 3177 N N . VAL B 1 175 ? 1.112 -13.719 -13.844 1 98.5 175 VAL B N 1
ATOM 3178 C CA . VAL B 1 175 ? -0.327 -13.969 -13.859 1 98.5 175 VAL B CA 1
ATOM 3179 C C . VAL B 1 175 ? -1.016 -12.945 -14.766 1 98.5 175 VAL B C 1
ATOM 3181 O O . VAL B 1 175 ? -1.374 -11.852 -14.32 1 98.5 175 VAL B O 1
ATOM 3184 N N . LYS B 1 176 ? -1.262 -13.336 -15.969 1 96.75 176 LYS B N 1
ATOM 3185 C CA . LYS B 1 176 ? -1.721 -12.383 -16.984 1 96.75 176 LYS B CA 1
ATOM 3186 C C . LYS B 1 176 ? -3.229 -12.5 -17.188 1 96.75 176 LYS B C 1
ATOM 3188 O O . LYS B 1 176 ? -3.854 -11.578 -17.734 1 96.75 176 LYS B O 1
ATOM 3193 N N . ASP B 1 177 ? -3.785 -13.594 -16.875 1 97.5 177 ASP B N 1
ATOM 3194 C CA . ASP B 1 177 ? -5.227 -13.797 -16.984 1 97.5 177 ASP B CA 1
ATOM 3195 C C . ASP B 1 177 ? -5.941 -13.328 -15.719 1 97.5 177 ASP B C 1
ATOM 3197 O O . ASP B 1 177 ? -6.062 -14.078 -14.742 1 97.5 177 ASP B O 1
ATOM 3201 N N . THR B 1 178 ? -6.426 -12.109 -15.766 1 97.62 178 THR B N 1
ATOM 3202 C CA . THR B 1 178 ? -7.043 -11.492 -14.602 1 97.62 178 THR B CA 1
ATOM 3203 C C . THR B 1 178 ? -8.461 -11.031 -14.922 1 97.62 178 THR B C 1
ATOM 3205 O O . THR B 1 178 ? -8.695 -10.391 -15.945 1 97.62 178 THR B O 1
ATOM 3208 N N . ILE 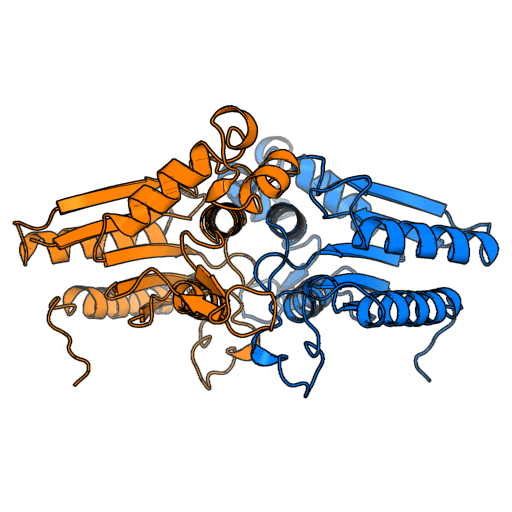B 1 179 ? -9.383 -11.391 -14.102 1 97.19 179 ILE B N 1
ATOM 3209 C CA . ILE B 1 179 ? -10.75 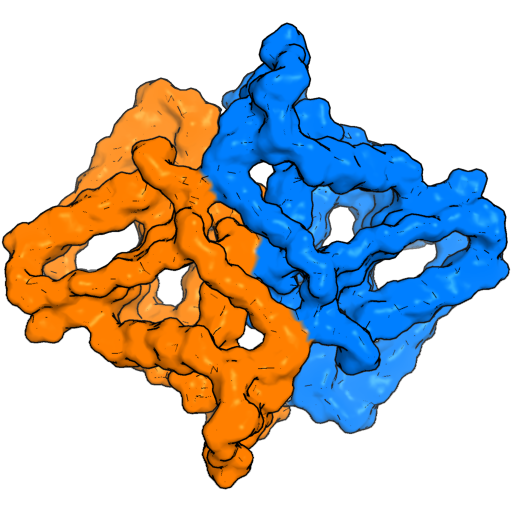-10.883 -14.156 1 97.19 179 ILE B CA 1
ATOM 3210 C C . ILE B 1 179 ? -11.047 -10.047 -12.914 1 97.19 179 ILE B C 1
ATOM 3212 O O . ILE B 1 179 ? -10.852 -10.508 -11.789 1 97.19 179 ILE B O 1
ATOM 3216 N N . ILE B 1 180 ? -11.461 -8.891 -13.141 1 97.44 180 ILE B N 1
ATOM 3217 C CA . ILE B 1 180 ? -11.766 -7.973 -12.055 1 97.44 180 ILE B CA 1
ATOM 3218 C C . ILE B 1 180 ? -13.281 -7.836 -11.898 1 97.44 180 ILE B C 1
ATOM 3220 O O . ILE B 1 180 ? -13.977 -7.512 -12.859 1 97.44 180 ILE B O 1
ATOM 3224 N N . LEU B 1 181 ? -13.773 -8.078 -10.734 1 97.12 181 LEU B N 1
ATOM 3225 C CA . LEU B 1 181 ? -15.172 -7.902 -10.352 1 97.12 181 LEU B CA 1
ATOM 3226 C C . LEU B 1 181 ? -15.289 -7.027 -9.109 1 97.12 181 LEU B C 1
ATOM 3228 O O . LEU B 1 181 ? -14.852 -7.422 -8.023 1 97.12 181 LEU B O 1
ATOM 3232 N N . SER B 1 182 ? -15.945 -5.902 -9.281 1 96.56 182 SER B N 1
ATOM 3233 C CA . SER B 1 182 ? -15.953 -4.941 -8.188 1 96.56 182 SER B CA 1
ATOM 3234 C C . SER B 1 182 ? -17.375 -4.656 -7.711 1 96.56 182 SER B C 1
ATOM 3236 O O . SER B 1 182 ? -18.281 -4.484 -8.531 1 96.56 182 SER B O 1
ATOM 3238 N N . LEU B 1 183 ? -17.547 -4.707 -6.406 1 96.38 183 LEU B N 1
ATOM 3239 C CA . LEU B 1 183 ? -18.75 -4.199 -5.75 1 96.38 183 LEU B CA 1
ATOM 3240 C C . LEU B 1 183 ? -18.562 -2.74 -5.348 1 96.38 183 LEU B C 1
ATOM 3242 O O . LEU B 1 183 ? -17.797 -2.43 -4.438 1 96.38 183 LEU B O 1
ATOM 3246 N N . ASP B 1 184 ? -19.328 -1.868 -5.945 1 94.69 184 ASP B N 1
ATOM 3247 C CA . ASP B 1 184 ? -19.203 -0.43 -5.738 1 94.69 184 ASP B CA 1
ATOM 3248 C C . ASP B 1 184 ? -20.328 0.11 -4.875 1 94.69 184 ASP B C 1
ATOM 3250 O O . ASP B 1 184 ? -21.266 -0.625 -4.531 1 94.69 184 ASP B O 1
ATOM 3254 N N . ASN B 1 185 ? -20.25 1.352 -4.453 1 91.31 185 ASN B N 1
ATOM 3255 C CA . ASN B 1 185 ? -21.312 2.176 -3.895 1 91.31 185 ASN B CA 1
ATOM 3256 C C . ASN B 1 185 ? -21.609 1.795 -2.447 1 91.31 185 ASN B C 1
ATOM 3258 O O . ASN B 1 185 ? -22.719 2.039 -1.956 1 91.31 185 ASN B O 1
ATOM 3262 N N . GLU B 1 186 ? -20.656 1.189 -1.801 1 88.62 186 GLU B N 1
ATOM 3263 C CA . GLU B 1 186 ? -20.844 0.849 -0.396 1 88.62 186 GLU B CA 1
ATOM 3264 C C . GLU B 1 186 ? -21.125 2.094 0.44 1 88.62 186 GLU B C 1
ATOM 3266 O O . GLU B 1 186 ? -21.953 2.055 1.363 1 88.62 186 GLU B O 1
ATOM 3271 N N . GLU B 1 187 ? -20.469 3.16 0.114 1 84.44 187 GLU B N 1
ATOM 3272 C CA . GLU B 1 187 ? -20.531 4.398 0.886 1 84.44 187 GLU B CA 1
ATOM 3273 C C . GLU B 1 187 ? -21.922 5.027 0.806 1 84.44 187 GLU B C 1
ATOM 3275 O O . GLU B 1 187 ? -22.312 5.773 1.701 1 84.44 187 GLU B O 1
ATOM 3280 N N . PHE B 1 188 ? -22.656 4.742 -0.174 1 82.69 188 PHE B N 1
ATOM 3281 C CA . PHE B 1 188 ? -23.938 5.41 -0.406 1 82.69 188 PHE B CA 1
ATOM 3282 C C . PHE B 1 188 ? -25.078 4.613 0.209 1 82.69 188 PHE B C 1
ATOM 3284 O O . PHE B 1 188 ? -26.109 5.18 0.561 1 82.69 188 PHE B O 1
ATOM 3291 N N . GLY B 1 189 ? -24.891 3.365 0.303 1 85.81 189 GLY B N 1
ATOM 3292 C CA . GLY B 1 189 ? -25.906 2.494 0.853 1 85.81 189 GLY B CA 1
ATOM 3293 C C . GLY B 1 189 ? -27.203 2.512 0.054 1 85.81 189 GLY B C 1
ATOM 3294 O O . GLY B 1 189 ? -27.188 2.756 -1.153 1 85.81 189 GLY B O 1
ATOM 3295 N N . GLY B 1 190 ? -28.297 1.944 0.645 1 89 190 GLY B N 1
ATOM 3296 C CA . GLY B 1 190 ? -29.625 2.041 0.076 1 89 190 GLY B CA 1
ATOM 3297 C C . GLY B 1 190 ? -29.812 1.198 -1.172 1 89 190 GLY B C 1
ATOM 3298 O O . GLY B 1 190 ? -29.172 0.152 -1.317 1 89 190 GLY B O 1
ATOM 3299 N N . ASP B 1 191 ? -30.672 1.757 -2.041 1 90.38 191 ASP B N 1
ATOM 3300 C CA . ASP B 1 191 ? -31.047 1.026 -3.242 1 90.38 191 ASP B CA 1
ATOM 3301 C C . ASP B 1 191 ? -29.875 0.892 -4.207 1 90.38 191 ASP B C 1
ATOM 3303 O O . ASP B 1 191 ? -29.719 -0.137 -4.871 1 90.38 191 ASP B O 1
ATOM 3307 N N . LEU B 1 192 ? -29.188 1.902 -4.195 1 89.12 192 LEU B N 1
ATOM 3308 C CA . LEU B 1 192 ? -28.047 1.898 -5.105 1 89.12 192 LEU B CA 1
ATOM 3309 C C . LEU B 1 192 ? -27.078 0.777 -4.754 1 89.12 192 LEU B C 1
ATOM 3311 O O . LEU B 1 192 ? -26.609 0.052 -5.637 1 89.12 192 LEU B O 1
ATOM 3315 N N . PHE B 1 193 ? -26.797 0.643 -3.584 1 92 193 PHE B N 1
ATOM 3316 C CA . PHE B 1 193 ? -25.891 -0.402 -3.127 1 92 193 PHE B CA 1
ATOM 3317 C C . PHE B 1 193 ? -26.5 -1.781 -3.32 1 92 193 PHE B C 1
ATOM 3319 O O . PHE B 1 193 ? -25.828 -2.717 -3.756 1 92 193 PHE B O 1
ATOM 3326 N N . GLU B 1 194 ? -27.734 -1.908 -3.02 1 93.31 194 GLU B N 1
ATOM 3327 C CA . GLU B 1 194 ? -28.422 -3.18 -3.215 1 93.31 194 GLU B CA 1
ATOM 3328 C C . GLU B 1 194 ? -28.391 -3.607 -4.68 1 93.31 194 GLU B C 1
ATOM 3330 O O . GLU B 1 194 ? -28.203 -4.789 -4.984 1 93.31 194 GLU B O 1
ATOM 3335 N N . LYS B 1 195 ? -28.641 -2.689 -5.5 1 93.44 195 LYS B N 1
ATOM 3336 C CA . LYS B 1 195 ? -28.562 -2.977 -6.93 1 93.44 195 LYS B CA 1
ATOM 3337 C C . LYS B 1 195 ? -27.156 -3.438 -7.316 1 93.44 195 LYS B C 1
ATOM 3339 O O . LYS B 1 195 ? -27 -4.359 -8.117 1 93.44 195 LYS B O 1
ATOM 3344 N N . SER B 1 196 ? -26.141 -2.768 -6.762 1 93.62 196 SER B N 1
ATOM 3345 C CA . SER B 1 196 ? -24.766 -3.15 -7.008 1 93.62 196 SER B CA 1
ATOM 3346 C C . SER B 1 196 ? -24.484 -4.578 -6.547 1 93.62 196 SER B C 1
ATOM 3348 O O . SER B 1 196 ? -23.766 -5.324 -7.211 1 93.62 196 SER B O 1
ATOM 3350 N N . ILE B 1 197 ? -25.062 -4.965 -5.488 1 94.44 197 ILE B N 1
ATOM 3351 C CA . ILE B 1 197 ? -24.906 -6.312 -4.949 1 94.44 197 ILE B CA 1
ATOM 3352 C C . ILE B 1 197 ? -25.516 -7.328 -5.918 1 94.44 197 ILE B C 1
ATOM 3354 O O . ILE B 1 197 ? -24.875 -8.336 -6.238 1 94.44 197 ILE B O 1
ATOM 3358 N N . GLN B 1 198 ? -26.656 -7.039 -6.359 1 94.62 198 GLN B N 1
ATOM 3359 C CA . GLN B 1 198 ? -27.328 -7.945 -7.285 1 94.62 198 GLN B CA 1
ATOM 3360 C C . GLN B 1 198 ? -26.516 -8.117 -8.57 1 94.62 198 GLN B C 1
ATOM 3362 O O . GLN B 1 198 ? -26.359 -9.234 -9.07 1 94.62 198 GLN B O 1
ATOM 3367 N N . GLU B 1 199 ? -26.031 -7.062 -9.016 1 94.25 199 GLU B N 1
ATOM 3368 C CA . GLU B 1 199 ? -25.266 -7.094 -10.258 1 94.25 199 GLU B CA 1
ATOM 3369 C C . GLU B 1 199 ? -24 -7.93 -10.102 1 94.25 199 GLU B C 1
ATOM 3371 O O . GLU B 1 199 ? -23.672 -8.734 -10.977 1 94.25 199 GLU B O 1
ATOM 3376 N N . ILE B 1 200 ? -23.297 -7.734 -9.062 1 94.69 200 ILE B N 1
ATOM 3377 C CA . ILE B 1 200 ? -22.047 -8.445 -8.883 1 94.69 200 ILE B CA 1
ATOM 3378 C C . ILE B 1 200 ? -22.328 -9.93 -8.625 1 94.69 200 ILE B C 1
ATOM 3380 O O . ILE B 1 200 ? -21.547 -10.797 -9.039 1 94.69 200 ILE B O 1
ATOM 3384 N N . HIS B 1 201 ? -23.391 -10.227 -7.941 1 94.69 201 HIS B N 1
ATOM 3385 C CA . HIS B 1 201 ? -23.781 -11.617 -7.738 1 94.69 201 HIS B CA 1
ATOM 3386 C C . HIS B 1 201 ? -24.047 -12.32 -9.062 1 94.69 201 HIS B C 1
ATOM 3388 O O . HIS B 1 201 ? -23.609 -13.453 -9.273 1 94.69 201 HIS B O 1
ATOM 3394 N N . LYS B 1 202 ? -24.719 -11.641 -9.906 1 94.81 202 LYS B N 1
ATOM 3395 C CA . LYS B 1 202 ? -25 -12.203 -11.227 1 94.81 202 LYS B CA 1
ATOM 3396 C C . LYS B 1 202 ? -23.703 -12.484 -11.977 1 94.81 202 LYS B C 1
ATOM 3398 O O . LYS B 1 202 ? -23.562 -13.531 -12.617 1 94.81 202 LYS B O 1
ATOM 3403 N N . LYS B 1 203 ? -22.797 -11.562 -11.906 1 94.62 203 LYS B N 1
ATOM 3404 C CA . LYS B 1 203 ? -21.531 -11.727 -12.586 1 94.62 203 LYS B CA 1
ATOM 3405 C C . LYS B 1 203 ? -20.75 -12.922 -12.039 1 94.62 203 LYS B C 1
ATOM 3407 O O . LYS B 1 203 ? -20.219 -13.719 -12.805 1 94.62 203 LYS B O 1
ATOM 3412 N N . ILE B 1 204 ? -20.719 -13.031 -10.781 1 94.62 204 ILE B N 1
ATOM 3413 C CA . ILE B 1 204 ? -19.984 -14.125 -10.148 1 94.62 204 ILE B CA 1
ATOM 3414 C C . ILE B 1 204 ? -20.656 -15.461 -10.477 1 94.62 204 ILE B C 1
ATOM 3416 O O . ILE B 1 204 ? -19.984 -16.453 -10.773 1 94.62 204 ILE B O 1
ATOM 3420 N N . ASN B 1 205 ? -21.938 -15.461 -10.469 1 92.38 205 ASN B N 1
ATOM 3421 C CA . ASN B 1 205 ? -22.703 -16.672 -10.766 1 92.38 205 ASN B CA 1
ATOM 3422 C C . ASN B 1 205 ? -22.516 -17.109 -12.219 1 92.38 205 ASN B C 1
ATOM 3424 O O . ASN B 1 205 ? -22.734 -18.266 -12.562 1 92.38 205 ASN B O 1
ATOM 3428 N N . SER B 1 206 ? -22.109 -16.203 -13.008 1 91.38 206 SER B N 1
ATOM 3429 C CA . SER B 1 206 ? -21.953 -16.5 -14.422 1 91.38 206 SER B CA 1
ATOM 3430 C C . SER B 1 206 ? -20.578 -17.047 -14.734 1 91.38 206 SER B C 1
ATOM 3432 O O . SER B 1 206 ? -20.312 -17.5 -15.852 1 91.38 206 SER B O 1
ATOM 3434 N N . ILE B 1 207 ? -19.703 -17.031 -13.781 1 89.31 207 ILE B N 1
ATOM 3435 C CA . ILE B 1 207 ? -18.359 -17.547 -14 1 89.31 207 ILE B CA 1
ATOM 3436 C C . ILE B 1 207 ? -18.422 -19.047 -14.273 1 89.31 207 ILE B C 1
ATOM 3438 O O . ILE B 1 207 ? -18.984 -19.812 -13.484 1 89.31 207 ILE B O 1
ATOM 3442 N N . ASP B 1 208 ? -18.125 -19.5 -15.5 1 76.44 208 ASP B N 1
ATOM 3443 C CA . ASP B 1 208 ? -18.234 -20.906 -15.898 1 76.44 208 ASP B CA 1
ATOM 3444 C C . ASP B 1 208 ? -16.859 -21.547 -16.016 1 76.44 208 ASP B C 1
ATOM 3446 O O . ASP B 1 208 ? -16.734 -22.703 -16.438 1 76.44 208 ASP B O 1
ATOM 3450 N N . GLY B 1 209 ? -15.891 -21 -15.312 1 65.25 209 GLY B N 1
ATOM 3451 C CA . GLY B 1 209 ? -14.578 -21.641 -15.281 1 65.25 209 GLY B CA 1
ATOM 3452 C C . GLY B 1 209 ? -13.891 -21.656 -16.625 1 65.25 209 GLY B C 1
ATOM 3453 O O . GLY B 1 209 ? -12.672 -21.797 -16.703 1 65.25 209 GLY B O 1
ATOM 3454 N N . GLU B 1 210 ? -14.75 -21.891 -17.812 1 57.69 210 GLU B N 1
ATOM 3455 C CA . GLU B 1 210 ? -14.242 -22.078 -19.172 1 57.69 210 GLU B CA 1
ATOM 3456 C C . GLU B 1 210 ? -13.852 -20.75 -19.797 1 57.69 210 GLU B C 1
ATOM 3458 O O . GLU B 1 210 ? -13.562 -20.672 -20.984 1 57.69 210 GLU B O 1
ATOM 3463 N N . SER B 1 211 ? -13.992 -19.609 -19.266 1 47 211 SER B N 1
ATOM 3464 C CA . SER B 1 211 ? -13.992 -18.422 -20.109 1 47 211 SER B CA 1
ATOM 3465 C C . SER B 1 211 ? -12.672 -18.297 -20.859 1 47 211 SER B C 1
ATOM 3467 O O . SER B 1 211 ? -11.625 -18.062 -20.25 1 47 211 SER B O 1
ATOM 3469 N N . GLN B 1 212 ? -12.359 -19.016 -21.875 1 39.84 212 GLN B N 1
ATOM 3470 C CA . GLN B 1 212 ? -11.539 -18.391 -22.906 1 39.84 212 GLN B CA 1
ATOM 3471 C C . GLN B 1 212 ? -12.055 -16.984 -23.234 1 39.84 212 GLN B C 1
ATOM 3473 O O . GLN B 1 212 ? -13.266 -16.75 -23.25 1 39.84 212 GLN B O 1
ATOM 3478 N N . PRO B 1 213 ? -11.32 -15.906 -22.922 1 36.69 213 PRO B N 1
ATOM 3479 C CA . PRO B 1 213 ? -12.016 -14.758 -23.5 1 36.69 213 PRO B CA 1
ATOM 3480 C C . PRO B 1 213 ? -12.633 -15.055 -24.859 1 36.69 213 PRO B C 1
ATOM 3482 O O . PRO B 1 213 ? -12.062 -15.82 -25.641 1 36.69 213 PRO B O 1
ATOM 3485 N N . MET B 1 214 ? -14.039 -14.992 -24.969 1 27.72 214 MET B N 1
ATOM 3486 C CA . MET B 1 214 ? -14.469 -14.836 -26.359 1 27.72 214 MET B CA 1
ATOM 3487 C C . MET B 1 214 ? -13.719 -13.688 -27.031 1 27.72 214 MET B C 1
ATOM 3489 O O . MET B 1 214 ? -13.398 -12.688 -26.391 1 27.72 214 MET B O 1
#

Organism: NCBI:txid346377